Protein AF-0000000073371843 (afdb_homodimer)

Organism: Flavobacterium johnsoniae (strain ATCC 17061 / DSM 2064 / JCM 8514 / BCRC 14874 / CCUG 350202 / NBRC 14942 / NCIMB 11054 / UW101) (NCBI:txid376686)

InterPro domains:
  IPR019613 Protein of unknown function DUF4198 [PF10670] (23-216)

Solvent-accessible surface area (backbone atoms only — not comparable to full-atom values): 25761 Å² total; per-residue (Å²): 137,86,80,81,78,76,76,77,76,76,75,73,75,75,72,75,72,62,71,59,85,60,71,72,53,45,50,38,50,48,59,61,40,59,49,47,69,76,37,78,40,63,37,36,38,39,36,23,28,74,56,71,72,37,73,41,53,50,79,78,75,41,83,60,57,85,68,41,48,38,35,39,26,39,37,86,67,49,76,42,81,54,71,67,44,81,54,89,66,35,32,40,33,69,49,59,44,84,61,65,7,19,31,33,37,41,36,42,35,68,53,77,61,59,55,84,45,27,38,42,32,43,22,20,28,46,57,28,38,15,82,58,83,60,42,43,66,50,66,81,60,52,83,60,55,46,43,60,38,43,84,54,39,74,70,33,35,45,75,36,78,43,57,33,38,32,33,43,73,90,34,66,28,52,73,34,59,32,39,38,29,40,69,85,23,42,26,34,79,43,55,19,38,94,79,5,36,36,71,50,61,40,85,56,58,40,54,28,41,37,39,39,65,49,75,44,87,46,69,49,72,45,93,90,37,66,26,49,26,37,38,36,36,14,25,29,57,36,54,24,80,135,86,81,82,77,74,77,78,79,75,76,74,75,74,72,76,71,61,74,59,84,60,70,72,54,44,53,36,49,47,59,63,42,58,50,46,70,75,36,78,39,63,38,36,38,38,36,23,28,74,55,73,72,38,71,40,54,50,77,75,74,41,83,62,57,84,68,42,48,37,35,39,24,39,38,89,67,50,76,43,80,53,71,65,45,81,55,89,65,35,33,39,34,69,48,58,44,85,62,68,8,15,31,32,36,40,36,42,36,68,53,76,59,59,54,85,45,27,38,42,34,44,22,21,28,46,58,29,38,15,85,52,70,87,29,42,63,52,64,82,61,51,82,60,54,45,42,58,38,45,84,54,38,73,71,33,34,45,72,36,78,44,59,34,37,32,33,43,72,91,35,66,30,52,73,35,59,33,39,36,31,40,69,85,24,40,26,34,79,44,55,18,39,94,79,4,34,37,71,50,62,42,84,56,58,40,54,28,41,36,37,39,65,50,74,43,88,47,68,50,74,43,91,88,38,66,27,50,25,37,38,36,36,16,24,28,59,36,56,25,79

Structure (mmCIF, N/CA/C/O backbone):
data_AF-0000000073371843-model_v1
#
loop_
_entity.id
_entity.type
_entity.pdbx_description
1 polymer 'Peptidase family M1 possible nickel uptake system protein'
#
loop_
_atom_site.group_PDB
_atom_site.id
_atom_site.type_symbol
_atom_site.label_atom_id
_atom_site.label_alt_id
_atom_site.label_comp_id
_atom_site.label_asym_id
_atom_site.label_entity_id
_atom_site.label_seq_id
_atom_site.pdbx_PDB_ins_code
_atom_site.Cartn_x
_atom_site.Cartn_y
_atom_site.Cartn_z
_atom_site.occupancy
_atom_site.B_iso_or_equiv
_atom_site.auth_seq_id
_atom_site.auth_comp_id
_atom_site.auth_asym_id
_atom_site.auth_atom_id
_atom_site.pdbx_PDB_model_num
ATOM 1 N N . MET A 1 1 ? 47.906 30.781 -32.75 1 25.2 1 MET A N 1
ATOM 2 C CA . MET A 1 1 ? 47.188 29.531 -33.031 1 25.2 1 MET A CA 1
ATOM 3 C C . MET A 1 1 ? 46.438 29.047 -31.812 1 25.2 1 MET A C 1
ATOM 5 O O . MET A 1 1 ? 47 28.484 -30.891 1 25.2 1 MET A O 1
ATOM 9 N N . LYS A 1 2 ? 45.438 29.969 -31.266 1 31.64 2 LYS A N 1
ATOM 10 C CA . LYS A 1 2 ? 44.688 30 -30.016 1 31.64 2 LYS A CA 1
ATOM 11 C C . LYS A 1 2 ? 43.812 28.75 -29.875 1 31.64 2 LYS A C 1
ATOM 13 O O . LYS A 1 2 ? 43.062 28.422 -30.766 1 31.64 2 LYS A O 1
ATOM 18 N N . SER A 1 3 ? 44.219 27.766 -28.984 1 31.8 3 SER A N 1
ATOM 19 C CA . SER A 1 3 ? 43.719 26.469 -28.594 1 31.8 3 SER A CA 1
ATOM 20 C C . SER A 1 3 ? 42.344 26.578 -27.953 1 31.8 3 SER A C 1
ATOM 22 O O . SER A 1 3 ? 42.125 27.344 -27 1 31.8 3 SER A O 1
ATOM 24 N N . LYS A 1 4 ? 41.188 26.531 -28.734 1 37.94 4 LYS A N 1
ATOM 25 C CA . LYS A 1 4 ? 39.781 26.438 -28.344 1 37.94 4 LYS A CA 1
ATOM 26 C C . LYS A 1 4 ? 39.531 25.297 -27.359 1 37.94 4 LYS A C 1
ATOM 28 O O . LYS A 1 4 ? 39.75 24.125 -27.703 1 37.94 4 LYS A O 1
ATOM 33 N N . THR A 1 5 ? 39.812 25.469 -26.047 1 34.34 5 THR A N 1
ATOM 34 C CA . THR A 1 5 ? 39.469 24.594 -24.922 1 34.34 5 THR A CA 1
ATOM 35 C C . THR A 1 5 ? 38 24.266 -24.922 1 34.34 5 THR A C 1
ATOM 37 O O . THR A 1 5 ? 37.156 25.172 -24.766 1 34.34 5 THR A O 1
ATOM 40 N N . PHE A 1 6 ? 37.469 23.328 -25.703 1 34.88 6 PHE A N 1
ATOM 41 C CA . PHE A 1 6 ? 36.125 22.797 -25.656 1 34.88 6 PHE A CA 1
ATOM 42 C C . PHE A 1 6 ? 35.75 22.344 -24.234 1 34.88 6 PHE A C 1
ATOM 44 O O . PHE A 1 6 ? 36.406 21.453 -23.688 1 34.88 6 PHE A O 1
ATOM 51 N N . LYS A 1 7 ? 35.156 23.25 -23.438 1 35.91 7 LYS A N 1
ATOM 52 C CA . LYS A 1 7 ? 34.531 23 -22.141 1 35.91 7 LYS A CA 1
ATOM 53 C C . LYS A 1 7 ? 33.531 21.844 -22.234 1 35.91 7 LYS A C 1
ATOM 55 O O . LYS A 1 7 ? 32.562 21.922 -22.984 1 35.91 7 LYS A O 1
ATOM 60 N N . LEU A 1 8 ? 34 20.625 -22.047 1 32.44 8 LEU A N 1
ATOM 61 C CA . LEU A 1 8 ? 33.156 19.438 -21.875 1 32.44 8 LEU A CA 1
ATOM 62 C C . LEU A 1 8 ? 32.156 19.656 -20.75 1 32.44 8 LEU A C 1
ATOM 64 O O . LEU A 1 8 ? 32.562 19.812 -19.594 1 32.44 8 LEU A O 1
ATOM 68 N N . ILE A 1 9 ? 31.078 20.375 -20.938 1 36.59 9 ILE A N 1
ATOM 69 C CA . ILE A 1 9 ? 29.969 20.422 -20 1 36.59 9 ILE A CA 1
ATOM 70 C C . ILE A 1 9 ? 29.469 19.016 -19.719 1 36.59 9 ILE A C 1
ATOM 72 O O . ILE A 1 9 ? 28.969 18.328 -20.609 1 36.59 9 ILE A O 1
ATOM 76 N N . THR A 1 10 ? 30.094 18.312 -18.766 1 34.25 10 THR A N 1
ATOM 77 C CA . THR A 1 10 ? 29.578 17.062 -18.219 1 34.25 10 THR A CA 1
ATOM 78 C C . THR A 1 10 ? 28.156 17.25 -17.672 1 34.25 10 THR A C 1
ATOM 80 O O . THR A 1 10 ? 27.953 18.016 -16.734 1 34.25 10 THR A O 1
ATOM 83 N N . PHE A 1 11 ? 27.156 17.188 -18.484 1 34.72 11 PHE A N 1
ATOM 84 C CA . PHE A 1 11 ? 25.781 17.047 -18.031 1 34.72 11 PHE A CA 1
ATOM 85 C C . PHE A 1 11 ? 25.656 15.906 -17.031 1 34.72 11 PHE A C 1
ATOM 87 O O . PHE A 1 11 ? 25.844 14.742 -17.375 1 34.72 11 PHE A O 1
ATOM 94 N N . ALA A 1 12 ? 26.062 16.156 -15.828 1 32.62 12 ALA A N 1
ATOM 95 C CA . ALA A 1 12 ? 25.703 15.211 -14.766 1 32.62 12 ALA A CA 1
ATOM 96 C C . ALA A 1 12 ? 24.219 14.859 -14.812 1 32.62 12 ALA A C 1
ATOM 98 O O . ALA A 1 12 ? 23.375 15.711 -14.57 1 32.62 12 ALA A O 1
ATOM 99 N N . PHE A 1 13 ? 23.797 13.914 -15.625 1 31.31 13 PHE A N 1
ATOM 100 C CA . PHE A 1 13 ? 22.484 13.273 -15.531 1 31.31 13 PHE A CA 1
ATOM 101 C C . PHE A 1 13 ? 22.172 12.906 -14.086 1 31.31 13 PHE A C 1
ATOM 103 O O . PHE A 1 13 ? 22.812 12.023 -13.508 1 31.31 13 PHE A O 1
ATOM 110 N N . LEU A 1 14 ? 21.844 13.875 -13.289 1 31.41 14 LEU A N 1
ATOM 111 C CA . LEU A 1 14 ? 21.234 13.602 -11.992 1 31.41 14 LEU A CA 1
ATOM 112 C C . LEU A 1 14 ? 20.219 12.469 -12.094 1 31.41 14 LEU A C 1
ATOM 114 O O . LEU A 1 14 ? 19.156 12.641 -12.688 1 31.41 14 LEU A O 1
ATOM 118 N N . MET A 1 15 ? 20.703 11.266 -12.156 1 30.31 15 MET A N 1
ATOM 119 C CA . MET A 1 15 ? 19.797 10.117 -12.016 1 30.31 15 MET A CA 1
ATOM 120 C C . MET A 1 15 ? 18.938 10.242 -10.758 1 30.31 15 MET A C 1
ATOM 122 O O . MET A 1 15 ? 19.469 10.266 -9.648 1 30.31 15 MET A O 1
ATOM 126 N N . PHE A 1 16 ? 17.953 11.039 -10.773 1 31.3 16 PHE A N 1
ATOM 127 C CA . PHE A 1 16 ? 16.891 11.016 -9.773 1 31.3 16 PHE A CA 1
ATOM 128 C C . PHE A 1 16 ? 16.609 9.586 -9.32 1 31.3 16 PHE A C 1
ATOM 130 O O . PHE A 1 16 ? 16.031 8.797 -10.062 1 31.3 16 PHE A O 1
ATOM 137 N N . PHE A 1 17 ? 17.5 9.117 -8.5 1 30.2 17 PHE A N 1
ATOM 138 C CA . PHE A 1 17 ? 17.156 7.848 -7.871 1 30.2 17 PHE A CA 1
ATOM 139 C C . PHE A 1 17 ? 15.844 7.957 -7.109 1 30.2 17 PHE A C 1
ATOM 141 O O . PHE A 1 17 ? 15.797 8.5 -6.008 1 30.2 17 PHE A O 1
ATOM 148 N N . THR A 1 18 ? 14.734 8.328 -7.668 1 34.53 18 THR A N 1
ATOM 149 C CA . THR A 1 18 ? 13.484 8.023 -6.988 1 34.53 18 THR A CA 1
ATOM 150 C C . THR A 1 18 ? 13.578 6.672 -6.277 1 34.53 18 THR A C 1
ATOM 152 O O . THR A 1 18 ? 14.078 5.699 -6.844 1 34.53 18 THR A O 1
ATOM 155 N N . ALA A 1 19 ? 14 6.652 -5.148 1 37.47 19 ALA A N 1
ATOM 156 C CA . ALA A 1 19 ? 13.828 5.359 -4.492 1 37.47 19 ALA A CA 1
ATOM 157 C C . ALA A 1 19 ? 12.672 4.578 -5.113 1 37.47 19 ALA A C 1
ATOM 159 O O . ALA A 1 19 ? 11.555 5.094 -5.223 1 37.47 19 ALA A O 1
ATOM 160 N N . PRO A 1 20 ? 12.875 3.623 -6.02 1 36.88 20 PRO A N 1
ATOM 161 C CA . PRO A 1 20 ? 11.789 2.918 -6.715 1 36.88 20 PRO A CA 1
ATOM 162 C C . PRO A 1 20 ? 10.648 2.527 -5.781 1 36.88 20 PRO A C 1
ATOM 164 O O . PRO A 1 20 ? 10.891 2.004 -4.691 1 36.88 20 PRO A O 1
ATOM 167 N N . GLN A 1 21 ? 9.742 3.34 -5.297 1 42.56 21 GLN A N 1
ATOM 168 C CA . GLN A 1 21 ? 8.523 2.574 -5.062 1 42.56 21 GLN A CA 1
ATOM 169 C C . GLN A 1 21 ? 8.602 1.2 -5.723 1 42.56 21 GLN A C 1
ATOM 171 O O . GLN A 1 21 ? 8.336 1.063 -6.918 1 42.56 21 GLN A O 1
ATOM 176 N N . LEU A 1 22 ? 9.883 0.633 -5.641 1 48.56 22 LEU A N 1
ATOM 177 C CA . LEU A 1 22 ? 10.492 -0.315 -6.566 1 48.56 22 LEU A CA 1
ATOM 178 C C . LEU A 1 22 ? 9.445 -0.926 -7.492 1 48.56 22 LEU A C 1
ATOM 180 O O . LEU A 1 22 ? 9.594 -0.895 -8.711 1 48.56 22 LEU A O 1
ATOM 184 N N . PHE A 1 23 ? 9.062 -2.287 -7.582 1 56.66 23 PHE A N 1
ATOM 185 C CA . PHE A 1 23 ? 8.484 -2.877 -8.781 1 56.66 23 PHE A CA 1
ATOM 186 C C . PHE A 1 23 ? 7.004 -3.172 -8.578 1 56.66 23 PHE A C 1
ATOM 188 O O . PHE A 1 23 ? 6.645 -4.098 -7.852 1 56.66 23 PHE A O 1
ATOM 195 N N . ALA A 1 24 ? 6.176 -1.979 -8.688 1 71.75 24 ALA A N 1
ATOM 196 C CA . ALA A 1 24 ? 4.738 -2.236 -8.742 1 71.75 24 ALA A CA 1
ATOM 197 C C . ALA A 1 24 ? 4.406 -3.301 -9.781 1 71.75 24 ALA A C 1
ATOM 199 O O . ALA A 1 24 ? 3.326 -3.896 -9.75 1 71.75 24 ALA A O 1
ATOM 200 N N . HIS A 1 25 ? 5.422 -3.559 -10.594 1 87.81 25 HIS A N 1
ATOM 201 C CA . HIS A 1 25 ? 5.168 -4.566 -11.617 1 87.81 25 HIS A CA 1
ATOM 202 C C . HIS A 1 25 ? 5.375 -5.973 -11.07 1 87.81 25 HIS A C 1
ATOM 204 O O . HIS A 1 25 ? 6.309 -6.211 -10.297 1 87.81 25 HIS A O 1
ATOM 210 N N . ALA A 1 26 ? 4.562 -6.754 -11.414 1 92.38 26 ALA A N 1
ATOM 211 C CA . ALA A 1 26 ? 4.629 -8.164 -11.031 1 92.38 26 ALA A CA 1
ATOM 212 C C . ALA A 1 26 ? 4.363 -9.062 -12.234 1 92.38 26 ALA A C 1
ATOM 214 O O . ALA A 1 26 ? 3.836 -8.617 -13.258 1 92.38 26 ALA A O 1
ATOM 215 N N . LEU A 1 27 ? 4.855 -10.273 -12.125 1 94.62 27 LEU A N 1
ATOM 216 C CA . LEU A 1 27 ? 4.422 -11.383 -12.969 1 94.62 27 LEU A CA 1
ATOM 217 C C . LEU A 1 27 ? 3.422 -12.266 -12.234 1 94.62 27 LEU A C 1
ATOM 219 O O . LEU A 1 27 ? 3.598 -12.555 -11.047 1 94.62 27 LEU A O 1
ATOM 223 N N . TRP A 1 28 ? 2.328 -12.648 -12.953 1 96.94 28 TRP A N 1
ATOM 224 C CA . TRP A 1 28 ? 1.411 -13.539 -12.25 1 96.94 28 TRP A CA 1
ATOM 225 C C . TRP A 1 28 ? 0.757 -14.523 -13.219 1 96.94 28 TRP A C 1
ATOM 227 O O . TRP A 1 28 ? 0.708 -14.273 -14.422 1 96.94 28 TRP A O 1
ATOM 237 N N . ILE A 1 29 ? 0.381 -15.648 -12.68 1 98.5 29 ILE A N 1
ATOM 238 C CA . ILE A 1 29 ? -0.321 -16.703 -13.391 1 98.5 29 ILE A CA 1
ATOM 239 C C . ILE A 1 29 ? -1.827 -16.547 -13.203 1 98.5 29 ILE A C 1
ATOM 241 O O . ILE A 1 29 ? -2.297 -16.312 -12.086 1 98.5 29 ILE A O 1
ATOM 245 N N . GLU A 1 30 ? -2.561 -16.641 -14.289 1 98.19 30 GLU A N 1
ATOM 246 C CA . GLU A 1 30 ? -4.008 -16.828 -14.242 1 98.19 30 GLU A CA 1
ATOM 247 C C . GLU A 1 30 ? -4.41 -18.172 -14.852 1 98.19 30 GLU A C 1
ATOM 249 O O . GLU A 1 30 ? -3.957 -18.516 -15.945 1 98.19 30 GLU A O 1
ATOM 254 N N . THR A 1 31 ? -5.164 -18.906 -14.148 1 98.69 31 THR A N 1
ATOM 255 C CA . THR A 1 31 ? -5.754 -20.156 -14.594 1 98.69 31 THR A CA 1
ATOM 256 C C . THR A 1 31 ? -7.023 -20.469 -13.812 1 98.69 31 THR A C 1
ATOM 258 O O . THR A 1 31 ? -7.238 -19.938 -12.727 1 98.69 31 THR A O 1
ATOM 261 N N . LYS A 1 32 ? -7.938 -21.25 -14.438 1 98 32 LYS A N 1
ATOM 262 C CA . LYS A 1 32 ? -9.086 -21.719 -13.664 1 98 32 LYS A CA 1
ATOM 263 C C . LYS A 1 32 ? -8.641 -22.516 -12.438 1 98 32 LYS A C 1
ATOM 265 O O . LYS A 1 32 ? -7.707 -23.312 -12.516 1 98 32 LYS A O 1
ATOM 270 N N . ALA A 1 33 ? -9.352 -22.312 -11.344 1 97.38 33 ALA A N 1
ATOM 271 C CA . ALA A 1 33 ? -8.969 -22.938 -10.086 1 97.38 33 ALA A CA 1
ATOM 272 C C . ALA A 1 33 ? -9.273 -24.438 -10.094 1 97.38 33 ALA A C 1
ATOM 274 O O . ALA A 1 33 ? -8.758 -25.188 -9.266 1 97.38 33 ALA A O 1
ATOM 275 N N . THR A 1 34 ? -10.141 -24.797 -11.023 1 97.69 34 THR A N 1
ATOM 276 C CA . THR A 1 34 ? -10.484 -26.203 -11.164 1 97.69 34 THR A CA 1
ATOM 277 C C . THR A 1 34 ? -10.219 -26.688 -12.594 1 97.69 34 THR A C 1
ATOM 279 O O . THR A 1 34 ? -10.273 -25.906 -13.539 1 97.69 34 THR A O 1
ATOM 282 N N . GLY A 1 35 ? -9.773 -27.938 -12.688 1 98 35 GLY A N 1
ATOM 283 C CA . GLY A 1 35 ? -9.562 -28.594 -13.977 1 98 35 GLY A CA 1
ATOM 284 C C . GLY A 1 35 ? -10.25 -29.938 -14.086 1 98 35 GLY A C 1
ATOM 285 O O . GLY A 1 35 ? -10.875 -30.406 -13.133 1 98 35 GLY A O 1
ATOM 286 N N . THR A 1 36 ? -10.25 -30.453 -15.305 1 97.69 36 THR A N 1
ATOM 287 C CA . THR A 1 36 ? -10.836 -31.766 -15.594 1 97.69 36 THR A CA 1
ATOM 288 C C . THR A 1 36 ? -9.789 -32.719 -16.172 1 97.69 36 THR A C 1
ATOM 290 O O . THR A 1 36 ? -9.062 -32.344 -17.094 1 97.69 36 THR A O 1
ATOM 293 N N . LYS A 1 37 ? -9.758 -33.875 -15.516 1 96.94 37 LYS A N 1
ATOM 294 C CA . LYS A 1 37 ? -8.836 -34.906 -16.016 1 96.94 37 LYS A CA 1
ATOM 295 C C . LYS A 1 37 ? -9.047 -35.125 -17.516 1 96.94 37 LYS A C 1
ATOM 297 O O . LYS A 1 37 ? -10.188 -35.281 -17.969 1 96.94 37 LYS A O 1
ATOM 302 N N . GLY A 1 38 ? -8 -35.062 -18.234 1 97.81 38 GLY A N 1
ATOM 303 C CA . GLY A 1 38 ? -8.062 -35.375 -19.656 1 97.81 38 GLY A CA 1
ATOM 304 C C . GLY A 1 38 ? -8.398 -34.156 -20.5 1 97.81 38 GLY A C 1
ATOM 305 O O . GLY A 1 38 ? -8.406 -34.219 -21.734 1 97.81 38 GLY A O 1
ATOM 306 N N . LYS A 1 39 ? -8.688 -33.031 -19.922 1 98.38 39 LYS A N 1
ATOM 307 C CA . LYS A 1 39 ? -9.008 -31.812 -20.656 1 98.38 39 LYS A CA 1
ATOM 308 C C . LYS A 1 39 ? -7.906 -30.766 -20.5 1 98.38 39 LYS A C 1
ATOM 310 O O . LYS A 1 39 ? -7.387 -30.578 -19.391 1 98.38 39 LYS A O 1
ATOM 315 N N . ALA A 1 40 ? -7.629 -30.188 -21.547 1 98.56 40 ALA A N 1
ATOM 316 C CA . ALA A 1 40 ? -6.566 -29.172 -21.531 1 98.56 40 ALA A CA 1
ATOM 317 C C . ALA A 1 40 ? -6.902 -28.031 -20.578 1 98.56 40 ALA A C 1
ATOM 319 O O . ALA A 1 40 ? -8.031 -27.531 -20.578 1 98.56 40 ALA A O 1
ATOM 320 N N . GLN A 1 41 ? -5.969 -27.688 -19.766 1 98.56 41 GLN A N 1
ATOM 321 C CA . GLN A 1 41 ? -6.031 -26.578 -18.828 1 98.56 41 GLN A CA 1
ATOM 322 C C . GLN A 1 41 ? -5.211 -25.391 -19.312 1 98.56 41 GLN A C 1
ATOM 324 O O . GLN A 1 41 ? -4.008 -25.516 -19.547 1 98.56 41 GLN A O 1
ATOM 329 N N . GLU A 1 42 ? -5.828 -24.25 -19.438 1 98.69 42 GLU A N 1
ATOM 330 C CA . GLU A 1 42 ? -5.133 -23.062 -19.938 1 98.69 42 GLU A CA 1
ATOM 331 C C . GLU A 1 42 ? -4.422 -22.328 -18.797 1 98.69 42 GLU A C 1
ATOM 333 O O . GLU A 1 42 ? -4.973 -22.172 -17.703 1 98.69 42 GLU A O 1
ATOM 338 N N . ILE A 1 43 ? -3.203 -21.922 -19.109 1 98.81 43 ILE A N 1
ATOM 339 C CA . ILE A 1 43 ? -2.396 -21.094 -18.203 1 98.81 43 ILE A CA 1
ATOM 340 C C . ILE A 1 43 ? -2.027 -19.781 -18.906 1 98.81 43 ILE A C 1
ATOM 342 O O . ILE A 1 43 ? -1.527 -19.797 -20.031 1 98.81 43 ILE A O 1
ATOM 346 N N . SER A 1 44 ? -2.281 -18.656 -18.297 1 97.75 44 SER A N 1
ATOM 347 C CA . SER A 1 44 ? -1.86 -17.344 -18.797 1 97.75 44 SER A CA 1
ATOM 348 C C . SER A 1 44 ? -0.886 -16.672 -17.828 1 97.75 44 SER A C 1
ATOM 350 O O . SER A 1 44 ? -1.077 -16.719 -16.609 1 97.75 44 SER A O 1
ATOM 352 N N . ILE A 1 45 ? 0.165 -16.141 -18.359 1 96.75 45 ILE A N 1
ATOM 353 C CA . ILE A 1 45 ? 1.138 -15.375 -17.594 1 96.75 45 ILE A CA 1
ATOM 354 C C . ILE A 1 45 ? 1.106 -13.914 -18.016 1 96.75 45 ILE A C 1
ATOM 356 O O . ILE A 1 45 ? 1.207 -13.602 -19.203 1 96.75 45 ILE A O 1
ATOM 360 N N . TYR A 1 46 ? 0.968 -13.039 -17.047 1 94.88 46 TYR A N 1
ATOM 361 C CA . TYR A 1 46 ? 0.886 -11.609 -17.297 1 94.88 46 TYR A CA 1
ATOM 362 C C . TYR A 1 46 ? 2.021 -10.867 -16.594 1 94.88 46 TYR A C 1
ATOM 364 O O . TYR A 1 46 ? 2.559 -11.344 -15.594 1 94.88 46 TYR A O 1
ATOM 372 N N . PHE A 1 47 ? 2.422 -9.789 -17.172 1 92.69 47 PHE A N 1
ATOM 373 C CA . PHE A 1 47 ? 3.324 -8.82 -16.562 1 92.69 47 PHE A CA 1
ATOM 374 C C . PHE A 1 47 ? 2.668 -7.445 -16.484 1 92.69 47 PHE A C 1
ATOM 376 O O . PHE A 1 47 ? 2.043 -6.996 -17.453 1 92.69 47 PHE A O 1
ATOM 383 N N . GLY A 1 48 ? 2.725 -6.836 -15.328 1 92.06 48 GLY A N 1
ATOM 384 C CA . GLY A 1 48 ? 2.135 -5.512 -15.195 1 92.06 48 GLY A CA 1
ATOM 385 C C . GLY A 1 48 ? 1.854 -5.125 -13.758 1 92.06 48 GLY A C 1
ATOM 386 O O . GLY A 1 48 ? 2.506 -5.621 -12.836 1 92.06 48 GLY A O 1
ATOM 387 N N . GLU A 1 49 ? 1.018 -4.109 -13.594 1 90.44 49 GLU A N 1
ATOM 388 C CA . GLU A 1 49 ? 0.532 -3.646 -12.297 1 90.44 49 GLU A CA 1
ATOM 389 C C . GLU A 1 49 ? -0.908 -4.094 -12.055 1 90.44 49 GLU A C 1
ATOM 391 O O . GLU A 1 49 ? -1.846 -3.498 -12.586 1 90.44 49 GLU A O 1
ATOM 396 N N . PHE A 1 50 ? -1.061 -5.039 -11.188 1 93 50 PHE A N 1
ATOM 397 C CA . PHE A 1 50 ? -2.363 -5.668 -10.992 1 93 50 PHE A CA 1
ATOM 398 C C . PHE A 1 50 ? -3.377 -4.652 -10.477 1 93 50 PHE A C 1
ATOM 400 O O . PHE A 1 50 ? -4.523 -4.625 -10.93 1 93 50 PHE A O 1
ATOM 407 N N . SER A 1 51 ? -2.959 -3.764 -9.586 1 88.5 51 SER A N 1
ATOM 408 C CA . SER A 1 51 ? -3.871 -2.832 -8.93 1 88.5 51 SER A CA 1
ATOM 409 C C . SER A 1 51 ? -4.5 -1.873 -9.938 1 88.5 51 SER A C 1
ATOM 411 O O . SER A 1 51 ? -5.629 -1.422 -9.75 1 88.5 51 SER A O 1
ATOM 413 N N . ASP A 1 52 ? -3.832 -1.59 -11.016 1 83.75 52 ASP A N 1
ATOM 414 C CA . ASP A 1 52 ? -4.297 -0.629 -12.008 1 83.75 52 ASP A CA 1
ATOM 415 C C . ASP A 1 52 ? -4.883 -1.341 -13.227 1 83.75 52 ASP A C 1
ATOM 417 O O . ASP A 1 52 ? -5.207 -0.702 -14.227 1 83.75 52 ASP A O 1
ATOM 421 N N . ASN A 1 53 ? -5.004 -2.623 -13.078 1 82.81 53 ASN A N 1
ATOM 422 C CA . ASN A 1 53 ? -5.41 -3.408 -14.234 1 82.81 53 ASN A CA 1
ATOM 423 C C . ASN A 1 53 ? -4.586 -3.053 -15.469 1 82.81 53 ASN A C 1
ATOM 425 O O . ASN A 1 53 ? -5.137 -2.873 -16.562 1 82.81 53 ASN A O 1
ATOM 429 N N . ASP A 1 54 ? -3.324 -2.832 -15.172 1 85.69 54 ASP A N 1
ATOM 430 C CA . ASP A 1 54 ? -2.4 -2.443 -16.234 1 85.69 54 ASP A CA 1
ATOM 431 C C . ASP A 1 54 ? -1.5 -3.611 -16.625 1 85.69 54 ASP A C 1
ATOM 433 O O . ASP A 1 54 ? -0.497 -3.883 -15.969 1 85.69 54 ASP A O 1
ATOM 437 N N . ILE A 1 55 ? -1.872 -4.262 -17.688 1 86.81 55 ILE A N 1
ATOM 438 C CA . ILE A 1 55 ? -1.017 -5.285 -18.281 1 86.81 55 ILE A CA 1
ATOM 439 C C . ILE A 1 55 ? 0.025 -4.625 -19.188 1 86.81 55 ILE A C 1
ATOM 441 O O . ILE A 1 55 ? -0.324 -3.938 -20.141 1 86.81 55 ILE A O 1
ATOM 445 N N . THR A 1 56 ? 1.236 -4.711 -18.781 1 82.06 56 THR A N 1
ATOM 446 C CA . THR A 1 56 ? 2.334 -4.078 -19.516 1 82.06 56 THR A CA 1
ATOM 447 C C . THR A 1 56 ? 2.943 -5.051 -20.516 1 82.06 56 THR A C 1
ATOM 449 O O . THR A 1 56 ? 3.219 -6.203 -20.188 1 82.06 56 THR A O 1
ATOM 452 N N . LYS A 1 57 ? 3.088 -4.527 -21.688 1 76.56 57 LYS A N 1
ATOM 453 C CA . LYS A 1 57 ? 3.746 -5.363 -22.688 1 76.56 57 LYS A CA 1
ATOM 454 C C . LYS A 1 57 ? 5.188 -5.668 -22.297 1 76.56 57 LYS A C 1
ATOM 456 O O . LYS A 1 57 ? 5.961 -4.758 -22 1 76.56 57 LYS A O 1
ATOM 461 N N . ALA A 1 58 ? 5.52 -6.992 -22.203 1 65.69 58 ALA A N 1
ATOM 462 C CA . ALA A 1 58 ? 6.773 -7.504 -21.656 1 65.69 58 ALA A CA 1
ATOM 463 C C . ALA A 1 58 ? 7.969 -6.969 -22.438 1 65.69 58 ALA A C 1
ATOM 465 O O . ALA A 1 58 ? 9.031 -6.711 -21.859 1 65.69 58 ALA A O 1
ATOM 466 N N . ASP A 1 59 ? 7.781 -6.844 -23.734 1 64.06 59 ASP A N 1
ATOM 467 C CA . ASP A 1 59 ? 8.898 -6.461 -24.578 1 64.06 59 ASP A CA 1
ATOM 468 C C . ASP A 1 59 ? 9.383 -5.051 -24.25 1 64.06 59 ASP A C 1
ATOM 470 O O . ASP A 1 59 ? 10.508 -4.68 -24.594 1 64.06 59 ASP A O 1
ATOM 474 N N . LYS A 1 60 ? 8.633 -4.359 -23.562 1 65.19 60 LYS A N 1
ATOM 475 C CA . LYS A 1 60 ? 8.984 -2.973 -23.266 1 65.19 60 LYS A CA 1
ATOM 476 C C . LYS A 1 60 ? 9.859 -2.875 -22.031 1 65.19 60 LYS A C 1
ATOM 478 O O . LYS A 1 60 ? 10.539 -1.868 -21.812 1 65.19 60 LYS A O 1
ATOM 483 N N . TRP A 1 61 ? 9.867 -3.885 -21.25 1 66.81 61 TRP A N 1
ATOM 484 C CA . TRP A 1 61 ? 10.531 -3.703 -19.969 1 66.81 61 TRP A CA 1
ATOM 485 C C . TRP A 1 61 ? 11.695 -4.68 -19.812 1 66.81 61 TRP A C 1
ATOM 487 O O . TRP A 1 61 ? 12.812 -4.273 -19.484 1 66.81 61 TRP A O 1
ATOM 497 N N . PHE A 1 62 ? 11.391 -5.914 -19.891 1 72 62 PHE A N 1
ATOM 498 C CA . PHE A 1 62 ? 12.391 -6.973 -19.812 1 72 62 PHE A CA 1
ATOM 499 C C . PHE A 1 62 ? 12.445 -7.773 -21.109 1 72 62 PHE A C 1
ATOM 501 O O . PHE A 1 62 ? 11.578 -8.609 -21.359 1 72 62 PHE A O 1
ATOM 508 N N . SER A 1 63 ? 13.523 -7.496 -21.781 1 73.75 63 SER A N 1
ATOM 509 C CA . SER A 1 63 ? 13.648 -8.211 -23.047 1 73.75 63 SER A CA 1
ATOM 510 C C . SER A 1 63 ? 13.711 -9.719 -22.828 1 73.75 63 SER A C 1
ATOM 512 O O . SER A 1 63 ? 13.469 -10.5 -23.75 1 73.75 63 SER A O 1
ATOM 514 N N . ASP A 1 64 ? 13.93 -10.094 -21.594 1 87.25 64 ASP A N 1
ATOM 515 C CA . ASP A 1 64 ? 14.156 -11.508 -21.344 1 87.25 64 ASP A CA 1
ATOM 516 C C . ASP A 1 64 ? 12.984 -12.125 -20.578 1 87.25 64 ASP A C 1
ATOM 518 O O . ASP A 1 64 ? 13.109 -13.203 -20 1 87.25 64 ASP A O 1
ATOM 522 N N . LEU A 1 65 ? 11.852 -11.453 -20.516 1 87 65 LEU A N 1
ATOM 523 C CA . LEU A 1 65 ? 10.703 -11.953 -19.766 1 87 65 LEU A CA 1
ATOM 524 C C . LEU A 1 65 ? 10.219 -13.273 -20.344 1 87 65 LEU A C 1
ATOM 526 O O . LEU A 1 65 ? 9.688 -14.117 -19.609 1 87 65 LEU A O 1
ATOM 530 N N . LYS A 1 66 ? 10.375 -13.445 -21.594 1 86 66 LYS A N 1
ATOM 531 C CA . LYS A 1 66 ? 9.938 -14.656 -22.281 1 86 66 LYS A CA 1
ATOM 532 C C . LYS A 1 66 ? 10.711 -15.875 -21.797 1 86 66 LYS A C 1
ATOM 534 O O . LYS A 1 66 ? 10.312 -17.016 -22.062 1 86 66 LYS A O 1
ATOM 539 N N . ASP A 1 67 ? 11.812 -15.633 -21.094 1 91.31 67 ASP A N 1
ATOM 540 C CA . ASP A 1 67 ? 12.703 -16.719 -20.719 1 91.31 67 ASP A CA 1
ATOM 541 C C . ASP A 1 67 ? 12.352 -17.266 -19.344 1 91.31 67 ASP A C 1
ATOM 543 O O . ASP A 1 67 ? 13.125 -18.016 -18.734 1 91.31 67 ASP A O 1
ATOM 547 N N . PHE A 1 68 ? 11.211 -16.906 -18.812 1 96.25 68 PHE A N 1
ATOM 548 C CA . PHE A 1 68 ? 10.828 -17.469 -17.516 1 96.25 68 PHE A CA 1
ATOM 549 C C . PHE A 1 68 ? 10.656 -18.984 -17.625 1 96.25 68 PHE A C 1
ATOM 551 O O . PHE A 1 68 ? 10.375 -19.5 -18.703 1 96.25 68 PHE A O 1
ATOM 558 N N . SER A 1 69 ? 10.906 -19.688 -16.547 1 98.19 69 SER A N 1
ATOM 559 C CA . SER A 1 69 ? 10.57 -21.094 -16.469 1 98.19 69 SER A CA 1
ATOM 560 C C . SER A 1 69 ? 9.125 -21.297 -16.031 1 98.19 69 SER A C 1
ATOM 562 O O . SER A 1 69 ? 8.594 -20.516 -15.234 1 98.19 69 SER A O 1
ATOM 564 N N . LEU A 1 70 ? 8.461 -22.297 -16.594 1 98.75 70 LEU A N 1
ATOM 565 C CA . LEU A 1 70 ? 7.102 -22.688 -16.266 1 98.75 70 LEU A CA 1
ATOM 566 C C . LEU A 1 70 ? 7 -24.203 -16.094 1 98.75 70 LEU A C 1
ATOM 568 O O . LEU A 1 70 ? 7.285 -24.953 -17.031 1 98.75 70 LEU A O 1
ATOM 572 N N . VAL A 1 71 ? 6.656 -24.594 -14.898 1 98.88 71 VAL A N 1
ATOM 573 C CA . VAL A 1 71 ? 6.609 -26.016 -14.57 1 98.88 71 VAL A CA 1
ATOM 574 C C . VAL A 1 71 ? 5.273 -26.344 -13.914 1 98.88 71 VAL A C 1
ATOM 576 O O . VAL A 1 71 ? 4.785 -25.594 -13.062 1 98.88 71 VAL A O 1
ATOM 579 N N . VAL A 1 72 ? 4.672 -27.453 -14.297 1 98.88 72 VAL A N 1
ATOM 580 C CA . VAL A 1 72 ? 3.516 -28 -13.602 1 98.88 72 VAL A CA 1
ATOM 581 C C . VAL A 1 72 ? 3.947 -29.203 -12.758 1 98.88 72 VAL A C 1
ATOM 583 O O . VAL A 1 72 ? 4.641 -30.094 -13.242 1 98.88 72 VAL A O 1
ATOM 586 N N . ILE A 1 73 ? 3.588 -29.188 -11.539 1 98.75 73 ILE A N 1
ATOM 587 C CA . ILE A 1 73 ? 3.863 -30.281 -10.609 1 98.75 73 ILE A CA 1
ATOM 588 C C . ILE A 1 73 ? 2.572 -31.031 -10.305 1 98.75 73 ILE A C 1
ATOM 590 O O . ILE A 1 73 ? 1.624 -30.469 -9.758 1 98.75 73 ILE A O 1
ATOM 594 N N . SER A 1 74 ? 2.523 -32.312 -10.609 1 98.19 74 SER A N 1
ATOM 595 C CA . SER A 1 74 ? 1.328 -33.125 -10.422 1 98.19 74 SER A CA 1
ATOM 596 C C . SER A 1 74 ? 1.147 -33.5 -8.961 1 98.19 74 SER A C 1
ATOM 598 O O . SER A 1 74 ? 2.062 -33.344 -8.148 1 98.19 74 SER A O 1
ATOM 600 N N . PRO A 1 75 ? -0.071 -34 -8.586 1 97.69 75 PRO A N 1
ATOM 601 C CA . PRO A 1 75 ? -0.294 -34.469 -7.215 1 97.69 75 PRO A CA 1
ATOM 602 C C . PRO A 1 75 ? 0.691 -35.562 -6.801 1 97.69 75 PRO A C 1
ATOM 604 O O . PRO A 1 75 ? 1.009 -35.688 -5.617 1 97.69 75 PRO A O 1
ATOM 607 N N . SER A 1 76 ? 1.236 -36.312 -7.758 1 97 76 SER A N 1
ATOM 608 C CA . SER A 1 76 ? 2.207 -37.375 -7.484 1 97 76 SER A CA 1
ATOM 609 C C . SER A 1 76 ? 3.635 -36.844 -7.547 1 97 76 SER A C 1
ATOM 611 O O . SER A 1 76 ? 4.59 -37.625 -7.602 1 97 76 SER A O 1
ATOM 613 N N . LYS A 1 77 ? 3.785 -35.531 -7.699 1 97.06 77 LYS A N 1
ATOM 614 C CA . LYS A 1 77 ? 5.055 -34.812 -7.59 1 97.06 77 LYS A CA 1
ATOM 615 C C . LYS A 1 77 ? 5.867 -34.938 -8.875 1 97.06 77 LYS A C 1
ATOM 617 O O . LYS A 1 77 ? 7.09 -34.781 -8.867 1 97.06 77 LYS A O 1
ATOM 622 N N . LYS A 1 78 ? 5.211 -35.281 -9.945 1 97.81 78 LYS A N 1
ATOM 623 C CA . LYS A 1 78 ? 5.883 -35.281 -11.234 1 97.81 78 LYS A CA 1
ATOM 624 C C . LYS A 1 78 ? 5.953 -33.875 -11.797 1 97.81 78 LYS A C 1
ATOM 626 O O . LYS A 1 78 ? 4.941 -33.156 -11.852 1 97.81 78 LYS A O 1
ATOM 631 N N . GLU A 1 79 ? 7.125 -33.438 -12.25 1 98.44 79 GLU A N 1
ATOM 632 C CA . GLU A 1 79 ? 7.316 -32.125 -12.836 1 98.44 79 GLU A CA 1
ATOM 633 C C . GLU A 1 79 ? 7.262 -32.188 -14.359 1 98.44 79 GLU A C 1
ATOM 635 O O . GLU A 1 79 ? 7.859 -33.062 -14.977 1 98.44 79 GLU A O 1
ATOM 640 N N . THR A 1 80 ? 6.531 -31.344 -14.961 1 98.56 80 THR A N 1
ATOM 641 C CA . THR A 1 80 ? 6.465 -31.172 -16.406 1 98.56 80 THR A CA 1
ATOM 642 C C . THR A 1 80 ? 6.773 -29.734 -16.797 1 98.56 80 THR A C 1
ATOM 644 O O . THR A 1 80 ? 6.051 -28.812 -16.406 1 98.56 80 THR A O 1
ATOM 647 N N . LYS A 1 81 ? 7.855 -29.547 -17.516 1 98.56 81 LYS A N 1
ATOM 648 C CA . LYS A 1 81 ? 8.172 -28.219 -18.031 1 98.56 81 LYS A CA 1
ATOM 649 C C . LYS A 1 81 ? 7.254 -27.844 -19.203 1 98.56 81 LYS A C 1
ATOM 651 O O . LYS A 1 81 ? 7.012 -28.672 -20.094 1 98.56 81 LYS A O 1
ATOM 656 N N . LEU A 1 82 ? 6.762 -26.625 -19.172 1 98.62 82 LEU A N 1
ATOM 657 C CA . LEU A 1 82 ? 5.879 -26.156 -20.234 1 98.62 82 LEU A CA 1
ATOM 658 C C . LEU A 1 82 ? 6.566 -25.094 -21.078 1 98.62 82 LEU A C 1
ATOM 660 O O . LEU A 1 82 ? 7.422 -24.359 -20.594 1 98.62 82 LEU A O 1
ATOM 664 N N . THR A 1 83 ? 6.195 -25.062 -22.328 1 96.88 83 THR A N 1
ATOM 665 C CA . THR A 1 83 ? 6.539 -23.953 -23.203 1 96.88 83 THR A CA 1
ATOM 666 C C . THR A 1 83 ? 5.355 -23 -23.359 1 96.88 83 THR A C 1
ATOM 668 O O . THR A 1 83 ? 4.211 -23.438 -23.484 1 96.88 83 THR A O 1
ATOM 671 N N . SER A 1 84 ? 5.656 -21.766 -23.328 1 95.94 84 SER A N 1
ATOM 672 C CA . SER A 1 84 ? 4.594 -20.766 -23.469 1 95.94 84 SER A CA 1
ATOM 673 C C . SER A 1 84 ? 4.707 -20.047 -24.812 1 95.94 84 SER A C 1
ATOM 675 O O . SER A 1 84 ? 5.801 -19.906 -25.359 1 95.94 84 SER A O 1
ATOM 677 N N . LYS A 1 85 ? 3.65 -19.656 -25.344 1 94.88 85 LYS A N 1
ATOM 678 C CA . LYS A 1 85 ? 3.564 -18.812 -26.531 1 94.88 85 LYS A CA 1
ATOM 679 C C . LYS A 1 85 ? 3.275 -17.359 -26.172 1 94.88 85 LYS A C 1
ATOM 681 O O . LYS A 1 85 ? 2.365 -17.078 -25.391 1 94.88 85 LYS A O 1
ATOM 686 N N . ALA A 1 86 ? 4.027 -16.484 -26.75 1 91.5 86 ALA A N 1
ATOM 687 C CA . ALA A 1 86 ? 3.779 -15.055 -26.531 1 91.5 86 ALA A CA 1
ATOM 688 C C . ALA A 1 86 ? 2.562 -14.586 -27.328 1 91.5 86 ALA A C 1
ATOM 690 O O . ALA A 1 86 ? 2.439 -14.875 -28.516 1 91.5 86 ALA A O 1
ATOM 691 N N . LEU A 1 87 ? 1.713 -13.953 -26.688 1 90.88 87 LEU A N 1
ATOM 692 C CA . LEU A 1 87 ? 0.603 -13.242 -27.312 1 90.88 87 LEU A CA 1
ATOM 693 C C . LEU A 1 87 ? 0.711 -11.742 -27.078 1 90.88 87 LEU A C 1
ATOM 695 O O . LEU A 1 87 ? 1.761 -11.25 -26.656 1 90.88 87 LEU A O 1
ATOM 699 N N . ASP A 1 88 ? -0.268 -10.914 -27.484 1 84.62 88 ASP A N 1
ATOM 700 C CA . ASP A 1 88 ? -0.185 -9.453 -27.453 1 84.62 88 ASP A CA 1
ATOM 701 C C . ASP A 1 88 ? 0.07 -8.953 -26.031 1 84.62 88 ASP A C 1
ATOM 703 O O . ASP A 1 88 ? 0.879 -8.047 -25.812 1 84.62 88 ASP A O 1
ATOM 707 N N . ASN A 1 89 ? -0.613 -9.586 -25.031 1 89.25 89 ASN A N 1
ATOM 708 C CA . ASN A 1 89 ? -0.517 -9.016 -23.688 1 89.25 89 ASN A CA 1
ATOM 709 C C . ASN A 1 89 ? -0.315 -10.094 -22.625 1 89.25 89 ASN A C 1
ATOM 711 O O . ASN A 1 89 ? -0.601 -9.883 -21.453 1 89.25 89 ASN A O 1
ATOM 715 N N . LYS A 1 90 ? 0.078 -11.281 -23.094 1 92.94 90 LYS A N 1
ATOM 716 C CA . LYS A 1 90 ? 0.284 -12.375 -22.156 1 92.94 90 LYS A CA 1
ATOM 717 C C . LYS A 1 90 ? 1.124 -13.484 -22.781 1 92.94 90 LYS A C 1
ATOM 719 O O . LYS A 1 90 ? 1.411 -13.453 -23.984 1 92.94 90 LYS A O 1
ATOM 724 N N . TYR A 1 91 ? 1.585 -14.383 -22.016 1 94.88 91 TYR A N 1
ATOM 725 C CA . TYR A 1 91 ? 2.078 -15.688 -22.438 1 94.88 91 TYR A CA 1
ATOM 726 C C . TYR A 1 91 ? 1.067 -16.781 -22.125 1 94.88 91 TYR A C 1
ATOM 728 O O . TYR A 1 91 ? 0.399 -16.75 -21.094 1 94.88 91 TYR A O 1
ATOM 736 N N . GLN A 1 92 ? 0.967 -17.703 -23.062 1 97.19 92 GLN A N 1
ATOM 737 C CA . GLN A 1 92 ? -0.047 -18.75 -22.922 1 97.19 92 GLN A CA 1
ATOM 738 C C . GLN A 1 92 ? 0.577 -20.141 -22.984 1 97.19 92 GLN A C 1
ATOM 740 O O . GLN A 1 92 ? 1.442 -20.391 -23.828 1 97.19 92 GLN A O 1
ATOM 745 N N . ALA A 1 93 ? 0.203 -20.984 -22.125 1 98.44 93 ALA A N 1
ATOM 746 C CA . ALA A 1 93 ? 0.594 -22.391 -22.094 1 98.44 93 ALA A CA 1
ATOM 747 C C . ALA A 1 93 ? -0.592 -23.281 -21.734 1 98.44 93 ALA A C 1
ATOM 749 O O . ALA A 1 93 ? -1.658 -22.781 -21.375 1 98.44 93 ALA A O 1
ATOM 750 N N . PHE A 1 94 ? -0.439 -24.594 -21.953 1 98.75 94 PHE A N 1
ATOM 751 C CA . PHE A 1 94 ? -1.474 -25.578 -21.641 1 98.75 94 PHE A CA 1
ATOM 752 C C . PHE A 1 94 ? -0.864 -26.828 -21 1 98.75 94 PHE A C 1
ATOM 754 O O . PHE A 1 94 ? 0.279 -27.172 -21.297 1 98.75 94 PHE A O 1
ATOM 761 N N . PHE A 1 95 ? -1.576 -27.438 -20.188 1 98.69 95 PHE A N 1
ATOM 762 C CA . PHE A 1 95 ? -1.285 -28.797 -19.75 1 98.69 95 PHE A CA 1
ATOM 763 C C . PHE A 1 95 ? -2.568 -29.609 -19.594 1 98.69 95 PHE A C 1
ATOM 765 O O . PHE A 1 95 ? -3.664 -29.047 -19.562 1 98.69 95 PHE A O 1
ATOM 772 N N . THR A 1 96 ? -2.471 -30.891 -19.625 1 98.75 96 THR A N 1
ATOM 773 C CA . THR A 1 96 ? -3.623 -31.766 -19.422 1 98.75 96 THR A CA 1
ATOM 774 C C . THR A 1 96 ? -3.445 -32.625 -18.188 1 98.75 96 THR A C 1
ATOM 776 O O . THR A 1 96 ? -2.574 -33.5 -18.141 1 98.75 96 THR A O 1
ATOM 779 N N . PRO A 1 97 ? -4.273 -32.312 -17.172 1 98.31 97 PRO A N 1
ATOM 780 C CA . PRO A 1 97 ? -4.164 -33.156 -15.977 1 98.31 97 PRO A CA 1
ATOM 781 C C . PRO A 1 97 ? -4.48 -34.625 -16.25 1 98.31 97 PRO A C 1
ATOM 783 O O . PRO A 1 97 ? -5.406 -34.906 -17 1 98.31 97 PRO A O 1
ATOM 786 N N . THR A 1 98 ? -3.674 -35.562 -15.609 1 97.19 98 THR A N 1
ATOM 787 C CA . THR A 1 98 ? -3.871 -36.969 -15.844 1 97.19 98 THR A CA 1
ATOM 788 C C . THR A 1 98 ? -4.238 -37.688 -14.547 1 97.19 98 THR A C 1
ATOM 790 O O . THR A 1 98 ? -4.574 -38.875 -14.562 1 97.19 98 THR A O 1
ATOM 793 N N . GLU A 1 99 ? -4.156 -37.062 -13.406 1 95.44 99 GLU A N 1
ATOM 794 C CA . GLU A 1 99 ? -4.527 -37.656 -12.125 1 95.44 99 GLU A CA 1
ATOM 795 C C . GLU A 1 99 ? -5.363 -36.688 -11.297 1 95.44 99 GLU A C 1
ATOM 797 O O . GLU A 1 99 ? -5.344 -35.469 -11.531 1 95.44 99 GLU A O 1
ATOM 802 N N . ASP A 1 100 ? -6.156 -37.281 -10.383 1 97.25 100 ASP A N 1
ATOM 803 C CA . ASP A 1 100 ? -6.895 -36.469 -9.422 1 97.25 100 ASP A CA 1
ATOM 804 C C . ASP A 1 100 ? -5.961 -35.875 -8.375 1 97.25 100 ASP A C 1
ATOM 806 O O . ASP A 1 100 ? -4.922 -36.469 -8.055 1 97.25 100 ASP A O 1
ATOM 810 N N . GLY A 1 101 ? -6.359 -34.781 -7.898 1 98.06 101 GLY A N 1
ATOM 811 C CA . GLY A 1 101 ? -5.574 -34.062 -6.895 1 98.06 101 GLY A CA 1
ATOM 812 C C . GLY A 1 101 ? -5.309 -32.625 -7.258 1 98.06 101 GLY A C 1
ATOM 813 O O . GLY A 1 101 ? -6.02 -32.031 -8.078 1 98.06 101 GLY A O 1
ATOM 814 N N . VAL A 1 102 ? -4.352 -32 -6.551 1 98.69 102 VAL A N 1
ATOM 815 C CA . VAL A 1 102 ? -4.066 -30.578 -6.762 1 98.69 102 VAL A CA 1
ATOM 816 C C . VAL A 1 102 ? -2.744 -30.422 -7.512 1 98.69 102 VAL A C 1
ATOM 818 O O . VAL A 1 102 ? -1.706 -30.906 -7.059 1 98.69 102 VAL A O 1
ATOM 821 N N . TYR A 1 103 ? -2.816 -29.828 -8.695 1 98.69 103 TYR A N 1
ATOM 822 C CA . TYR A 1 103 ? -1.633 -29.438 -9.461 1 98.69 103 TYR A CA 1
ATOM 823 C C . TYR A 1 103 ? -1.12 -28.078 -9.031 1 98.69 103 TYR A C 1
ATOM 825 O O . TYR A 1 103 ? -1.908 -27.156 -8.789 1 98.69 103 TYR A O 1
ATOM 833 N N . THR A 1 104 ? 0.164 -27.969 -8.891 1 98.81 104 THR A N 1
ATOM 834 C CA . THR A 1 104 ? 0.802 -26.688 -8.633 1 98.81 104 THR A CA 1
ATOM 835 C C . THR A 1 104 ? 1.578 -26.219 -9.859 1 98.81 104 THR A C 1
ATOM 837 O O . THR A 1 104 ? 2.422 -26.938 -10.383 1 98.81 104 THR A O 1
ATOM 840 N N . ILE A 1 105 ? 1.232 -25.062 -10.359 1 98.94 105 ILE A N 1
ATOM 841 C CA . ILE A 1 105 ? 1.954 -24.422 -11.453 1 98.94 105 ILE A CA 1
ATOM 842 C C . ILE A 1 105 ? 2.934 -23.391 -10.883 1 98.94 105 ILE A C 1
ATOM 844 O O . ILE A 1 105 ? 2.559 -22.562 -10.055 1 98.94 105 ILE A O 1
ATOM 848 N N . VAL A 1 106 ? 4.195 -23.453 -11.289 1 98.81 106 VAL A N 1
ATOM 849 C CA . VAL A 1 106 ? 5.188 -22.516 -10.773 1 98.81 106 VAL A CA 1
ATOM 850 C C . VAL A 1 106 ? 5.906 -21.828 -11.93 1 98.81 106 VAL A C 1
ATOM 852 O O . VAL A 1 106 ? 6.266 -22.469 -12.914 1 98.81 106 VAL A O 1
ATOM 855 N N . MET A 1 107 ? 6.008 -20.531 -11.859 1 98.75 107 MET A N 1
ATOM 856 C CA . MET A 1 107 ? 6.766 -19.672 -12.773 1 98.75 107 MET A CA 1
ATOM 857 C C . MET A 1 107 ? 7.887 -18.953 -12.047 1 98.75 107 MET A C 1
ATOM 859 O O . MET A 1 107 ? 7.688 -18.438 -10.938 1 98.75 107 MET A O 1
ATOM 863 N N . GLN A 1 108 ? 9.086 -18.906 -12.648 1 98.38 108 GLN A N 1
ATOM 864 C CA . GLN A 1 108 ? 10.227 -18.203 -12.055 1 98.38 108 GLN A CA 1
ATOM 865 C C . GLN A 1 108 ? 11.047 -17.484 -13.125 1 98.38 108 GLN A C 1
ATOM 867 O O . GLN A 1 108 ? 11.305 -18.047 -14.195 1 98.38 108 GLN A O 1
ATOM 872 N N . HIS A 1 109 ? 11.422 -16.25 -12.82 1 96.5 109 HIS A N 1
ATOM 873 C CA . HIS A 1 109 ? 12.266 -15.492 -13.734 1 96.5 109 HIS A CA 1
ATOM 874 C C . HIS A 1 109 ? 13.211 -14.57 -12.969 1 96.5 109 HIS A C 1
ATOM 876 O O . HIS A 1 109 ? 12.766 -13.695 -12.227 1 96.5 109 HIS A O 1
ATOM 882 N N . THR A 1 110 ? 14.453 -14.797 -13.172 1 95.75 110 THR A N 1
ATOM 883 C CA . THR A 1 110 ? 15.445 -13.828 -12.734 1 95.75 110 THR A CA 1
ATOM 884 C C . THR A 1 110 ? 15.758 -12.836 -13.844 1 95.75 110 THR A C 1
ATOM 886 O O . THR A 1 110 ? 16.203 -13.227 -14.93 1 95.75 110 THR A O 1
ATOM 889 N N . VAL A 1 111 ? 15.547 -11.602 -13.539 1 92.62 111 VAL A N 1
ATOM 890 C CA . VAL A 1 111 ? 15.773 -10.562 -14.539 1 92.62 111 VAL A CA 1
ATOM 891 C C . VAL A 1 111 ? 17.266 -10.5 -14.883 1 92.62 111 VAL A C 1
ATOM 893 O O . VAL A 1 111 ? 18.109 -10.562 -14 1 92.62 111 VAL A O 1
ATOM 896 N N . LYS A 1 112 ? 17.562 -10.266 -16.125 1 92.62 112 LYS A N 1
ATOM 897 C CA . LYS A 1 112 ? 18.922 -10.273 -16.625 1 92.62 112 LYS A CA 1
ATOM 898 C C . LYS A 1 112 ? 19.719 -9.102 -16.047 1 92.62 112 LYS A C 1
ATOM 900 O O . LYS A 1 112 ? 20.891 -9.258 -15.695 1 92.62 112 LYS A O 1
ATOM 905 N N . ASP A 1 113 ? 19.094 -8.023 -15.914 1 90.06 113 ASP A N 1
ATOM 906 C CA . ASP A 1 113 ? 19.781 -6.805 -15.5 1 90.06 113 ASP A CA 1
ATOM 907 C C . ASP A 1 113 ? 19.656 -6.586 -13.992 1 90.06 113 ASP A C 1
ATOM 909 O O . ASP A 1 113 ? 18.625 -6.898 -13.398 1 90.06 113 ASP A O 1
ATOM 913 N N . VAL A 1 114 ? 20.75 -6.07 -13.5 1 92 114 VAL A N 1
ATOM 914 C CA . VAL A 1 114 ? 20.688 -5.582 -12.125 1 92 114 VAL A CA 1
ATOM 915 C C . VAL A 1 114 ? 20.047 -4.199 -12.102 1 92 114 VAL A C 1
ATOM 917 O O . VAL A 1 114 ? 20.422 -3.311 -12.859 1 92 114 VAL A O 1
ATOM 920 N N . TYR A 1 115 ? 19.125 -4.09 -11.367 1 86.81 115 TYR A N 1
ATOM 921 C CA . TYR A 1 115 ? 18.453 -2.803 -11.219 1 86.81 115 TYR A CA 1
ATOM 922 C C . TYR A 1 115 ? 18.938 -2.086 -9.961 1 86.81 115 TYR A C 1
ATOM 924 O O . TYR A 1 115 ? 18.656 -2.525 -8.844 1 86.81 115 TYR A O 1
ATOM 932 N N . GLY A 1 116 ? 19.641 -0.946 -10.188 1 84.19 116 GLY A N 1
ATOM 933 C CA . GLY A 1 116 ? 20.344 -0.364 -9.047 1 84.19 116 GLY A CA 1
ATOM 934 C C . GLY A 1 116 ? 21.391 -1.286 -8.453 1 84.19 116 GLY A C 1
ATOM 935 O O . GLY A 1 116 ? 22.391 -1.582 -9.094 1 84.19 116 GLY A O 1
ATOM 936 N N . THR A 1 117 ? 21.062 -1.748 -7.242 1 88.88 117 THR A N 1
ATOM 937 C CA . THR A 1 117 ? 21.938 -2.709 -6.582 1 88.88 117 THR A CA 1
ATOM 938 C C . THR A 1 117 ? 21.203 -4.02 -6.312 1 88.88 117 THR A C 1
ATOM 940 O O . THR A 1 117 ? 21.609 -4.797 -5.449 1 88.88 117 THR A O 1
ATOM 943 N N . MET A 1 118 ? 20.141 -4.195 -7.105 1 91.5 118 MET A N 1
ATOM 944 C CA . MET A 1 118 ? 19.297 -5.348 -6.773 1 91.5 118 MET A CA 1
ATOM 945 C C . MET A 1 118 ? 19.266 -6.34 -7.93 1 91.5 118 MET A C 1
ATOM 947 O O . MET A 1 118 ? 19.078 -5.949 -9.086 1 91.5 118 MET A O 1
ATOM 951 N N . LYS A 1 119 ? 19.469 -7.566 -7.578 1 94.75 119 LYS A N 1
ATOM 952 C CA . LYS A 1 119 ? 19.094 -8.664 -8.461 1 94.75 119 LYS A CA 1
ATOM 953 C C . LYS A 1 119 ? 17.625 -9.031 -8.273 1 94.75 119 LYS A C 1
ATOM 955 O O . LYS A 1 119 ? 17.203 -9.406 -7.172 1 94.75 119 LYS A O 1
ATOM 960 N N . LEU A 1 120 ? 16.812 -8.953 -9.328 1 94 120 LEU A N 1
ATOM 961 C CA . LEU A 1 120 ? 15.375 -9.148 -9.234 1 94 120 LEU A CA 1
ATOM 962 C C . LEU A 1 120 ? 14.992 -10.562 -9.648 1 94 120 LEU A C 1
ATOM 964 O O . LEU A 1 120 ? 15.422 -11.055 -10.695 1 94 120 LEU A O 1
ATOM 968 N N . ASP A 1 121 ? 14.195 -11.188 -8.867 1 96 121 ASP A N 1
ATOM 969 C CA . ASP A 1 121 ? 13.734 -12.555 -9.094 1 96 121 ASP A CA 1
ATOM 970 C C . ASP A 1 121 ? 12.227 -12.664 -8.914 1 96 121 ASP A C 1
ATOM 972 O O . ASP A 1 121 ? 11.719 -12.578 -7.793 1 96 121 ASP A O 1
ATOM 976 N N . TYR A 1 122 ? 11.492 -12.883 -10 1 96.31 122 TYR A N 1
ATOM 977 C CA . TYR A 1 122 ? 10.039 -12.938 -9.992 1 96.31 122 TYR A CA 1
ATOM 978 C C . TYR A 1 122 ? 9.547 -14.383 -9.93 1 96.31 122 TYR A C 1
ATOM 980 O O . TYR A 1 122 ? 10.023 -15.242 -10.672 1 96.31 122 TYR A O 1
ATOM 988 N N . ASN A 1 123 ? 8.609 -14.609 -9.047 1 98.38 123 ASN A N 1
ATOM 989 C CA . ASN A 1 123 ? 7.984 -15.922 -8.875 1 98.38 123 ASN A CA 1
ATOM 990 C C . ASN A 1 123 ? 6.461 -15.812 -8.859 1 98.38 123 ASN A C 1
ATOM 992 O O . ASN A 1 123 ? 5.914 -14.82 -8.367 1 98.38 123 ASN A O 1
ATOM 996 N N . SER A 1 124 ? 5.832 -16.812 -9.383 1 98.75 124 SER A N 1
ATOM 997 C CA . SER A 1 124 ? 4.379 -16.922 -9.32 1 98.75 124 SER A CA 1
ATOM 998 C C . SER A 1 124 ? 3.939 -18.375 -9.266 1 98.75 124 SER A C 1
ATOM 1000 O O . SER A 1 124 ? 4.641 -19.266 -9.766 1 98.75 124 SER A O 1
ATOM 1002 N N . SER A 1 125 ? 2.822 -18.578 -8.633 1 98.88 125 SER A N 1
ATOM 1003 C CA . SER A 1 125 ? 2.266 -19.922 -8.609 1 98.88 125 SER A CA 1
ATOM 1004 C C . SER A 1 125 ? 0.741 -19.891 -8.633 1 98.88 125 SER A C 1
ATOM 1006 O O . SER A 1 125 ? 0.132 -18.844 -8.414 1 98.88 125 SER A O 1
ATOM 1008 N N . ALA A 1 126 ? 0.178 -21 -8.961 1 98.81 126 ALA A N 1
ATOM 1009 C CA . ALA A 1 126 ? -1.261 -21.25 -8.953 1 98.81 126 ALA A CA 1
ATOM 1010 C C . ALA A 1 126 ? -1.556 -22.719 -8.711 1 98.81 126 ALA A C 1
ATOM 1012 O O . ALA A 1 126 ? -0.706 -23.578 -8.961 1 98.81 126 ALA A O 1
ATOM 1013 N N . THR A 1 127 ? -2.703 -22.953 -8.188 1 98.69 127 THR A N 1
ATOM 1014 C CA . THR A 1 127 ? -3.133 -24.328 -7.988 1 98.69 127 THR A CA 1
ATOM 1015 C C . THR A 1 127 ? -4.391 -24.625 -8.797 1 98.69 127 THR A C 1
ATOM 1017 O O . THR A 1 127 ? -5.242 -23.75 -8.977 1 98.69 127 THR A O 1
ATOM 1020 N N . VAL A 1 128 ? -4.457 -25.828 -9.32 1 98.5 128 VAL A N 1
ATOM 1021 C CA . VAL A 1 128 ? -5.621 -26.328 -10.039 1 98.5 128 VAL A CA 1
ATOM 1022 C C . VAL A 1 128 ? -6.129 -27.609 -9.367 1 98.5 128 VAL A C 1
ATOM 1024 O O . VAL A 1 128 ? -5.406 -28.609 -9.289 1 98.5 128 VAL A O 1
ATOM 1027 N N . VAL A 1 129 ? -7.328 -27.562 -8.922 1 98.56 129 VAL A N 1
ATOM 1028 C CA . VAL A 1 129 ? -7.938 -28.734 -8.289 1 98.56 129 VAL A CA 1
ATOM 1029 C C . VAL A 1 129 ? -8.602 -29.609 -9.352 1 98.56 129 VAL A C 1
ATOM 1031 O O . VAL A 1 129 ? -9.461 -29.141 -10.102 1 98.56 129 VAL A O 1
ATOM 1034 N N . VAL A 1 130 ? -8.195 -30.859 -9.422 1 98.19 130 VAL A N 1
ATOM 1035 C CA . VAL A 1 130 ? -8.773 -31.844 -10.336 1 98.19 130 VAL A CA 1
ATOM 1036 C C . VAL A 1 130 ? -9.414 -32.969 -9.539 1 98.19 130 VAL A C 1
ATOM 1038 O O . VAL A 1 130 ? -8.727 -33.719 -8.836 1 98.19 130 VAL A O 1
ATOM 1041 N N . GLY A 1 131 ? -10.68 -33.156 -9.633 1 96.06 131 GLY A N 1
ATOM 1042 C CA . GLY A 1 131 ? -11.383 -34.188 -8.883 1 96.06 131 GLY A CA 1
ATOM 1043 C C . GLY A 1 131 ? -11.398 -33.938 -7.387 1 96.06 131 GLY A C 1
ATOM 1044 O O . GLY A 1 131 ? -11.789 -32.844 -6.949 1 96.06 131 GLY A O 1
ATOM 1045 N N . ASN A 1 132 ? -10.82 -34.969 -6.598 1 86.31 132 ASN A N 1
ATOM 1046 C CA . ASN A 1 132 ? -10.836 -34.875 -5.145 1 86.31 132 ASN A CA 1
ATOM 1047 C C . ASN A 1 132 ? -9.562 -34.219 -4.609 1 86.31 132 ASN A C 1
ATOM 1049 O O . ASN A 1 132 ? -8.469 -34.531 -5.094 1 86.31 132 ASN A O 1
ATOM 1053 N N . LYS A 1 133 ? -9.836 -33.125 -3.793 1 80 133 LYS A N 1
ATOM 1054 C CA . LYS A 1 133 ? -8.719 -32.406 -3.188 1 80 133 LYS A CA 1
ATOM 1055 C C . LYS A 1 133 ? -8.062 -33.25 -2.092 1 80 133 LYS A C 1
ATOM 1057 O O . LYS A 1 133 ? -8.742 -33.781 -1.225 1 80 133 LYS A O 1
ATOM 1062 N N . ALA A 1 134 ? -6.867 -33.875 -2.244 1 83.81 134 ALA A N 1
ATOM 1063 C CA . ALA A 1 134 ? -6.074 -34.531 -1.22 1 83.81 134 ALA A CA 1
ATOM 1064 C C . ALA A 1 134 ? -4.586 -34.469 -1.541 1 83.81 134 ALA A C 1
ATOM 1066 O O . ALA A 1 134 ? -3.857 -33.656 -0.948 1 83.81 134 ALA A O 1
ATOM 1067 N N . SER A 1 135 ? -4.273 -35.062 -2.582 1 92.81 135 SER A N 1
ATOM 1068 C CA . SER A 1 135 ? -2.863 -35.188 -2.936 1 92.81 135 SER A CA 1
ATOM 1069 C C . SER A 1 135 ? -2.354 -33.875 -3.561 1 92.81 135 SER A C 1
ATOM 1071 O O . SER A 1 135 ? -3.041 -33.281 -4.383 1 92.81 135 SER A O 1
ATOM 1073 N N . GLY A 1 136 ? -1.242 -33.375 -2.977 1 95.5 136 GLY A N 1
ATOM 1074 C CA . GLY A 1 136 ? -0.557 -32.25 -3.572 1 95.5 136 GLY A CA 1
ATOM 1075 C C . GLY A 1 136 ? -1.036 -30.906 -3.035 1 95.5 136 GLY A C 1
ATOM 1076 O O . GLY A 1 136 ? -0.502 -29.859 -3.402 1 95.5 136 GLY A O 1
ATOM 1077 N N . ASN A 1 137 ? -2.053 -30.922 -2.105 1 97.12 137 ASN A N 1
ATOM 1078 C CA . ASN A 1 137 ? -2.684 -29.688 -1.651 1 97.12 137 ASN A CA 1
ATOM 1079 C C . ASN A 1 137 ? -1.933 -29.078 -0.471 1 97.12 137 ASN A C 1
ATOM 1081 O O . ASN A 1 137 ? -2.49 -28.938 0.617 1 97.12 137 ASN A O 1
ATOM 1085 N N . ASN A 1 138 ? -0.765 -28.672 -0.679 1 96.69 138 ASN A N 1
ATOM 1086 C CA . ASN A 1 138 ? 0.081 -28.078 0.35 1 96.69 138 ASN A CA 1
ATOM 1087 C C . ASN A 1 138 ? 1.179 -27.203 -0.26 1 96.69 138 ASN A C 1
ATOM 1089 O O . ASN A 1 138 ? 1.574 -27.406 -1.409 1 96.69 138 ASN A O 1
ATOM 1093 N N . ILE A 1 139 ? 1.692 -26.297 0.506 1 97.94 139 ILE A N 1
ATOM 1094 C CA . ILE A 1 139 ? 2.629 -25.297 0.018 1 97.94 139 ILE A CA 1
ATOM 1095 C C . ILE A 1 139 ? 3.943 -25.969 -0.382 1 97.94 139 ILE A C 1
ATOM 1097 O O . ILE A 1 139 ? 4.707 -25.406 -1.179 1 97.94 139 ILE A O 1
ATOM 1101 N N . THR A 1 140 ? 4.258 -27.172 0.123 1 97.19 140 THR A N 1
ATOM 1102 C CA . THR A 1 140 ? 5.531 -27.828 -0.155 1 97.19 140 THR A CA 1
ATOM 1103 C C . THR A 1 140 ? 5.574 -28.344 -1.593 1 97.19 140 THR A C 1
ATOM 1105 O O . THR A 1 140 ? 6.641 -28.672 -2.105 1 97.19 140 THR A O 1
ATOM 1108 N N . ALA A 1 141 ? 4.406 -28.438 -2.266 1 97.62 141 ALA A N 1
ATO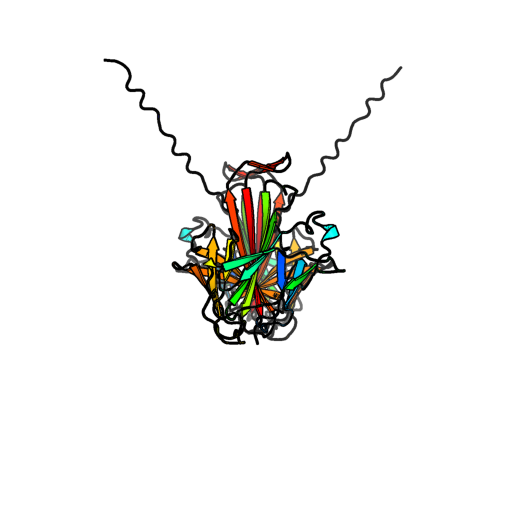M 1109 C CA . ALA A 1 141 ? 4.379 -28.812 -3.678 1 97.62 141 ALA A CA 1
ATOM 1110 C C . ALA A 1 141 ? 5.004 -27.719 -4.539 1 97.62 141 ALA A C 1
ATOM 1112 O O . ALA A 1 141 ? 5.406 -27.969 -5.68 1 97.62 141 ALA A O 1
ATOM 1113 N N . ASN A 1 142 ? 4.965 -26.438 -4.078 1 98.44 142 ASN A N 1
ATOM 1114 C CA . ASN A 1 142 ? 5.586 -25.312 -4.773 1 98.44 142 ASN A CA 1
ATOM 1115 C C . ASN A 1 142 ? 7.105 -25.344 -4.648 1 98.44 142 ASN A C 1
ATOM 1117 O O . ASN A 1 142 ? 7.641 -25.234 -3.543 1 98.44 142 ASN A O 1
ATOM 1121 N N . THR A 1 143 ? 7.844 -25.391 -5.73 1 97.94 143 THR A N 1
ATOM 1122 C CA . THR A 1 143 ? 9.289 -25.609 -5.703 1 97.94 143 THR A CA 1
ATOM 1123 C C . THR A 1 143 ? 10.023 -24.266 -5.754 1 97.94 143 THR A C 1
ATOM 1125 O O . THR A 1 143 ? 11.258 -24.234 -5.68 1 97.94 143 THR A O 1
ATOM 1128 N N . ASN A 1 144 ? 9.305 -23.188 -5.922 1 98.56 144 ASN A N 1
ATOM 1129 C CA . ASN A 1 144 ? 9.953 -21.875 -5.852 1 98.56 144 ASN A CA 1
ATOM 1130 C C . ASN A 1 144 ? 10.547 -21.625 -4.469 1 98.56 144 ASN A C 1
ATOM 1132 O O . ASN A 1 144 ? 10.055 -22.141 -3.467 1 98.56 144 ASN A O 1
ATOM 1136 N N . LYS A 1 145 ? 11.602 -20.766 -4.418 1 97.88 145 LYS A N 1
ATOM 1137 C CA . LYS A 1 145 ? 12.234 -20.391 -3.158 1 97.88 145 LYS A CA 1
ATOM 1138 C C . LYS A 1 145 ? 11.305 -19.516 -2.316 1 97.88 145 LYS A C 1
ATOM 1140 O O . LYS A 1 145 ? 11.406 -19.5 -1.088 1 97.88 145 LYS A O 1
ATOM 1145 N N . ILE A 1 146 ? 10.453 -18.75 -2.949 1 98.75 146 ILE A N 1
ATOM 1146 C CA . ILE A 1 146 ? 9.469 -17.891 -2.309 1 98.75 146 ILE A CA 1
ATOM 1147 C C . ILE A 1 146 ? 8.07 -18.25 -2.805 1 98.75 146 ILE A C 1
ATOM 1149 O O . ILE A 1 146 ? 7.855 -18.422 -4.008 1 98.75 146 ILE A O 1
ATOM 1153 N N . ALA A 1 147 ? 7.098 -18.438 -1.809 1 98.75 147 ALA A N 1
ATOM 1154 C CA . ALA A 1 147 ? 5.793 -18.906 -2.254 1 98.75 147 ALA A CA 1
ATOM 1155 C C . ALA A 1 147 ? 4.684 -18.422 -1.33 1 98.75 147 ALA A C 1
ATOM 1157 O O . ALA A 1 147 ? 4.93 -18.109 -0.162 1 98.75 147 ALA A O 1
ATOM 1158 N N . VAL A 1 148 ? 3.545 -18.297 -1.906 1 98.81 148 VAL A N 1
ATOM 1159 C CA . VAL A 1 148 ? 2.27 -18.125 -1.219 1 98.81 148 VAL A CA 1
ATOM 1160 C C . VAL A 1 148 ? 1.299 -19.219 -1.651 1 98.81 148 VAL A C 1
ATOM 1162 O O . VAL A 1 148 ? 1.353 -19.688 -2.791 1 98.81 148 VAL A O 1
ATOM 1165 N N . PHE A 1 149 ? 0.482 -19.641 -0.71 1 98.62 149 PHE A N 1
ATOM 1166 C CA . PHE A 1 149 ? -0.418 -20.766 -0.958 1 98.62 149 PHE A CA 1
ATOM 1167 C C . PHE A 1 149 ? -1.671 -20.656 -0.097 1 98.62 149 PHE A C 1
ATOM 1169 O O . PHE A 1 149 ? -1.611 -20.172 1.036 1 98.62 149 PHE A O 1
ATOM 1176 N N . SER A 1 150 ? -2.768 -21.031 -0.661 1 98.44 150 SER A N 1
ATOM 1177 C CA . SER A 1 150 ? -4.004 -21.203 0.097 1 98.44 150 SER A CA 1
ATOM 1178 C C . SER A 1 150 ? -4.668 -22.531 -0.214 1 98.44 150 SER A C 1
ATOM 1180 O O . SER A 1 150 ? -4.969 -22.828 -1.371 1 98.44 150 SER A O 1
ATOM 1182 N N . GLU A 1 151 ? -4.926 -23.281 0.845 1 97.19 151 GLU A N 1
ATOM 1183 C CA . GLU A 1 151 ? -5.5 -24.609 0.705 1 97.19 151 GLU A CA 1
ATOM 1184 C C . GLU A 1 151 ? -6.887 -24.547 0.07 1 97.19 151 GLU A C 1
ATOM 1186 O O . GLU A 1 151 ? -7.27 -25.453 -0.68 1 97.19 151 GLU A O 1
ATOM 1191 N N . ASN A 1 152 ? -7.629 -23.5 0.309 1 96.44 152 ASN A N 1
ATOM 1192 C CA . ASN A 1 152 ? -9.016 -23.422 -0.131 1 96.44 152 ASN A CA 1
ATOM 1193 C C . ASN A 1 152 ? -9.219 -22.312 -1.154 1 96.44 152 ASN A C 1
ATOM 1195 O O . ASN A 1 152 ? -10.281 -21.688 -1.208 1 96.44 152 ASN A O 1
ATOM 1199 N N . ALA A 1 153 ? -8.18 -22.016 -1.916 1 95.12 153 ALA A N 1
ATOM 1200 C CA . ALA A 1 153 ? -8.266 -20.953 -2.902 1 95.12 153 ALA A CA 1
ATOM 1201 C C . ALA A 1 153 ? -9.375 -21.219 -3.914 1 95.12 153 ALA A C 1
ATOM 1203 O O . ALA A 1 153 ? -10.008 -20.281 -4.414 1 95.12 153 ALA A O 1
ATOM 1204 N N . ASP A 1 154 ? -9.688 -22.5 -4.211 1 95.62 154 ASP A N 1
ATOM 1205 C CA . ASP A 1 154 ? -10.641 -22.859 -5.254 1 95.62 154 ASP A CA 1
ATOM 1206 C C . ASP A 1 154 ? -12.078 -22.625 -4.793 1 95.62 154 ASP A C 1
ATOM 1208 O O . ASP A 1 154 ? -13 -22.625 -5.605 1 95.62 154 ASP A O 1
ATOM 1212 N N . THR A 1 155 ? -12.281 -22.406 -3.469 1 96.19 155 THR A N 1
ATOM 1213 C CA . THR A 1 155 ? -13.625 -22.25 -2.938 1 96.19 155 THR A CA 1
ATOM 1214 C C . THR A 1 155 ? -13.789 -20.906 -2.242 1 96.19 155 THR A C 1
ATOM 1216 O O . THR A 1 155 ? -14.703 -20.719 -1.438 1 96.19 155 THR A O 1
ATOM 1219 N N . ALA A 1 156 ? -12.867 -19.984 -2.484 1 98 156 ALA A N 1
ATOM 1220 C CA . ALA A 1 156 ? -12.922 -18.672 -1.853 1 98 156 ALA A CA 1
ATOM 1221 C C . ALA A 1 156 ? -14.203 -17.938 -2.225 1 98 156 ALA A C 1
ATOM 1223 O O . ALA A 1 156 ? -14.617 -17.953 -3.385 1 98 156 ALA A O 1
ATOM 1224 N N . LYS A 1 157 ? -14.867 -17.328 -1.273 1 98.25 157 LYS A N 1
ATOM 1225 C CA . LYS A 1 157 ? -16.141 -16.625 -1.462 1 98.25 157 LYS A CA 1
ATOM 1226 C C . LYS A 1 157 ? -16.109 -15.242 -0.828 1 98.25 157 LYS A C 1
ATOM 1228 O O . LYS A 1 157 ? -15.438 -15.031 0.186 1 98.25 157 LYS A O 1
ATOM 1233 N N . LYS A 1 158 ? -16.859 -14.414 -1.453 1 97.56 158 LYS A N 1
ATOM 1234 C CA . LYS A 1 158 ? -17.031 -13.086 -0.875 1 97.56 158 LYS A CA 1
ATOM 1235 C C . LYS A 1 158 ? -17.547 -13.18 0.562 1 97.56 158 LYS A C 1
ATOM 1237 O O . LYS A 1 158 ? -18.391 -14.016 0.875 1 97.56 158 LYS A O 1
ATOM 1242 N N . ASP A 1 159 ? -17.016 -12.344 1.456 1 96.69 159 ASP A N 1
ATOM 1243 C CA . ASP A 1 159 ? -17.422 -12.164 2.846 1 96.69 159 ASP A CA 1
ATOM 1244 C C . ASP A 1 159 ? -17.062 -13.391 3.684 1 96.69 159 ASP A C 1
ATOM 1246 O O . ASP A 1 159 ? -17.531 -13.539 4.812 1 96.69 159 ASP A O 1
ATOM 1250 N N . ALA A 1 160 ? -16.328 -14.367 3.125 1 98.12 160 ALA A N 1
ATOM 1251 C CA . ALA A 1 160 ? -15.781 -15.5 3.875 1 98.12 160 ALA A CA 1
ATOM 1252 C C . ALA A 1 160 ? -14.266 -15.391 4.023 1 98.12 160 ALA A C 1
ATOM 1254 O O . ALA A 1 160 ? -13.562 -15.102 3.053 1 98.12 160 ALA A O 1
ATOM 1255 N N . LYS A 1 161 ? -13.867 -15.641 5.215 1 98.12 161 LYS A N 1
ATOM 1256 C CA . LYS A 1 161 ? -12.445 -15.516 5.52 1 98.12 161 LYS A CA 1
ATOM 1257 C C . LYS A 1 161 ? -11.602 -16.438 4.645 1 98.12 161 LYS A C 1
ATOM 1259 O O . LYS A 1 161 ? -11.922 -17.625 4.512 1 98.12 161 LYS A O 1
ATOM 1264 N N . VAL A 1 162 ? -10.547 -15.938 4.043 1 98.44 162 VAL A N 1
ATOM 1265 C CA . VAL A 1 162 ? -9.547 -16.688 3.293 1 98.44 162 VAL A CA 1
ATOM 1266 C C . VAL A 1 162 ? -8.25 -16.766 4.094 1 98.44 162 VAL A C 1
ATOM 1268 O O . VAL A 1 162 ? -7.777 -15.758 4.617 1 98.44 162 VAL A O 1
ATOM 1271 N N . THR A 1 163 ? -7.711 -17.906 4.199 1 98.44 163 THR A N 1
ATOM 1272 C CA . THR A 1 163 ? -6.43 -18.109 4.871 1 98.44 163 THR A CA 1
ATOM 1273 C C . THR A 1 163 ? -5.379 -18.625 3.895 1 98.44 163 THR A C 1
ATOM 1275 O O . THR A 1 163 ? -5.68 -19.469 3.037 1 98.44 163 THR A O 1
ATOM 1278 N N . GLY A 1 164 ? -4.227 -18.125 4.031 1 98.62 164 GLY A N 1
ATOM 1279 C CA . GLY A 1 164 ? -3.086 -18.578 3.25 1 98.62 164 GLY A CA 1
ATOM 1280 C C . GLY A 1 164 ? -1.818 -18.719 4.07 1 98.62 164 GLY A C 1
ATOM 1281 O O . GLY A 1 164 ? -1.799 -18.375 5.254 1 98.62 164 GLY A O 1
ATOM 1282 N N . VAL A 1 165 ? -0.783 -19.281 3.432 1 98.81 165 VAL A N 1
ATOM 1283 C CA . VAL A 1 165 ? 0.522 -19.469 4.059 1 98.81 165 VAL A CA 1
ATOM 1284 C C . VAL A 1 165 ? 1.621 -19 3.107 1 98.81 165 VAL A C 1
ATOM 1286 O O . VAL A 1 165 ? 1.459 -19.047 1.886 1 98.81 165 VAL A O 1
ATOM 1289 N N . ALA A 1 166 ? 2.65 -18.469 3.676 1 98.88 166 ALA A N 1
ATOM 1290 C CA . ALA A 1 166 ? 3.828 -18.062 2.914 1 98.88 166 ALA A CA 1
ATOM 1291 C C . ALA A 1 166 ? 5.062 -18.844 3.354 1 98.88 166 ALA A C 1
ATOM 1293 O O . ALA A 1 166 ? 5.164 -19.266 4.508 1 98.88 166 ALA A O 1
ATOM 1294 N N . SER A 1 167 ? 5.934 -19.047 2.438 1 98.75 167 SER A N 1
ATOM 1295 C CA . SER A 1 167 ? 7.191 -19.719 2.734 1 98.75 167 SER A CA 1
ATOM 1296 C C . SER A 1 167 ? 8.359 -19.062 2.008 1 98.75 167 SER A C 1
ATOM 1298 O O . SER A 1 167 ? 8.164 -18.406 0.984 1 98.75 167 SER A O 1
ATOM 1300 N N . TYR A 1 168 ? 9.484 -19.188 2.555 1 98.5 168 TYR A N 1
ATOM 1301 C CA . TYR A 1 168 ? 10.742 -18.75 1.972 1 98.5 168 TYR A CA 1
ATOM 1302 C C . TYR A 1 168 ? 11.844 -19.781 2.211 1 98.5 168 TYR A C 1
ATOM 1304 O O . TYR A 1 168 ? 12.094 -20.172 3.352 1 98.5 168 TYR A O 1
ATOM 1312 N N . ASP A 1 169 ? 12.438 -20.172 1.16 1 96.81 169 ASP A N 1
ATOM 1313 C CA . ASP A 1 169 ? 13.57 -21.094 1.173 1 96.81 169 ASP A CA 1
ATOM 1314 C C . ASP A 1 169 ? 13.25 -22.359 1.962 1 96.81 169 ASP A C 1
ATOM 1316 O O . ASP A 1 169 ? 14.008 -22.766 2.85 1 96.81 169 ASP A O 1
ATOM 1320 N N . GLY A 1 170 ? 12.016 -22.875 1.811 1 94.19 170 GLY A N 1
ATOM 1321 C CA . GLY A 1 170 ? 11.625 -24.172 2.342 1 94.19 170 GLY A CA 1
ATOM 1322 C C . GLY A 1 170 ? 11.055 -24.094 3.746 1 94.19 170 GLY A C 1
ATOM 1323 O O . GLY A 1 170 ? 10.633 -25.109 4.309 1 94.19 170 GLY A O 1
ATOM 1324 N N . ALA A 1 171 ? 11.023 -22.906 4.285 1 97.31 171 ALA A N 1
ATOM 1325 C CA . ALA A 1 171 ? 10.484 -22.719 5.629 1 97.31 171 ALA A CA 1
ATOM 1326 C C . ALA A 1 171 ? 9.289 -21.766 5.602 1 97.31 171 ALA A C 1
ATOM 1328 O O . ALA A 1 171 ? 9.172 -20.938 4.699 1 97.31 171 ALA A O 1
ATOM 1329 N N . ILE A 1 172 ? 8.445 -21.953 6.566 1 97.94 172 ILE A N 1
ATOM 1330 C CA . ILE A 1 172 ? 7.34 -21.016 6.672 1 97.94 172 ILE A CA 1
ATOM 1331 C C . ILE A 1 172 ? 7.875 -19.625 6.953 1 97.94 172 ILE A C 1
ATOM 1333 O O . ILE A 1 172 ? 8.867 -19.453 7.664 1 97.94 172 ILE A O 1
ATOM 1337 N N . ALA A 1 173 ? 7.297 -18.688 6.387 1 98.31 173 ALA A N 1
ATOM 1338 C CA . ALA A 1 173 ? 7.715 -17.297 6.566 1 98.31 173 ALA A CA 1
ATOM 1339 C C . ALA A 1 173 ? 6.926 -16.625 7.688 1 98.31 173 ALA A C 1
ATOM 1341 O O . ALA A 1 173 ? 5.727 -16.375 7.555 1 98.31 173 ALA A O 1
ATOM 1342 N N . LYS A 1 174 ? 7.531 -16.312 8.758 1 97.5 174 LYS A N 1
ATOM 1343 C CA . LYS A 1 174 ? 6.883 -15.641 9.875 1 97.5 174 LYS A CA 1
ATOM 1344 C C . LYS A 1 174 ? 7.09 -14.125 9.797 1 97.5 174 LYS A C 1
ATOM 1346 O O . LYS A 1 174 ? 8.094 -13.664 9.242 1 97.5 174 LYS A O 1
ATOM 1351 N N . GLU A 1 175 ? 6.188 -13.391 10.312 1 95.69 175 GLU A N 1
ATOM 1352 C CA . GLU A 1 175 ? 6.254 -11.938 10.352 1 95.69 175 GLU A CA 1
ATOM 1353 C C . GLU A 1 175 ? 6.57 -11.352 8.977 1 95.69 175 GLU A C 1
ATOM 1355 O O . GLU A 1 175 ? 7.305 -10.367 8.867 1 95.69 175 GLU A O 1
ATOM 1360 N N . ALA A 1 176 ? 6.098 -12.102 7.977 1 96.5 176 ALA A N 1
ATOM 1361 C CA . ALA A 1 176 ? 6.281 -11.641 6.605 1 96.5 176 ALA A CA 1
ATOM 1362 C C . ALA A 1 176 ? 5.145 -10.711 6.18 1 96.5 176 ALA A C 1
ATOM 1364 O O . ALA A 1 176 ? 3.979 -10.977 6.48 1 96.5 176 ALA A O 1
ATOM 1365 N N . LYS A 1 177 ? 5.484 -9.664 5.516 1 94.38 177 LYS A N 1
ATOM 1366 C CA . LYS A 1 177 ? 4.484 -8.75 4.973 1 94.38 177 LYS A CA 1
ATOM 1367 C C . LYS A 1 177 ? 3.848 -9.32 3.709 1 94.38 177 LYS A C 1
ATOM 1369 O O . LYS A 1 177 ? 4.551 -9.75 2.795 1 94.38 177 LYS A O 1
ATOM 1374 N N . ILE A 1 178 ? 2.547 -9.352 3.75 1 97.5 178 ILE A N 1
ATOM 1375 C CA . ILE A 1 178 ? 1.749 -9.828 2.625 1 97.5 178 ILE A CA 1
ATOM 1376 C C . ILE A 1 178 ? 0.862 -8.695 2.107 1 97.5 178 ILE A C 1
ATOM 1378 O O . ILE A 1 178 ? 0.264 -7.961 2.893 1 97.5 178 ILE A O 1
ATOM 1382 N N . LYS A 1 179 ? 0.819 -8.531 0.85 1 96.38 179 LYS A N 1
ATOM 1383 C CA . LYS A 1 179 ? -0.112 -7.59 0.236 1 96.38 179 LYS A CA 1
ATOM 1384 C C . LYS A 1 179 ? -1.208 -8.32 -0.534 1 96.38 179 LYS A C 1
ATOM 1386 O O . LYS A 1 179 ? -0.92 -9.211 -1.343 1 96.38 179 LYS A O 1
ATOM 1391 N N . VAL A 1 180 ? -2.41 -7.93 -0.237 1 98 180 VAL A N 1
ATOM 1392 C CA . VAL A 1 180 ? -3.543 -8.438 -1.004 1 98 180 VAL A CA 1
ATOM 1393 C C . VAL A 1 180 ? -4.176 -7.305 -1.806 1 98 180 VAL A C 1
ATOM 1395 O O . VAL A 1 180 ? -4.477 -6.242 -1.257 1 98 180 VAL A O 1
ATOM 1398 N N . ILE A 1 181 ? -4.387 -7.527 -3.068 1 97.44 181 ILE A N 1
ATOM 1399 C CA . ILE A 1 181 ? -4.984 -6.531 -3.951 1 97.44 181 ILE A CA 1
ATOM 1400 C C . ILE A 1 181 ? -6.344 -7.031 -4.441 1 97.44 181 ILE A C 1
ATOM 1402 O O . ILE A 1 181 ? -6.438 -8.102 -5.047 1 97.44 181 ILE A O 1
ATOM 1406 N N . ALA A 1 182 ? -7.352 -6.273 -4.184 1 97.25 182 ALA A N 1
ATOM 1407 C CA . ALA A 1 182 ? -8.703 -6.598 -4.621 1 97.25 182 ALA A CA 1
ATOM 1408 C C . ALA A 1 182 ? -8.906 -6.246 -6.09 1 97.25 182 ALA A C 1
ATOM 1410 O O . ALA A 1 182 ? -8.102 -5.523 -6.68 1 97.25 182 ALA 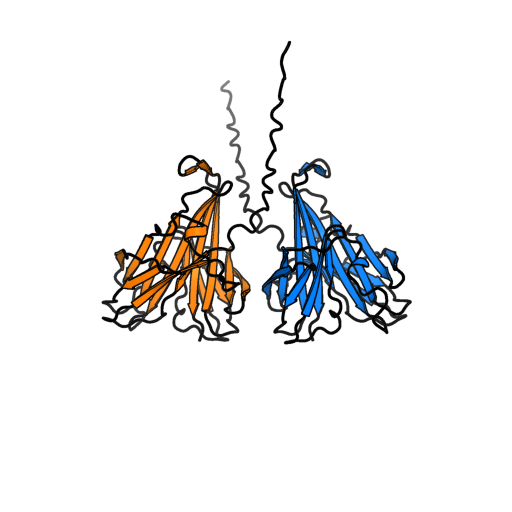A O 1
ATOM 1411 N N . PRO A 1 183 ? -10 -6.793 -6.707 1 96.19 183 PRO A N 1
ATOM 1412 C CA . PRO A 1 183 ? -10.219 -6.578 -8.141 1 96.19 183 PRO A CA 1
ATOM 1413 C C . PRO A 1 183 ? -10.406 -5.102 -8.492 1 96.19 183 PRO A C 1
ATOM 1415 O O . PRO A 1 183 ? -10.164 -4.703 -9.633 1 96.19 183 PRO A O 1
ATOM 1418 N N . ASN A 1 184 ? -10.781 -4.262 -7.52 1 92.81 184 ASN A N 1
ATOM 1419 C CA . ASN A 1 184 ? -11.039 -2.852 -7.793 1 92.81 184 ASN A CA 1
ATOM 1420 C C . ASN A 1 184 ? -9.828 -1.987 -7.441 1 92.81 184 ASN A C 1
ATOM 1422 O O . ASN A 1 184 ? -9.938 -0.762 -7.363 1 92.81 184 ASN A O 1
ATOM 1426 N N . GLY A 1 185 ? -8.773 -2.619 -7.035 1 92.94 185 GLY A N 1
ATOM 1427 C CA . GLY A 1 185 ? -7.52 -1.904 -6.855 1 92.94 185 GLY A CA 1
ATOM 1428 C C . GLY A 1 185 ? -7.242 -1.544 -5.41 1 92.94 185 GLY A C 1
ATOM 1429 O O . GLY A 1 185 ? -6.145 -1.096 -5.074 1 92.94 185 GLY A O 1
ATOM 1430 N N . TRP A 1 186 ? -8.25 -1.656 -4.512 1 94.38 186 TRP A N 1
ATOM 1431 C CA . TRP A 1 186 ? -7.965 -1.496 -3.09 1 94.38 186 TRP A CA 1
ATOM 1432 C C . TRP A 1 186 ? -7.051 -2.609 -2.59 1 94.38 186 TRP A C 1
ATOM 1434 O O . TRP A 1 186 ? -7.176 -3.76 -3.014 1 94.38 186 TRP A O 1
ATOM 1444 N N . GLU A 1 187 ? -6.184 -2.293 -1.725 1 95.44 187 GLU A N 1
ATOM 1445 C CA . GLU A 1 187 ? -5.191 -3.244 -1.229 1 95.44 187 GLU A CA 1
ATOM 1446 C C . GLU A 1 187 ? -5.219 -3.326 0.294 1 95.44 187 GLU A C 1
ATOM 1448 O O . GLU A 1 187 ? -5.719 -2.416 0.961 1 95.44 187 GLU A O 1
ATOM 1453 N N . LYS A 1 188 ? -4.703 -4.434 0.786 1 94.56 188 LYS A N 1
ATOM 1454 C CA . LYS A 1 188 ? -4.551 -4.629 2.225 1 94.56 188 LYS A CA 1
ATOM 1455 C C . LYS A 1 188 ? -3.195 -5.246 2.555 1 94.56 188 LYS A C 1
ATOM 1457 O O . LYS A 1 188 ? -2.77 -6.207 1.909 1 94.56 188 LYS A O 1
ATOM 1462 N N . GLU A 1 189 ? -2.553 -4.582 3.496 1 93.62 189 GLU A N 1
ATOM 1463 C CA . GLU A 1 189 ? -1.311 -5.141 4.02 1 93.62 189 GLU A CA 1
ATOM 1464 C C . GLU A 1 189 ? -1.577 -6.066 5.199 1 93.62 189 GLU A C 1
ATOM 1466 O O . GLU A 1 189 ? -2.32 -5.715 6.117 1 93.62 189 GLU A O 1
ATOM 1471 N N . LEU A 1 190 ? -0.964 -7.219 5.133 1 95 190 LEU A N 1
ATOM 1472 C CA . LEU A 1 190 ? -1.096 -8.25 6.16 1 95 190 LEU A CA 1
ATOM 1473 C C . LEU A 1 190 ? 0.274 -8.734 6.621 1 95 190 LEU A C 1
ATOM 1475 O O . LEU A 1 190 ? 1.29 -8.43 5.996 1 95 190 LEU A O 1
ATOM 1479 N N . TRP A 1 191 ? 0.237 -9.5 7.723 1 94.81 191 TRP A N 1
ATOM 1480 C CA . TRP A 1 191 ? 1.442 -10.133 8.25 1 94.81 191 TRP A CA 1
ATOM 1481 C C . TRP A 1 191 ? 1.184 -11.594 8.594 1 94.81 191 TRP A C 1
ATOM 1483 O O . TRP A 1 191 ? 0.137 -11.93 9.148 1 94.81 191 TRP A O 1
ATOM 1493 N N . THR A 1 192 ? 2.148 -12.398 8.273 1 98.31 192 THR A N 1
ATOM 1494 C CA . THR A 1 192 ? 2.004 -13.797 8.648 1 98.31 192 THR A CA 1
ATOM 1495 C C . THR A 1 192 ? 2.256 -13.992 10.141 1 98.31 192 THR A C 1
ATOM 1497 O O . THR A 1 192 ? 3.041 -13.258 10.742 1 98.31 192 THR A O 1
ATOM 1500 N N . ASN A 1 193 ? 1.574 -14.969 10.688 1 98.25 193 ASN A N 1
ATOM 1501 C CA . ASN A 1 193 ? 1.768 -15.32 12.086 1 98.25 193 ASN A CA 1
ATOM 1502 C C . ASN A 1 193 ? 2.906 -16.312 12.266 1 98.25 193 ASN A C 1
ATOM 1504 O O . ASN A 1 193 ? 3.711 -16.516 11.352 1 98.25 193 ASN A O 1
ATOM 1508 N N . ASP A 1 194 ? 3.02 -16.953 13.461 1 97.75 194 ASP A N 1
ATOM 1509 C CA . ASP A 1 194 ? 4.121 -17.844 13.828 1 97.75 194 ASP A CA 1
ATOM 1510 C C . ASP A 1 194 ? 4.051 -19.156 13.047 1 97.75 194 ASP A C 1
ATOM 1512 O O . ASP A 1 194 ? 5.008 -19.922 13.047 1 97.75 194 ASP A O 1
ATOM 1516 N N . LYS A 1 195 ? 2.955 -19.406 12.414 1 97.81 195 LYS A N 1
ATOM 1517 C CA . LYS A 1 195 ? 2.809 -20.594 11.578 1 97.81 195 LYS A CA 1
ATOM 1518 C C . LYS A 1 195 ? 2.912 -20.234 10.102 1 97.81 195 LYS A C 1
ATOM 1520 O O . LYS A 1 195 ? 2.572 -21.047 9.234 1 97.81 195 LYS A O 1
ATOM 1525 N N . GLY A 1 196 ? 3.266 -18.938 9.797 1 98.56 196 GLY A N 1
ATOM 1526 C CA . GLY A 1 196 ? 3.393 -18.469 8.422 1 98.56 196 GLY A CA 1
ATOM 1527 C C . GLY A 1 196 ? 2.057 -18.172 7.773 1 98.56 196 GLY A C 1
ATOM 1528 O O . GLY A 1 196 ? 1.974 -18.031 6.551 1 98.56 196 GLY A O 1
ATOM 1529 N N . GLU A 1 197 ? 1.01 -18.047 8.617 1 98.75 197 GLU A N 1
ATOM 1530 C CA . GLU A 1 197 ? -0.339 -17.891 8.078 1 98.75 197 GLU A CA 1
ATOM 1531 C C . GLU A 1 197 ? -0.743 -16.422 8.031 1 98.75 197 GLU A C 1
ATOM 1533 O O . GLU A 1 197 ? -0.346 -15.625 8.891 1 98.75 197 GLU A O 1
ATOM 1538 N N . PHE A 1 198 ? -1.51 -16.078 7.039 1 98.5 198 PHE A N 1
ATOM 1539 C CA . PHE A 1 198 ? -2.215 -14.805 6.941 1 98.5 198 PHE A CA 1
ATOM 1540 C C . PHE A 1 198 ? -3.682 -15.023 6.594 1 98.5 198 PHE A C 1
ATOM 1542 O O . PHE A 1 198 ? -4.062 -16.109 6.145 1 98.5 198 PHE A O 1
ATOM 1549 N N . SER A 1 199 ? -4.512 -14.023 6.805 1 98.44 199 SER A N 1
ATOM 1550 C CA . SER A 1 199 ? -5.918 -14.148 6.441 1 98.44 199 SER A CA 1
ATOM 1551 C C . SER A 1 199 ? -6.527 -12.789 6.109 1 98.44 199 SER A C 1
ATOM 1553 O O . SER A 1 199 ? -6.012 -11.75 6.527 1 98.44 199 SER A O 1
ATOM 1555 N N . PHE A 1 200 ? -7.52 -12.828 5.359 1 97.44 200 PHE A N 1
ATOM 1556 C CA . PHE A 1 200 ? -8.336 -11.664 5.035 1 97.44 200 PHE A CA 1
ATOM 1557 C C . PHE A 1 200 ? -9.75 -12.078 4.652 1 97.44 200 PHE A C 1
ATOM 1559 O O . PHE A 1 200 ? -9.992 -13.25 4.34 1 97.44 200 PHE A O 1
ATOM 1566 N N . THR A 1 201 ? -10.641 -11.172 4.727 1 96.94 201 THR A N 1
ATOM 1567 C CA . THR A 1 201 ? -12.008 -11.391 4.262 1 96.94 201 THR A CA 1
ATOM 1568 C C . THR A 1 201 ? -12.297 -10.547 3.023 1 96.94 201 THR A C 1
ATOM 1570 O O . THR A 1 201 ? -12.398 -9.32 3.109 1 96.94 201 THR A O 1
ATOM 1573 N N . PRO A 1 202 ? -12.391 -11.234 1.873 1 97.5 202 PRO A N 1
ATOM 1574 C CA . PRO A 1 202 ? -12.711 -10.477 0.664 1 97.5 202 PRO A CA 1
ATOM 1575 C C . PRO A 1 202 ? -14.094 -9.836 0.722 1 97.5 202 PRO A C 1
ATOM 1577 O O . PRO A 1 202 ? -15.07 -10.492 1.114 1 97.5 202 PRO A O 1
ATOM 1580 N N . ILE A 1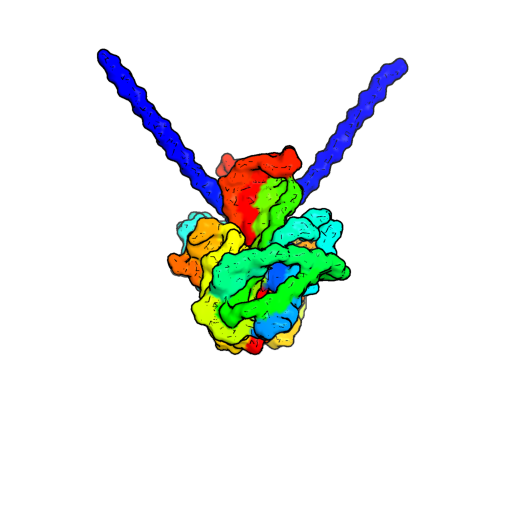 203 ? -14.148 -8.602 0.236 1 93.62 203 ILE A N 1
ATOM 1581 C CA . ILE A 1 203 ? -15.414 -7.875 0.304 1 93.62 203 ILE A CA 1
ATOM 1582 C C . ILE A 1 203 ? -16.016 -7.754 -1.095 1 93.62 203 ILE A C 1
ATOM 1584 O O . ILE A 1 203 ? -17.156 -7.309 -1.251 1 93.62 203 ILE A O 1
ATOM 1588 N N . TRP A 1 204 ? -15.32 -8.117 -2.18 1 95.56 204 TRP A N 1
ATOM 1589 C CA . TRP A 1 204 ? -15.766 -8.133 -3.568 1 95.56 204 TRP A CA 1
ATOM 1590 C C . TRP A 1 204 ? -15.5 -9.484 -4.215 1 95.56 204 TRP A C 1
ATOM 1592 O O . TRP A 1 204 ? -14.57 -10.195 -3.826 1 95.56 204 TRP A O 1
ATOM 1602 N N . SER A 1 205 ? -16.312 -9.828 -5.094 1 97.94 205 SER A N 1
ATOM 1603 C CA . SER A 1 205 ? -15.984 -10.961 -5.957 1 97.94 205 SER A CA 1
ATOM 1604 C C . SER A 1 205 ? -14.961 -10.562 -7.016 1 97.94 205 SER A C 1
ATOM 1606 O O . SER A 1 205 ? -14.828 -9.383 -7.344 1 97.94 205 SER A O 1
ATOM 1608 N N . GLY A 1 206 ? -14.312 -11.578 -7.52 1 97.88 206 GLY A N 1
ATOM 1609 C CA . GLY A 1 206 ? -13.336 -11.336 -8.57 1 97.88 206 GLY A CA 1
ATOM 1610 C C . GLY A 1 206 ? -11.953 -11.852 -8.234 1 97.88 206 GLY A C 1
ATOM 1611 O O . GLY A 1 206 ? -11.797 -12.695 -7.348 1 97.88 206 GLY A O 1
ATOM 1612 N N . ASN A 1 207 ? -10.961 -11.367 -8.992 1 97.69 207 ASN A N 1
ATOM 1613 C CA . ASN A 1 207 ? -9.586 -11.828 -8.828 1 97.69 207 ASN A CA 1
ATOM 1614 C C . ASN A 1 207 ? -8.852 -11.023 -7.762 1 97.69 207 ASN A C 1
ATOM 1616 O O . ASN A 1 207 ? -8.789 -9.797 -7.836 1 97.69 207 ASN A O 1
ATOM 1620 N N . TYR A 1 208 ? -8.344 -11.664 -6.77 1 98.44 208 TYR A N 1
ATOM 1621 C CA . TYR A 1 208 ? -7.449 -11.078 -5.777 1 98.44 208 TYR A CA 1
ATOM 1622 C C . TYR A 1 208 ? -6.008 -11.516 -6.016 1 98.44 208 TYR A C 1
ATOM 1624 O O . TYR A 1 208 ? -5.746 -12.68 -6.305 1 98.44 208 TYR A O 1
ATOM 1632 N N . MET A 1 209 ? -5.113 -10.602 -5.91 1 98.38 209 MET A N 1
ATOM 1633 C CA . MET A 1 209 ? -3.689 -10.906 -6.016 1 98.38 209 MET A CA 1
ATOM 1634 C C . MET A 1 209 ? -3.021 -10.867 -4.648 1 98.38 209 MET A C 1
ATOM 1636 O O . MET A 1 209 ? -3.131 -9.875 -3.926 1 98.38 209 MET A O 1
ATOM 1640 N N . VAL A 1 210 ? -2.426 -11.977 -4.27 1 98.69 210 VAL A N 1
ATOM 1641 C CA . VAL A 1 210 ? -1.595 -12.016 -3.072 1 98.69 210 VAL A CA 1
ATOM 1642 C C . VAL A 1 210 ? -0.124 -11.875 -3.461 1 98.69 210 VAL A C 1
ATOM 1644 O O . VAL A 1 210 ? 0.367 -12.602 -4.324 1 98.69 210 VAL A O 1
ATOM 1647 N N . GLU A 1 211 ? 0.552 -10.945 -2.832 1 98.06 211 GLU A N 1
ATOM 1648 C CA . GLU A 1 211 ? 1.967 -10.703 -3.098 1 98.06 211 GLU A CA 1
ATOM 1649 C C . GLU A 1 211 ? 2.799 -10.836 -1.826 1 98.06 211 GLU A C 1
ATOM 1651 O O . GLU A 1 211 ? 2.398 -10.359 -0.763 1 98.06 211 GLU A O 1
ATOM 1656 N N . TYR A 1 212 ? 3.854 -11.508 -1.939 1 98.31 212 TYR A N 1
ATOM 1657 C CA . TYR A 1 212 ? 4.875 -11.633 -0.905 1 98.31 212 TYR A CA 1
ATOM 1658 C C . TYR A 1 212 ? 6.254 -11.305 -1.46 1 98.31 212 TYR A C 1
ATOM 1660 O O . TYR A 1 212 ? 6.758 -12 -2.344 1 98.31 212 TYR A O 1
ATOM 1668 N N . ALA A 1 213 ? 6.883 -10.25 -0.984 1 95.5 213 ALA A N 1
ATOM 1669 C CA . ALA A 1 213 ? 8.234 -9.867 -1.394 1 95.5 213 ALA A CA 1
ATOM 1670 C C . ALA A 1 213 ? 9.227 -10.062 -0.254 1 95.5 213 ALA A C 1
ATOM 1672 O O . ALA A 1 213 ? 8.883 -9.898 0.917 1 95.5 213 ALA A O 1
ATOM 1673 N N . HIS A 1 214 ? 10.391 -10.453 -0.609 1 95 214 HIS A N 1
ATOM 1674 C CA . HIS A 1 214 ? 11.492 -10.68 0.323 1 95 214 HIS A CA 1
ATOM 1675 C C . HIS A 1 214 ? 12.812 -10.203 -0.262 1 95 214 HIS A C 1
ATOM 1677 O O . HIS A 1 214 ? 13.117 -10.461 -1.43 1 95 214 HIS A O 1
ATOM 1683 N N . THR A 1 215 ? 13.602 -9.484 0.542 1 92.56 215 THR A N 1
ATOM 1684 C CA . THR A 1 215 ? 14.914 -9.023 0.112 1 92.56 215 THR A CA 1
ATOM 1685 C C . THR A 1 215 ? 16.016 -9.641 0.968 1 92.56 215 THR A C 1
ATOM 1687 O O . THR A 1 215 ? 15.984 -9.547 2.197 1 92.56 215 THR A O 1
ATOM 1690 N N . ASP A 1 216 ? 16.922 -10.289 0.299 1 92.44 216 ASP A N 1
ATOM 1691 C CA . ASP A 1 216 ? 18.125 -10.828 0.946 1 92.44 216 ASP A CA 1
ATOM 1692 C C . ASP A 1 216 ? 19.312 -9.898 0.756 1 92.44 216 ASP A C 1
ATOM 1694 O O . ASP A 1 216 ? 19.609 -9.477 -0.365 1 92.44 216 ASP A O 1
ATOM 1698 N N . LYS A 1 217 ? 19.938 -9.57 1.897 1 91.12 217 LYS A N 1
ATOM 1699 C CA . LYS A 1 217 ? 21.219 -8.852 1.774 1 91.12 217 LYS A CA 1
ATOM 1700 C C . LYS A 1 217 ? 22.344 -9.805 1.397 1 91.12 217 LYS A C 1
ATOM 1702 O O . LYS A 1 217 ? 22.906 -10.484 2.262 1 91.12 217 LYS A O 1
ATOM 1707 N N . SER A 1 218 ? 22.562 -10.008 0.17 1 92.88 218 SER A N 1
ATOM 1708 C CA . SER A 1 218 ? 23.578 -10.898 -0.385 1 92.88 218 SER A CA 1
ATOM 1709 C C . SER A 1 218 ? 24.266 -10.258 -1.586 1 92.88 218 SER A C 1
ATOM 1711 O O . SER A 1 218 ? 23.625 -9.961 -2.594 1 92.88 218 SER A O 1
ATOM 1713 N N . ALA A 1 219 ? 25.516 -10.109 -1.416 1 95.38 219 ALA A N 1
ATOM 1714 C CA . ALA A 1 219 ? 26.266 -9.477 -2.492 1 95.38 219 ALA A CA 1
ATOM 1715 C C . ALA A 1 219 ? 26.75 -10.5 -3.51 1 95.38 219 ALA A C 1
ATOM 1717 O O . ALA A 1 219 ? 26.938 -11.68 -3.176 1 95.38 219 ALA A O 1
ATOM 1718 N N . GLY A 1 220 ? 26.859 -10.062 -4.715 1 97.06 220 GLY A N 1
ATOM 1719 C CA . GLY A 1 220 ? 27.375 -10.906 -5.785 1 97.06 220 GLY A CA 1
ATOM 1720 C C . GLY A 1 220 ? 27.484 -10.18 -7.113 1 97.06 220 GLY A C 1
ATOM 1721 O O . GLY A 1 220 ? 27.578 -8.953 -7.148 1 97.06 220 GLY A O 1
ATOM 1722 N N . GLU A 1 221 ? 27.75 -10.992 -8.055 1 97.44 221 GLU A N 1
ATOM 1723 C CA . GLU A 1 221 ? 27.797 -10.492 -9.43 1 97.44 221 GLU A CA 1
ATOM 1724 C C . GLU A 1 221 ? 26.797 -11.234 -10.312 1 97.44 221 GLU A C 1
ATOM 1726 O O . GLU A 1 221 ? 26.641 -12.453 -10.211 1 97.44 221 GLU A O 1
ATOM 1731 N N . HIS A 1 222 ? 26.078 -10.461 -11.078 1 96.81 222 HIS A N 1
ATOM 1732 C CA . HIS A 1 222 ? 25.109 -10.992 -12.023 1 96.81 222 HIS A CA 1
ATOM 1733 C C . HIS A 1 222 ? 25.266 -10.367 -13.398 1 96.81 222 HIS A C 1
ATOM 1735 O O . HIS A 1 222 ? 25.062 -9.164 -13.57 1 96.81 222 HIS A O 1
ATOM 1741 N N . ASN A 1 223 ? 25.688 -11.273 -14.375 1 95.5 223 ASN A N 1
ATOM 1742 C CA . ASN A 1 223 ? 25.906 -10.836 -15.75 1 95.5 223 ASN A CA 1
ATOM 1743 C C . ASN A 1 223 ? 26.828 -9.609 -15.805 1 95.5 223 ASN A C 1
ATOM 1745 O O . ASN A 1 223 ? 26.516 -8.625 -16.469 1 95.5 223 ASN A O 1
ATOM 1749 N N . GLY A 1 224 ? 27.844 -9.586 -14.961 1 96.56 224 GLY A N 1
ATOM 1750 C CA . GLY A 1 224 ? 28.891 -8.586 -15.023 1 96.56 224 GLY A CA 1
ATOM 1751 C C . GLY A 1 224 ? 28.641 -7.387 -14.133 1 96.56 224 GLY A C 1
ATOM 1752 O O . GLY A 1 224 ? 29.438 -6.461 -14.07 1 96.56 224 GLY A O 1
ATOM 1753 N N . LYS A 1 225 ? 27.562 -7.344 -13.531 1 96.25 225 LYS A N 1
ATOM 1754 C CA . LYS A 1 225 ? 27.234 -6.215 -12.672 1 96.25 225 LYS A CA 1
ATOM 1755 C C . LYS A 1 225 ? 27.125 -6.648 -11.211 1 96.25 225 LYS A C 1
ATOM 1757 O O . LYS A 1 225 ? 26.531 -7.68 -10.906 1 96.25 225 LYS A O 1
ATOM 1762 N N . LYS A 1 226 ? 27.672 -5.848 -10.445 1 97.12 226 LYS A N 1
ATOM 1763 C CA . LYS A 1 226 ? 27.641 -6.133 -9.016 1 97.12 226 LYS A CA 1
ATOM 1764 C C . LYS A 1 226 ? 26.266 -5.809 -8.43 1 97.12 226 LYS A C 1
ATOM 1766 O O . LYS A 1 226 ? 25.594 -4.871 -8.875 1 97.12 226 LYS A O 1
ATOM 1771 N N . TYR A 1 227 ? 25.812 -6.621 -7.477 1 96.12 227 TYR A N 1
ATOM 1772 C CA . TYR A 1 227 ? 24.625 -6.348 -6.672 1 96.12 227 TYR A CA 1
ATOM 1773 C C . TYR A 1 227 ? 24.906 -6.594 -5.195 1 96.12 227 TYR A C 1
ATOM 1775 O O . TYR A 1 227 ? 25.859 -7.297 -4.844 1 96.12 227 TYR A O 1
ATOM 1783 N N . ASP A 1 228 ? 24.062 -5.902 -4.281 1 95.12 228 ASP A N 1
ATOM 1784 C CA . ASP A 1 228 ? 24.25 -6.102 -2.848 1 95.12 228 ASP A CA 1
ATOM 1785 C C . ASP A 1 228 ? 23.016 -6.719 -2.211 1 95.12 228 ASP A C 1
ATOM 1787 O O . ASP A 1 228 ? 23.016 -7.059 -1.025 1 95.12 228 ASP A O 1
ATOM 1791 N N . GLU A 1 229 ? 21.969 -6.809 -3.057 1 94.75 229 GLU A N 1
ATOM 1792 C CA . GLU A 1 229 ? 20.719 -7.383 -2.561 1 94.75 229 GLU A CA 1
ATOM 1793 C C . GLU A 1 229 ? 20.047 -8.242 -3.625 1 94.75 229 GLU A C 1
ATOM 1795 O O . GLU A 1 229 ? 20.188 -7.988 -4.824 1 94.75 229 GLU A O 1
ATOM 1800 N N . ILE A 1 230 ? 19.328 -9.25 -3.162 1 95.5 230 ILE A N 1
ATOM 1801 C CA . ILE A 1 230 ? 18.453 -10.039 -4.016 1 95.5 230 ILE A CA 1
ATOM 1802 C C . ILE A 1 230 ? 17 -9.836 -3.6 1 95.5 230 ILE A C 1
ATOM 1804 O O . ILE A 1 230 ? 16.625 -10.133 -2.463 1 95.5 230 ILE A O 1
ATOM 1808 N N . TRP A 1 231 ? 16.266 -9.227 -4.496 1 94.44 231 TRP A N 1
ATOM 1809 C CA . TRP A 1 231 ? 14.836 -9.031 -4.285 1 94.44 231 TRP A CA 1
ATOM 1810 C C . TRP A 1 231 ? 14.023 -10.148 -4.945 1 94.44 231 TRP A C 1
ATOM 1812 O O . TRP A 1 231 ? 14.219 -10.445 -6.125 1 94.44 231 TRP A O 1
ATOM 1822 N N . LYS A 1 232 ? 13.141 -10.828 -4.164 1 96.69 232 LYS A N 1
ATOM 1823 C CA . LYS A 1 232 ? 12.258 -11.859 -4.695 1 96.69 232 LYS A CA 1
ATOM 1824 C C . LYS A 1 232 ? 10.797 -11.523 -4.426 1 96.69 232 LYS A C 1
ATOM 1826 O O . LYS A 1 232 ? 10.453 -11.016 -3.354 1 96.69 232 LYS A O 1
ATOM 1831 N N . MET A 1 233 ? 9.961 -11.883 -5.383 1 97.12 233 MET A N 1
ATOM 1832 C CA . MET A 1 233 ? 8.531 -11.688 -5.199 1 97.12 233 MET A CA 1
ATOM 1833 C C . MET A 1 233 ? 7.75 -12.93 -5.617 1 97.12 233 MET A C 1
ATOM 1835 O O . MET A 1 233 ? 8.031 -13.523 -6.66 1 97.12 233 MET A O 1
ATOM 1839 N N . ALA A 1 234 ? 6.816 -13.266 -4.762 1 98.56 234 ALA A N 1
ATOM 1840 C CA . ALA A 1 234 ? 5.859 -14.32 -5.094 1 98.56 234 ALA A CA 1
ATOM 1841 C C . ALA A 1 234 ? 4.461 -13.75 -5.285 1 98.56 234 ALA A C 1
ATOM 1843 O O . ALA A 1 234 ? 4.004 -12.93 -4.488 1 98.56 234 ALA A O 1
ATOM 1844 N N . THR A 1 235 ? 3.801 -14.148 -6.371 1 98.69 235 THR A N 1
ATOM 1845 C CA . THR A 1 235 ? 2.396 -13.812 -6.562 1 98.69 235 THR A CA 1
ATOM 1846 C C . THR A 1 235 ? 1.534 -15.07 -6.609 1 98.69 235 THR A C 1
ATOM 1848 O O . THR A 1 235 ? 1.99 -16.125 -7.059 1 98.69 235 THR A O 1
ATOM 1851 N N . TYR A 1 236 ? 0.337 -14.961 -6.129 1 98.88 236 TYR A N 1
ATOM 1852 C CA . TYR A 1 236 ? -0.677 -16.016 -6.094 1 98.88 236 TYR A CA 1
ATOM 1853 C C . TYR A 1 236 ? -2.076 -15.422 -6.223 1 98.88 236 TYR A C 1
ATOM 1855 O O . TYR A 1 236 ? -2.533 -14.688 -5.344 1 98.88 236 TYR A O 1
ATOM 1863 N N . GLN A 1 237 ? -2.732 -15.703 -7.336 1 98.5 237 GLN A N 1
ATOM 1864 C CA . GLN A 1 237 ? -4.059 -15.141 -7.566 1 98.5 237 GLN A CA 1
ATOM 1865 C C . GLN A 1 237 ? -5.145 -16.047 -6.984 1 98.5 237 GLN A C 1
ATOM 1867 O O . GLN A 1 237 ? -5.102 -17.266 -7.148 1 98.5 237 GLN A O 1
ATOM 1872 N N . ILE A 1 238 ? -6.078 -15.461 -6.273 1 98.56 238 ILE A N 1
ATOM 1873 C CA . ILE A 1 238 ? -7.234 -16.156 -5.727 1 98.56 238 ILE A CA 1
ATOM 1874 C C . ILE A 1 238 ? -8.516 -15.625 -6.359 1 98.56 238 ILE A C 1
ATOM 1876 O O . ILE A 1 238 ? -8.789 -14.422 -6.289 1 98.56 238 ILE A O 1
ATOM 1880 N N . VAL A 1 239 ? -9.273 -16.469 -6.969 1 98.12 239 VAL A N 1
ATOM 1881 C CA . VAL A 1 239 ? -10.547 -16.078 -7.543 1 98.12 239 VAL A CA 1
ATOM 1882 C C . VAL A 1 239 ? -11.648 -16.203 -6.492 1 98.12 239 VAL A C 1
ATOM 1884 O O . VAL A 1 239 ? -11.977 -17.297 -6.047 1 98.12 239 VAL A O 1
ATOM 1887 N N . VAL A 1 240 ? -12.219 -15.102 -6.133 1 98.31 240 VAL A N 1
ATOM 1888 C CA . VAL A 1 240 ? -13.273 -15.062 -5.129 1 98.31 240 VAL A CA 1
ATOM 1889 C C . VAL A 1 240 ? -14.641 -15.031 -5.812 1 98.31 240 VAL A C 1
ATOM 1891 O O . VAL A 1 240 ? -14.883 -14.203 -6.695 1 98.31 240 VAL A O 1
ATOM 1894 N N . LYS A 1 241 ? -15.555 -15.906 -5.363 1 97.31 241 LYS A N 1
ATOM 1895 C CA . LYS A 1 241 ? -16.875 -16.031 -5.973 1 97.31 241 LYS A CA 1
ATOM 1896 C C . LYS A 1 241 ? -17.906 -15.219 -5.199 1 97.31 241 LYS A C 1
ATOM 1898 O O . LYS A 1 241 ? -17.781 -15.023 -3.99 1 97.31 241 LYS A O 1
ATOM 1903 N N . MET B 1 1 ? 56.625 -15.211 29.25 1 24.11 1 MET B N 1
ATOM 1904 C CA . MET B 1 1 ? 55.406 -14.719 29.891 1 24.11 1 MET B CA 1
ATOM 1905 C C . MET B 1 1 ? 54.531 -13.969 28.891 1 24.11 1 MET B C 1
ATOM 1907 O O . MET B 1 1 ? 53.625 -13.258 29.266 1 24.11 1 MET B O 1
ATOM 1911 N N . LYS B 1 2 ? 54.875 -14.039 27.469 1 22.83 2 LYS B N 1
ATOM 1912 C CA . LYS B 1 2 ? 54.438 -12.93 26.625 1 22.83 2 LYS B CA 1
ATOM 1913 C C . LYS B 1 2 ? 52.906 -12.859 26.594 1 22.83 2 LYS B C 1
ATOM 1915 O O . LYS B 1 2 ? 52.219 -13.812 26.969 1 22.83 2 LYS B O 1
ATOM 1920 N N . SER B 1 3 ? 52.344 -12.133 25.5 1 27.48 3 SER B N 1
ATOM 1921 C CA . SER B 1 3 ? 51.375 -11.156 24.984 1 27.48 3 SER B CA 1
ATOM 1922 C C . SER B 1 3 ? 50.094 -11.828 24.531 1 27.48 3 SER B C 1
ATOM 1924 O O . SER B 1 3 ? 50.125 -12.719 23.688 1 27.48 3 SER B O 1
ATOM 1926 N N . LYS B 1 4 ? 49.125 -12.047 25.453 1 35.91 4 LYS B N 1
ATOM 1927 C CA . LYS B 1 4 ? 47.75 -12.469 25.25 1 35.91 4 LYS B CA 1
ATOM 1928 C C . LYS B 1 4 ? 47.031 -11.578 24.234 1 35.91 4 LYS B C 1
ATOM 1930 O O . LYS B 1 4 ? 46.719 -10.414 24.516 1 35.91 4 LYS B O 1
ATOM 1935 N N . THR B 1 5 ? 47.469 -11.586 22.938 1 33.19 5 THR B N 1
ATOM 1936 C CA . THR B 1 5 ? 46.781 -10.789 21.922 1 33.19 5 THR B CA 1
ATOM 1937 C C . THR B 1 5 ? 45.281 -11.125 21.891 1 33.19 5 THR B C 1
ATOM 1939 O O . THR B 1 5 ? 44.906 -12.242 21.531 1 33.19 5 THR B O 1
ATOM 1942 N N . PHE B 1 6 ? 44.469 -10.695 22.812 1 34.5 6 PHE B N 1
ATOM 1943 C CA . PHE B 1 6 ? 43.031 -10.82 22.828 1 34.5 6 PHE B CA 1
ATOM 1944 C C . PHE B 1 6 ? 42.406 -10.18 21.578 1 34.5 6 PHE B C 1
ATOM 1946 O O . PHE B 1 6 ? 42.469 -8.961 21.422 1 34.5 6 PHE B O 1
ATOM 1953 N N . LYS B 1 7 ? 42.656 -10.664 20.344 1 30.16 7 LYS B N 1
ATOM 1954 C CA . LYS B 1 7 ? 41.938 -10.016 19.25 1 30.16 7 LYS B CA 1
ATOM 1955 C C . LYS B 1 7 ? 40.438 -9.914 19.562 1 30.16 7 LYS B C 1
ATOM 1957 O O . LYS B 1 7 ? 39.812 -10.859 20.062 1 30.16 7 LYS B O 1
ATOM 1962 N N . LEU B 1 8 ? 39.906 -8.648 19.688 1 31.59 8 LEU B N 1
ATOM 1963 C CA . LEU B 1 8 ? 38.594 -8 19.672 1 31.59 8 LEU B CA 1
ATOM 1964 C C . LEU B 1 8 ? 37.719 -8.539 18.531 1 31.59 8 LEU B C 1
ATOM 1966 O O . LEU B 1 8 ? 38.094 -8.414 17.359 1 31.59 8 LEU B O 1
ATOM 1970 N N . ILE B 1 9 ? 37.062 -9.664 18.625 1 36.28 9 ILE B N 1
ATOM 1971 C CA . ILE B 1 9 ? 36.031 -10.117 17.688 1 36.28 9 ILE B CA 1
ATOM 1972 C C . ILE B 1 9 ? 35 -9.016 17.5 1 36.28 9 ILE B C 1
ATOM 1974 O O . ILE B 1 9 ? 34.312 -8.648 18.453 1 36.28 9 ILE B O 1
ATOM 1978 N N . THR B 1 10 ? 35.281 -8.016 16.656 1 33.5 10 THR B N 1
ATOM 1979 C CA . THR B 1 10 ? 34.312 -7.027 16.219 1 33.5 10 THR B CA 1
ATOM 1980 C C . THR B 1 10 ? 33.031 -7.707 15.695 1 33.5 10 THR B C 1
ATOM 1982 O O . THR B 1 10 ? 33.094 -8.461 14.719 1 33.5 10 THR B O 1
ATOM 1985 N N . PHE B 1 11 ? 32.125 -8.031 16.5 1 32.97 11 PHE B N 1
ATOM 1986 C CA . PHE B 1 11 ? 30.75 -8.383 16.125 1 32.97 11 PHE B CA 1
ATOM 1987 C C . PHE B 1 11 ? 30.172 -7.352 15.156 1 32.97 11 PHE B C 1
ATOM 1989 O O . PHE B 1 11 ? 29.953 -6.199 15.539 1 32.97 11 PHE B O 1
ATOM 1996 N N . ALA B 1 12 ? 30.578 -7.414 13.93 1 31.5 12 ALA B N 1
ATOM 1997 C CA . ALA B 1 12 ? 29.859 -6.66 12.906 1 31.5 12 ALA B CA 1
ATOM 1998 C C . ALA B 1 12 ? 28.344 -6.836 13.055 1 31.5 12 ALA B C 1
ATOM 2000 O O . ALA B 1 12 ? 27.828 -7.941 12.875 1 31.5 12 ALA B O 1
ATOM 2001 N N . PHE B 1 13 ? 27.688 -6.074 13.898 1 31.17 13 PHE B N 1
ATOM 2002 C CA . PHE B 1 13 ? 26.234 -5.91 13.883 1 31.17 13 PHE B CA 1
ATOM 2003 C C . PHE B 1 13 ? 25.734 -5.68 12.461 1 31.17 13 PHE B C 1
ATOM 2005 O O . PHE B 1 13 ? 26 -4.641 11.859 1 31.17 13 PHE B O 1
ATOM 2012 N N . LEU B 1 14 ? 25.75 -6.684 11.68 1 31.45 14 LEU B N 1
ATOM 2013 C CA . LEU B 1 14 ? 25.016 -6.656 10.414 1 31.45 14 LEU B CA 1
ATOM 2014 C C . LEU B 1 14 ? 23.688 -5.949 10.57 1 31.45 14 LEU B C 1
ATOM 2016 O O . LEU B 1 14 ? 22.766 -6.48 11.203 1 31.45 14 LEU B O 1
ATOM 2020 N N . MET B 1 15 ? 23.719 -4.645 10.633 1 30.27 15 MET B N 1
ATOM 2021 C CA . MET B 1 15 ? 22.484 -3.883 10.547 1 30.27 15 MET B CA 1
ATOM 2022 C C . MET B 1 15 ? 21.672 -4.281 9.312 1 30.27 15 MET B C 1
ATOM 2024 O O . MET B 1 15 ? 22.141 -4.098 8.188 1 30.27 15 MET B O 1
ATOM 2028 N N . PHE B 1 16 ? 21.047 -5.359 9.344 1 31.23 16 PHE B N 1
ATOM 2029 C CA . PHE B 1 16 ? 20.016 -5.707 8.375 1 31.23 16 PHE B CA 1
ATOM 2030 C C . PHE B 1 16 ? 19.234 -4.469 7.953 1 31.23 16 PHE B C 1
ATOM 2032 O O . PHE B 1 16 ? 18.453 -3.916 8.742 1 31.23 16 PHE B O 1
ATOM 2039 N N . PHE B 1 17 ? 19.859 -3.715 7.086 1 29.91 17 PHE B N 1
ATOM 2040 C CA . PHE B 1 17 ? 19.094 -2.627 6.492 1 29.91 17 PHE B CA 1
ATOM 2041 C C . PHE B 1 17 ? 17.859 -3.166 5.773 1 29.91 17 PHE B C 1
ATOM 2043 O O . PHE B 1 17 ? 17.953 -3.705 4.672 1 29.91 17 PHE B O 1
ATOM 2050 N N . THR B 1 18 ? 16.953 -3.891 6.344 1 34.94 18 THR B N 1
ATOM 2051 C CA . THR B 1 18 ? 15.648 -4.016 5.711 1 34.94 18 THR B CA 1
ATOM 2052 C C . THR B 1 18 ? 15.258 -2.713 5.02 1 34.94 18 THR B C 1
ATOM 2054 O O . THR B 1 18 ? 15.43 -1.629 5.578 1 34.94 18 THR B O 1
ATOM 2057 N N . ALA B 1 19 ? 15.57 -2.596 3.867 1 37.41 19 ALA B N 1
ATOM 2058 C CA . ALA B 1 19 ? 14.977 -1.417 3.248 1 37.41 19 ALA B CA 1
ATOM 2059 C C . ALA B 1 19 ? 13.664 -1.041 3.932 1 37.41 19 ALA B C 1
ATOM 2061 O O . ALA B 1 19 ? 12.766 -1.876 4.066 1 37.41 19 ALA B O 1
ATOM 2062 N N . PRO B 1 20 ? 13.594 -0.088 4.863 1 36.88 20 PRO B N 1
ATOM 2063 C CA . PRO B 1 20 ? 12.391 0.239 5.637 1 36.88 20 PRO B CA 1
ATOM 2064 C C . PRO B 1 20 ? 11.141 0.329 4.77 1 36.88 20 PRO B C 1
ATOM 2066 O O . PRO B 1 20 ? 11.164 0.959 3.707 1 36.88 20 PRO B O 1
ATOM 2069 N N . GLN B 1 21 ? 10.484 -0.686 4.258 1 42.69 21 GLN B N 1
ATOM 2070 C CA . GLN B 1 21 ? 9.086 -0.277 4.137 1 42.69 21 GLN B CA 1
ATOM 2071 C C . GLN B 1 21 ? 8.82 1.003 4.922 1 42.69 21 GLN B C 1
ATOM 2073 O O . GLN B 1 21 ? 8.562 0.956 6.129 1 42.69 21 GLN B O 1
ATOM 2078 N N . LEU B 1 22 ? 9.914 1.899 4.887 1 48.38 22 LEU B N 1
ATOM 2079 C CA . LEU B 1 22 ? 10.344 2.883 5.875 1 48.38 22 LEU B CA 1
ATOM 2080 C C . LEU B 1 22 ? 9.219 3.182 6.863 1 48.38 22 LEU B C 1
ATOM 2082 O O . LEU B 1 22 ? 9.43 3.127 8.078 1 48.38 22 LEU B O 1
ATOM 2086 N N . PHE B 1 23 ? 8.406 4.312 6.902 1 56.62 23 PHE B N 1
ATOM 2087 C CA . PHE B 1 23 ? 7.73 4.707 8.133 1 56.62 23 PHE B CA 1
ATOM 2088 C C . PHE B 1 23 ? 6.219 4.57 7.984 1 56.62 23 PHE B C 1
ATOM 2090 O O . PHE B 1 23 ? 5.59 5.348 7.266 1 56.62 23 PHE B O 1
ATOM 2097 N N . ALA B 1 24 ? 5.754 3.209 8.109 1 71.75 24 ALA B N 1
ATOM 2098 C CA . ALA B 1 24 ? 4.305 3.047 8.203 1 71.75 24 ALA B CA 1
ATOM 2099 C C . ALA B 1 24 ? 3.719 3.973 9.266 1 71.75 24 ALA B C 1
ATOM 2101 O O . ALA B 1 24 ? 2.512 4.227 9.281 1 71.75 24 ALA B O 1
ATOM 2102 N N . HIS B 1 25 ? 4.645 4.535 10.039 1 87.81 25 HIS B N 1
ATOM 2103 C CA . HIS B 1 25 ? 4.145 5.43 11.078 1 87.81 25 HIS B CA 1
ATOM 2104 C C . HIS B 1 25 ? 3.916 6.836 10.531 1 87.81 25 HIS B C 1
ATOM 2106 O O . HIS B 1 25 ? 4.711 7.332 9.734 1 87.81 25 HIS B O 1
ATOM 2112 N N . ALA B 1 26 ? 2.914 7.352 10.906 1 92.31 26 ALA B N 1
ATOM 2113 C CA . ALA B 1 26 ? 2.557 8.719 10.539 1 92.31 26 ALA B CA 1
ATOM 2114 C C . ALA B 1 26 ? 2.084 9.516 11.75 1 92.31 26 ALA B C 1
ATOM 2116 O O . ALA B 1 26 ? 1.737 8.93 12.781 1 92.31 26 ALA B O 1
ATOM 2117 N N . LEU B 1 27 ? 2.197 10.812 11.641 1 94.56 27 LEU B N 1
ATOM 2118 C CA . LEU B 1 27 ? 1.495 11.75 12.508 1 94.56 27 LEU B CA 1
ATOM 2119 C C . LEU B 1 27 ? 0.253 12.305 11.812 1 94.56 27 LEU B C 1
ATOM 2121 O O . LEU B 1 27 ? 0.289 12.617 10.617 1 94.56 27 LEU B O 1
ATOM 2125 N N . TRP B 1 28 ? -0.88 12.359 12.57 1 96.94 28 TRP B N 1
ATOM 2126 C CA . TRP B 1 28 ? -2.045 12.938 11.906 1 96.94 28 TRP B CA 1
ATOM 2127 C C . TRP B 1 28 ? -2.918 13.688 12.906 1 96.94 28 TRP B C 1
ATOM 2129 O O . TRP B 1 28 ? -2.848 13.445 14.117 1 96.94 28 TRP B O 1
ATOM 2139 N N . ILE B 1 29 ? -3.623 14.656 12.383 1 98.5 29 ILE B N 1
ATOM 2140 C CA . ILE B 1 29 ? -4.574 15.469 13.133 1 98.5 29 ILE B CA 1
ATOM 2141 C C . ILE B 1 29 ? -5.977 14.883 13 1 98.5 29 ILE B C 1
ATOM 2143 O O . ILE B 1 29 ? -6.398 14.508 11.898 1 98.5 29 ILE B O 1
ATOM 2147 N N . GLU B 1 30 ? -6.672 14.766 14.117 1 98.19 30 GLU B N 1
ATOM 2148 C CA . GLU B 1 30 ? -8.109 14.523 14.125 1 98.19 30 GLU B CA 1
ATOM 2149 C C . GLU B 1 30 ? -8.867 15.695 14.758 1 98.19 30 GLU B C 1
ATOM 2151 O O . GLU B 1 30 ? -8.492 16.172 15.828 1 98.19 30 GLU B O 1
ATOM 2156 N N . THR B 1 31 ? -9.82 16.156 14.094 1 98.69 31 THR B N 1
ATOM 2157 C CA . THR B 1 31 ? -10.734 17.203 14.57 1 98.69 31 THR B CA 1
ATOM 2158 C C . THR B 1 31 ? -12.07 17.125 13.836 1 98.69 31 THR B C 1
ATOM 2160 O O . THR B 1 31 ? -12.156 16.531 12.758 1 98.69 31 THR B O 1
ATOM 2163 N N . LYS B 1 32 ? -13.164 17.609 14.484 1 98.12 32 LYS B N 1
ATOM 2164 C CA . LYS B 1 32 ? -14.422 17.703 13.758 1 98.12 32 LYS B CA 1
ATOM 2165 C C . LYS B 1 32 ? -14.273 18.594 12.523 1 98.12 32 LYS B C 1
ATOM 2167 O O . LYS B 1 32 ? -13.617 19.641 12.578 1 98.12 32 LYS B O 1
ATOM 2172 N N . ALA B 1 33 ? -14.93 18.188 11.461 1 97.88 33 ALA B N 1
ATOM 2173 C CA . ALA B 1 33 ? -14.797 18.891 10.188 1 97.88 33 ALA B CA 1
ATOM 2174 C C . ALA B 1 33 ? -15.531 20.234 10.219 1 97.88 33 ALA B C 1
ATOM 2176 O O . ALA B 1 33 ? -15.297 21.094 9.375 1 97.88 33 ALA B O 1
ATOM 2177 N N . THR B 1 34 ? -16.438 20.344 11.18 1 98.19 34 THR B N 1
ATOM 2178 C CA . THR B 1 34 ? -17.172 21.578 11.352 1 98.19 34 THR B CA 1
ATOM 2179 C C . THR B 1 34 ? -17 22.125 12.766 1 98.19 34 THR B C 1
ATOM 2181 O O . THR B 1 34 ? -16.781 21.359 13.711 1 98.19 34 THR B O 1
ATOM 2184 N N . GLY B 1 35 ? -16.953 23.453 12.859 1 98.31 35 GLY B N 1
ATOM 2185 C CA . GLY B 1 35 ? -16.891 24.141 14.141 1 98.31 35 GLY B CA 1
ATOM 2186 C C . GLY B 1 35 ? -17.938 25.234 14.273 1 98.31 35 GLY B C 1
ATOM 2187 O O . GLY B 1 35 ? -18.719 25.469 13.352 1 98.31 35 GLY B O 1
ATOM 2188 N N . THR B 1 36 ? -18.031 25.75 15.492 1 98.06 36 THR B N 1
ATOM 2189 C CA . THR B 1 36 ? -18.953 26.828 15.812 1 98.06 36 THR B CA 1
ATOM 2190 C C . THR B 1 36 ? -18.219 28.047 16.344 1 98.06 36 THR B C 1
ATOM 2192 O O . THR B 1 36 ? -17.375 27.922 17.25 1 98.06 36 THR B O 1
ATOM 2195 N N . LYS B 1 37 ? -18.562 29.156 15.719 1 97.31 37 LYS B N 1
ATOM 2196 C CA . LYS B 1 37 ? -17.953 30.391 16.203 1 97.31 37 LYS B CA 1
ATOM 2197 C C . LYS B 1 37 ? -18.156 30.562 17.703 1 97.31 37 LYS B C 1
ATOM 2199 O O . LYS B 1 37 ? -19.266 30.375 18.203 1 97.31 37 LYS B O 1
ATOM 2204 N N . GLY B 1 38 ? -17.109 30.828 18.391 1 97.81 38 GLY B N 1
ATOM 2205 C CA . GLY B 1 38 ? -17.203 31.094 19.812 1 97.81 38 GLY B CA 1
ATOM 2206 C C . GLY B 1 38 ? -17.141 29.844 20.656 1 97.81 38 GLY B C 1
ATOM 2207 O O . GLY B 1 38 ? -17.125 29.922 21.891 1 97.81 38 GLY B O 1
ATOM 2208 N N . LYS B 1 39 ? -17.109 28.688 20.094 1 98.44 39 LYS B N 1
ATOM 2209 C CA . LYS B 1 39 ? -17.031 27.422 20.828 1 98.44 39 LYS B CA 1
ATOM 2210 C C . LYS B 1 39 ? -15.672 26.75 20.609 1 98.44 39 LYS B C 1
ATOM 2212 O O . LYS B 1 39 ? -15.164 26.719 19.484 1 98.44 39 LYS B O 1
ATOM 2217 N N . ALA B 1 40 ? -15.188 26.266 21.641 1 98.56 40 ALA B N 1
ATOM 2218 C CA . ALA B 1 40 ? -13.875 25.625 21.578 1 98.56 40 ALA B CA 1
ATOM 2219 C C . ALA B 1 40 ? -13.906 24.422 20.641 1 98.56 40 ALA B C 1
ATOM 2221 O O . ALA B 1 40 ? -14.836 23.609 20.672 1 98.56 40 ALA B O 1
ATOM 2222 N N . GLN B 1 41 ? -12.945 24.375 19.781 1 98.62 41 GLN B N 1
ATOM 2223 C CA . GLN B 1 41 ? -12.719 23.281 18.828 1 98.62 41 GLN B CA 1
ATOM 2224 C C . GLN B 1 41 ? -11.57 22.391 19.297 1 98.62 41 GLN B C 1
ATOM 2226 O O . GLN B 1 41 ? -10.445 22.859 19.469 1 98.62 41 GLN B O 1
ATOM 2231 N N . GLU B 1 42 ? -11.812 21.109 19.438 1 98.69 42 GLU B N 1
ATOM 2232 C CA . GLU B 1 42 ? -10.781 20.188 19.891 1 98.69 42 GLU B CA 1
ATOM 2233 C C . GLU B 1 42 ? -9.93 19.688 18.719 1 98.69 42 GLU B C 1
ATOM 2235 O O . GLU B 1 42 ? -10.461 19.375 17.656 1 98.69 42 GLU B O 1
ATOM 2240 N N . ILE B 1 43 ? -8.648 19.656 18.984 1 98.81 43 ILE B N 1
ATOM 2241 C CA . ILE B 1 43 ? -7.676 19.094 18.047 1 98.81 43 ILE B CA 1
ATOM 2242 C C . ILE B 1 43 ? -6.914 17.953 18.734 1 98.81 43 ILE B C 1
ATOM 2244 O O . ILE B 1 43 ? -6.402 18.109 19.844 1 98.81 43 ILE B O 1
ATOM 2248 N N . SER B 1 44 ? -6.844 16.797 18.109 1 97.75 44 SER B N 1
ATOM 2249 C CA . SER B 1 44 ? -6.039 15.672 18.594 1 97.75 44 SER B CA 1
ATOM 2250 C C . SER B 1 44 ? -4.949 15.312 17.578 1 97.75 44 SER B C 1
ATOM 2252 O O . SER B 1 44 ? -5.195 15.281 16.375 1 97.75 44 SER B O 1
ATOM 2254 N N . ILE B 1 45 ? -3.77 15.102 18.078 1 96.75 45 ILE B N 1
ATOM 2255 C CA . ILE B 1 45 ? -2.646 14.648 17.25 1 96.75 45 ILE B CA 1
ATOM 2256 C C . ILE B 1 45 ? -2.232 13.242 17.688 1 96.75 45 ILE B C 1
ATOM 2258 O O . ILE B 1 45 ? -1.999 12.992 18.859 1 96.75 45 ILE B O 1
ATOM 2262 N N . TYR B 1 46 ? -2.141 12.375 16.719 1 94.81 46 TYR B N 1
ATOM 2263 C CA . TYR B 1 46 ? -1.791 10.977 16.969 1 94.81 46 TYR B CA 1
ATOM 2264 C C . TYR B 1 46 ? -0.518 10.594 16.219 1 94.81 46 TYR B C 1
ATOM 2266 O O . TYR B 1 46 ? -0.182 11.203 15.195 1 94.81 46 TYR B O 1
ATOM 2274 N N . PHE B 1 47 ? 0.205 9.672 16.75 1 92.75 47 PHE B N 1
ATOM 2275 C CA . PHE B 1 47 ? 1.325 9 16.109 1 92.75 47 PHE B CA 1
ATOM 2276 C C . PHE B 1 47 ? 1.091 7.496 16.047 1 92.75 47 PHE B C 1
ATOM 2278 O O . PHE B 1 47 ? 0.66 6.891 17.031 1 92.75 47 PHE B O 1
ATOM 2285 N N . GLY B 1 48 ? 1.278 6.922 14.898 1 92.12 48 GLY B N 1
ATOM 2286 C CA . GLY B 1 48 ? 1.089 5.484 14.781 1 92.12 48 GLY B CA 1
ATOM 2287 C C . GLY B 1 48 ? 0.875 5.027 13.352 1 92.12 48 GLY B C 1
ATOM 2288 O O . GLY B 1 48 ? 1.313 5.691 12.406 1 92.12 48 GLY B O 1
ATOM 2289 N N . GLU B 1 49 ? 0.376 3.795 13.203 1 90.38 49 GLU B N 1
ATOM 2290 C CA . GLU B 1 49 ? -0.006 3.205 11.922 1 90.38 49 GLU B CA 1
ATOM 2291 C C . GLU B 1 49 ? -1.521 3.217 11.742 1 90.38 49 GLU B C 1
ATOM 2293 O O . GLU B 1 49 ? -2.229 2.391 12.32 1 90.38 49 GLU B O 1
ATOM 2298 N N . PHE B 1 50 ? -1.974 4.082 10.883 1 93 50 PHE B N 1
ATOM 2299 C CA . PHE B 1 50 ? -3.408 4.301 10.742 1 93 50 PHE B CA 1
ATOM 2300 C C . PHE B 1 50 ? -4.105 3.037 10.258 1 93 50 PHE B C 1
ATOM 2302 O O . PHE B 1 50 ? -5.176 2.684 10.758 1 93 50 PHE B O 1
ATOM 2309 N N . SER B 1 51 ? -3.488 2.295 9.352 1 88.44 51 SER B N 1
ATOM 2310 C CA . SER B 1 51 ? -4.117 1.137 8.727 1 88.44 51 SER B CA 1
ATOM 2311 C C . SER B 1 51 ? -4.406 0.045 9.75 1 88.44 51 SER B C 1
ATOM 2313 O O . SER B 1 51 ? -5.363 -0.717 9.594 1 88.44 51 SER B O 1
ATOM 2315 N N . ASP B 1 52 ? -3.643 -0.031 10.789 1 83.75 52 ASP B N 1
ATOM 2316 C CA . ASP B 1 52 ? -3.777 -1.078 11.797 1 83.75 52 ASP B CA 1
ATOM 2317 C C . ASP B 1 52 ? -4.496 -0.556 13.039 1 83.75 52 ASP B C 1
ATOM 2319 O O . ASP B 1 52 ? -4.586 -1.255 14.055 1 83.75 52 ASP B O 1
ATOM 2323 N N . ASN B 1 53 ? -4.984 0.643 12.906 1 82.94 53 ASN B N 1
ATOM 2324 C CA . ASN B 1 53 ? -5.551 1.288 14.086 1 82.94 53 ASN B CA 1
ATOM 2325 C C . ASN B 1 53 ? -4.613 1.19 15.289 1 82.94 53 ASN B C 1
ATOM 2327 O O . ASN B 1 53 ? -5.047 0.871 16.391 1 82.94 53 ASN B O 1
ATOM 2331 N N . ASP B 1 54 ? -3.357 1.333 14.945 1 85.75 54 ASP B N 1
ATOM 2332 C CA . ASP B 1 54 ? -2.318 1.231 15.961 1 85.75 54 ASP B CA 1
ATOM 2333 C C . ASP B 1 54 ? -1.776 2.609 16.328 1 85.75 54 ASP B C 1
ATOM 2335 O O . ASP B 1 54 ? -0.912 3.148 15.641 1 85.75 54 ASP B O 1
ATOM 2339 N N . ILE B 1 55 ? -2.285 3.137 17.391 1 87 55 ILE B N 1
ATOM 2340 C CA . ILE B 1 55 ? -1.741 4.367 17.953 1 87 55 ILE B CA 1
ATOM 2341 C C . ILE B 1 55 ? -0.519 4.047 18.812 1 87 55 ILE B C 1
ATOM 2343 O O . ILE B 1 55 ? -0.612 3.281 19.781 1 87 55 ILE B O 1
ATOM 2347 N N . THR B 1 56 ? 0.584 4.484 18.406 1 82.44 56 THR B N 1
ATOM 2348 C CA . THR B 1 56 ? 1.845 4.211 19.078 1 82.44 56 THR B CA 1
ATOM 2349 C C . THR B 1 56 ? 2.182 5.324 20.062 1 82.44 56 THR B C 1
ATOM 2351 O O . THR B 1 56 ? 2.084 6.508 19.734 1 82.44 56 THR B O 1
ATOM 2354 N N . LYS B 1 57 ? 2.533 4.871 21.234 1 76.75 57 LYS B N 1
ATOM 2355 C CA . LYS B 1 57 ? 2.957 5.871 22.203 1 76.75 57 LYS B CA 1
ATOM 2356 C C . LYS B 1 57 ? 4.227 6.586 21.75 1 76.75 57 LYS B C 1
ATOM 2358 O O . LYS B 1 57 ? 5.219 5.938 21.422 1 76.75 57 LYS B O 1
ATOM 2363 N N . ALA B 1 58 ? 4.137 7.957 21.656 1 65.62 58 ALA B N 1
ATOM 2364 C CA . ALA B 1 58 ? 5.164 8.812 21.062 1 65.62 58 ALA B CA 1
ATOM 2365 C C . ALA B 1 58 ? 6.496 8.648 21.797 1 65.62 58 ALA B C 1
ATOM 2367 O O . ALA B 1 58 ? 7.562 8.695 21.172 1 65.62 58 ALA B O 1
ATOM 2368 N N . ASP B 1 59 ? 6.41 8.477 23.094 1 64.06 59 ASP B N 1
ATOM 2369 C CA . ASP B 1 59 ? 7.629 8.43 23.891 1 64.06 59 ASP B CA 1
ATOM 2370 C C . ASP B 1 59 ? 8.477 7.219 23.531 1 64.06 59 ASP B C 1
ATOM 2372 O O . ASP B 1 59 ? 9.68 7.191 23.812 1 64.06 59 ASP B O 1
ATOM 2376 N N . LYS B 1 60 ? 7.93 6.332 22.875 1 65.56 60 LYS B N 1
ATOM 2377 C CA . LYS B 1 60 ? 8.648 5.098 22.562 1 65.56 60 LYS B CA 1
ATOM 2378 C C . LYS B 1 60 ? 9.469 5.254 21.297 1 65.56 60 LYS B C 1
ATOM 2380 O O . LYS B 1 60 ? 10.414 4.492 21.062 1 65.56 60 LYS B O 1
ATOM 2385 N N . TRP B 1 61 ? 9.141 6.211 20.516 1 67.19 61 TRP B N 1
ATOM 2386 C CA . TRP B 1 61 ? 9.781 6.219 19.219 1 67.19 61 TRP B CA 1
ATOM 2387 C C . TRP B 1 61 ? 10.617 7.48 19.031 1 67.19 61 TRP B C 1
ATOM 2389 O O . TRP B 1 61 ? 11.797 7.406 18.656 1 67.19 61 TRP B O 1
ATOM 2399 N N . PHE B 1 62 ? 9.992 8.578 19.109 1 72.12 62 PHE B N 1
ATOM 2400 C CA . PHE B 1 62 ? 10.648 9.875 19 1 72.12 62 PHE B CA 1
ATOM 2401 C C . PHE B 1 62 ? 10.516 10.672 20.281 1 72.12 62 PHE B C 1
ATOM 2403 O O . PHE B 1 62 ? 9.453 11.234 20.562 1 72.12 62 PHE B O 1
ATOM 2410 N N . SER B 1 63 ? 11.633 10.727 20.906 1 74.31 63 SER B N 1
ATOM 2411 C CA . SER B 1 63 ? 11.594 11.453 22.172 1 74.31 63 SER B CA 1
ATOM 2412 C C . SER B 1 63 ? 11.211 12.914 21.953 1 74.31 63 SER B C 1
ATOM 2414 O O . SER B 1 63 ? 10.789 13.594 22.891 1 74.31 63 SER B O 1
ATOM 2416 N N . ASP B 1 64 ? 11.281 13.336 20.719 1 87.38 64 ASP B N 1
ATOM 2417 C CA . ASP B 1 64 ? 11.07 14.758 20.469 1 87.38 64 ASP B CA 1
ATOM 2418 C C . ASP B 1 64 ? 9.742 15.008 19.766 1 87.38 64 ASP B C 1
ATOM 2420 O O . ASP B 1 64 ? 9.531 16.078 19.188 1 87.38 64 ASP B O 1
ATOM 2424 N N . LEU B 1 65 ? 8.852 14.039 19.75 1 87.19 65 LEU B N 1
ATOM 2425 C CA . LEU B 1 65 ? 7.586 14.172 19.047 1 87.19 65 LEU B CA 1
ATOM 2426 C C . LEU B 1 65 ? 6.754 15.305 19.641 1 87.19 65 LEU B C 1
ATOM 2428 O O . LEU B 1 65 ? 5.98 15.953 18.922 1 87.19 65 LEU B O 1
ATOM 2432 N N . LYS B 1 66 ? 6.898 15.508 20.875 1 85.94 66 LYS B N 1
ATOM 2433 C CA . LYS B 1 66 ? 6.148 16.547 21.594 1 85.94 66 LYS B CA 1
ATOM 2434 C C . LYS B 1 66 ? 6.52 17.938 21.078 1 85.94 66 LYS B C 1
ATOM 2436 O O . LYS B 1 66 ? 5.82 18.906 21.375 1 85.94 66 LYS B O 1
ATOM 2441 N N . ASP B 1 67 ? 7.625 18.016 20.359 1 91.44 67 ASP B N 1
ATOM 2442 C CA . ASP B 1 67 ? 8.148 19.312 19.938 1 91.44 67 ASP B CA 1
ATOM 2443 C C . ASP B 1 67 ? 7.598 19.734 18.578 1 91.44 67 ASP B C 1
ATOM 2445 O O . ASP B 1 67 ? 8.094 20.672 17.969 1 91.44 67 ASP B O 1
ATOM 2449 N N . PHE B 1 68 ? 6.59 19.047 18.094 1 96.31 68 PHE B N 1
ATOM 2450 C CA . PHE B 1 68 ? 6.012 19.469 16.828 1 96.31 68 PHE B CA 1
ATOM 2451 C C . PHE B 1 68 ? 5.418 20.875 16.938 1 96.31 68 PHE B C 1
ATOM 2453 O O . PHE B 1 68 ? 5.039 21.297 18.031 1 96.31 68 PHE B O 1
ATOM 2460 N N . SER B 1 69 ? 5.41 21.609 15.859 1 98.19 69 SER B N 1
ATOM 2461 C CA . SER B 1 69 ? 4.676 22.875 15.797 1 98.19 69 SER B CA 1
ATOM 2462 C C . SER B 1 69 ? 3.217 22.641 15.422 1 98.19 69 SER B C 1
ATOM 2464 O O . SER B 1 69 ? 2.906 21.734 14.641 1 98.19 69 SER B O 1
ATOM 2466 N N . LEU B 1 70 ? 2.309 23.391 16.016 1 98.75 70 LEU B N 1
ATOM 2467 C CA . LEU B 1 70 ? 0.877 23.375 15.734 1 98.75 70 LEU B CA 1
ATOM 2468 C C . LEU B 1 70 ? 0.333 24.797 15.586 1 98.75 70 LEU B C 1
ATOM 2470 O O . LEU B 1 70 ? 0.425 25.594 16.516 1 98.75 70 LEU B O 1
ATOM 2474 N N . VAL B 1 71 ? -0.154 25.062 14.414 1 98.88 71 VAL B N 1
ATOM 2475 C CA . VAL B 1 71 ? -0.626 26.406 14.102 1 98.88 71 VAL B CA 1
ATOM 2476 C C . VAL B 1 71 ? -2.027 26.328 13.5 1 98.88 71 VAL B C 1
ATOM 2478 O O . VAL B 1 71 ? -2.311 25.469 12.672 1 98.88 71 VAL B O 1
ATOM 2481 N N . VAL B 1 72 ? -2.922 27.203 13.906 1 98.88 72 VAL B N 1
ATOM 2482 C CA . VAL B 1 72 ? -4.211 27.391 13.25 1 98.88 72 VAL B CA 1
ATOM 2483 C C . VAL B 1 72 ? -4.18 28.656 12.398 1 98.88 72 VAL B C 1
ATOM 2485 O O . VAL B 1 72 ? -3.76 29.719 12.859 1 98.88 72 VAL B O 1
ATOM 2488 N N . ILE B 1 73 ? -4.566 28.531 11.195 1 98.81 73 ILE B N 1
ATOM 2489 C CA . ILE B 1 73 ? -4.66 29.656 10.266 1 98.81 73 ILE B CA 1
ATOM 2490 C C . ILE B 1 73 ? -6.129 30 10.016 1 98.81 73 ILE B C 1
ATOM 2492 O O . ILE B 1 73 ? -6.891 29.172 9.516 1 98.81 73 ILE B O 1
ATOM 2496 N N . SER B 1 74 ? -6.527 31.203 10.336 1 98.56 74 SER B N 1
ATOM 2497 C CA . SER B 1 74 ? -7.914 31.625 10.195 1 98.56 74 SER B CA 1
ATOM 2498 C C . SER B 1 74 ? -8.258 31.938 8.742 1 98.56 74 SER B C 1
ATOM 2500 O O . SER B 1 74 ? -7.363 32.062 7.898 1 98.56 74 SER B O 1
ATOM 2502 N N . PRO B 1 75 ? -9.586 32.031 8.406 1 98.25 75 PRO B N 1
ATOM 2503 C CA . PRO B 1 75 ? -9.984 32.406 7.047 1 98.25 75 PRO B CA 1
ATOM 2504 C C . PRO B 1 75 ? -9.375 33.75 6.602 1 98.25 75 PRO B C 1
ATOM 2506 O O . PRO B 1 75 ? -9.156 33.938 5.406 1 98.25 75 PRO B O 1
ATOM 2509 N N . SER B 1 76 ? -9.039 34.625 7.547 1 97.69 76 SER B N 1
ATOM 2510 C CA . SER B 1 76 ? -8.43 35.938 7.242 1 97.69 76 SER B CA 1
ATOM 2511 C C . SER B 1 76 ? -6.91 35.844 7.242 1 97.69 76 SER B C 1
ATOM 2513 O O . SER B 1 76 ? -6.219 36.844 7.254 1 97.69 76 SER B O 1
ATOM 2515 N N . LYS B 1 77 ? -6.375 34.594 7.387 1 97.38 77 LYS B N 1
ATOM 2516 C CA . LYS B 1 77 ? -4.957 34.281 7.227 1 97.38 77 LYS B CA 1
ATOM 2517 C C . LYS B 1 77 ? -4.168 34.656 8.477 1 97.38 77 LYS B C 1
ATOM 2519 O O . LYS B 1 77 ? -2.957 34.875 8.422 1 97.38 77 LYS B O 1
ATOM 2524 N N . LYS B 1 78 ? -4.859 34.844 9.57 1 97.94 78 LYS B N 1
ATOM 2525 C CA . LYS B 1 78 ? -4.16 35.031 10.836 1 97.94 78 LYS B CA 1
ATOM 2526 C C . LYS B 1 78 ? -3.66 33.688 11.391 1 97.94 78 LYS B C 1
ATOM 2528 O O . LYS B 1 78 ? -4.422 32.719 11.484 1 97.94 78 LYS B O 1
ATOM 2533 N N . GLU B 1 79 ? -2.4 33.625 11.781 1 98.5 79 GLU B N 1
ATOM 2534 C CA . GLU B 1 79 ? -1.811 32.438 12.359 1 98.5 79 GLU B CA 1
ATOM 2535 C C . GLU B 1 79 ? -1.823 32.5 13.883 1 98.5 79 GLU B C 1
ATOM 2537 O O . GLU B 1 79 ? -1.488 33.531 14.477 1 98.5 79 GLU B O 1
ATOM 2542 N N . THR B 1 80 ? -2.25 31.484 14.508 1 98.56 80 THR B N 1
ATOM 2543 C CA . THR B 1 80 ? -2.207 31.312 15.953 1 98.56 80 THR B CA 1
ATOM 2544 C C . THR B 1 80 ? -1.477 30.016 16.328 1 98.56 80 THR B C 1
ATOM 2546 O O . THR B 1 80 ? -1.913 28.922 15.961 1 98.56 80 THR B O 1
ATOM 2549 N N . LYS B 1 81 ? -0.368 30.156 17 1 98.56 81 LYS B N 1
ATOM 2550 C CA . LYS B 1 81 ? 0.341 28.984 17.5 1 98.56 81 LYS B CA 1
ATOM 2551 C C . LYS B 1 81 ? -0.387 28.375 18.703 1 98.56 81 LYS B C 1
ATOM 2553 O O . LYS B 1 81 ? -0.833 29.078 19.594 1 98.56 81 LYS B O 1
ATOM 2558 N N . LEU B 1 82 ? -0.493 27.062 18.672 1 98.62 82 LEU B N 1
ATOM 2559 C CA . LEU B 1 82 ? -1.163 26.359 19.766 1 98.62 82 LEU B CA 1
ATOM 2560 C C . LEU B 1 82 ? -0.164 25.547 20.594 1 98.62 82 LEU B C 1
ATOM 2562 O O . LEU B 1 82 ? 0.848 25.078 20.062 1 98.62 82 LEU B O 1
ATOM 2566 N N . THR B 1 83 ? -0.465 25.422 21.844 1 96.88 83 THR B N 1
ATOM 2567 C CA . THR B 1 83 ? 0.218 24.469 22.719 1 96.88 83 THR B CA 1
ATOM 2568 C C . THR B 1 83 ? -0.626 23.203 22.906 1 96.88 83 THR B C 1
ATOM 2570 O O . THR B 1 83 ? -1.845 23.297 23.078 1 96.88 83 THR B O 1
ATOM 2573 N N . SER B 1 84 ? 0.024 22.109 22.859 1 95.94 84 SER B N 1
ATOM 2574 C CA . SER B 1 84 ? -0.693 20.844 23.031 1 95.94 84 SER B CA 1
ATOM 2575 C C . SER B 1 84 ? -0.326 20.203 24.359 1 95.94 84 SER B C 1
ATOM 2577 O O . SER B 1 84 ? 0.776 20.391 24.875 1 95.94 84 SER B O 1
ATOM 2579 N N . LYS B 1 85 ? -1.203 19.531 24.953 1 94.94 85 LYS B N 1
ATOM 2580 C CA . LYS B 1 85 ? -0.996 18.719 26.141 1 94.94 85 LYS B CA 1
ATOM 2581 C C . LYS B 1 85 ? -0.86 17.234 25.781 1 94.94 85 LYS B C 1
ATOM 2583 O O . LYS B 1 85 ? -1.676 16.703 25.016 1 94.94 85 LYS B O 1
ATOM 2588 N N . ALA B 1 86 ? 0.134 16.609 26.328 1 91.56 86 ALA B N 1
ATOM 2589 C CA . ALA B 1 86 ? 0.307 15.18 26.125 1 91.56 86 ALA B CA 1
ATOM 2590 C C . ALA B 1 86 ? -0.688 14.383 26.953 1 91.56 86 ALA B C 1
ATOM 2592 O O . ALA B 1 86 ? -0.846 14.625 28.156 1 91.56 86 ALA B O 1
ATOM 2593 N N . LEU B 1 87 ? -1.329 13.523 26.344 1 91 87 LEU B N 1
ATOM 2594 C CA . LEU B 1 87 ? -2.156 12.523 27 1 91 87 LEU B CA 1
ATOM 2595 C C . LEU B 1 87 ? -1.621 11.117 26.75 1 91 87 LEU B C 1
ATOM 2597 O O . LEU B 1 87 ? -0.495 10.953 26.266 1 91 87 LEU B O 1
ATOM 2601 N N . ASP B 1 88 ? -2.309 10.039 27.188 1 84.56 88 ASP B N 1
ATOM 2602 C CA . ASP B 1 88 ? -1.803 8.664 27.141 1 84.56 88 ASP B CA 1
ATOM 2603 C C . ASP B 1 88 ? -1.466 8.258 25.703 1 84.56 88 ASP B C 1
ATOM 2605 O O . ASP B 1 88 ? -0.436 7.625 25.469 1 84.56 88 ASP B O 1
ATOM 2609 N N . ASN B 1 89 ? -2.338 8.648 24.734 1 89.25 89 ASN B N 1
ATOM 2610 C CA . ASN B 1 89 ? -2.133 8.125 23.391 1 89.25 89 ASN B CA 1
ATOM 2611 C C . ASN B 1 89 ? -2.293 9.211 22.328 1 89.25 89 ASN B C 1
ATOM 2613 O O . ASN B 1 89 ? -2.549 8.914 21.172 1 89.25 89 ASN B O 1
ATOM 2617 N N . LYS B 1 90 ? -2.248 10.461 22.797 1 92.94 90 LYS B N 1
ATOM 2618 C CA . LYS B 1 90 ? -2.404 11.562 21.844 1 92.94 90 LYS B CA 1
ATOM 2619 C C . LYS B 1 90 ? -1.901 12.875 22.438 1 92.94 90 LYS B C 1
ATOM 2621 O O . LYS B 1 90 ? -1.574 12.938 23.625 1 92.94 90 LYS B O 1
ATOM 2626 N N . TYR B 1 91 ? -1.752 13.867 21.656 1 94.88 91 TYR B N 1
ATOM 2627 C CA . TYR B 1 91 ? -1.642 15.258 22.078 1 94.88 91 TYR B CA 1
ATOM 2628 C C . TYR B 1 91 ? -2.938 16.016 21.812 1 94.88 91 TYR B C 1
ATOM 2630 O O . TYR B 1 91 ? -3.602 15.781 20.797 1 94.88 91 TYR B O 1
ATOM 2638 N N . GLN B 1 92 ? -3.277 16.859 22.75 1 97.25 92 GLN B N 1
ATOM 2639 C CA . GLN B 1 92 ? -4.555 17.562 22.656 1 97.25 92 GLN B CA 1
ATOM 2640 C C . GLN B 1 92 ? -4.363 19.062 22.703 1 97.25 92 GLN B C 1
ATOM 2642 O O . GLN B 1 92 ? -3.578 19.578 23.5 1 97.25 92 GLN B O 1
ATOM 2647 N N . ALA B 1 93 ? -5 19.766 21.859 1 98.44 93 ALA B N 1
ATOM 2648 C CA . ALA B 1 93 ? -5.039 21.219 21.828 1 98.44 93 ALA B CA 1
ATOM 2649 C C . ALA B 1 93 ? -6.445 21.734 21.531 1 98.44 93 ALA B C 1
ATOM 2651 O O . ALA B 1 93 ? -7.336 20.938 21.188 1 98.44 93 ALA B O 1
ATOM 2652 N N . PHE B 1 94 ? -6.68 23.031 21.734 1 98.75 94 PHE B N 1
ATOM 2653 C CA . PHE B 1 94 ? -7.965 23.656 21.469 1 98.75 94 PHE B CA 1
ATOM 2654 C C . PHE B 1 94 ? -7.77 25.031 20.812 1 98.75 94 PHE B C 1
ATOM 2656 O O . PHE B 1 94 ? -6.77 25.703 21.062 1 98.75 94 PHE B O 1
ATOM 2663 N N . PHE B 1 95 ? -8.656 25.422 20.031 1 98.69 95 PHE B N 1
ATOM 2664 C CA . PHE B 1 95 ? -8.789 26.797 19.578 1 98.69 95 PHE B CA 1
ATOM 2665 C C . PHE B 1 95 ? -10.258 27.203 19.5 1 98.69 95 PHE B C 1
ATOM 2667 O O . PHE B 1 95 ? -11.141 26.344 19.5 1 98.69 95 PHE B O 1
ATOM 2674 N N . THR B 1 96 ? -10.547 28.438 19.531 1 98.75 96 THR B N 1
ATOM 2675 C CA . THR B 1 96 ? -11.914 28.938 19.391 1 98.75 96 THR B CA 1
ATOM 2676 C C . THR B 1 96 ? -12.047 29.812 18.141 1 98.75 96 THR B C 1
ATOM 2678 O O . THR B 1 96 ? -11.469 30.906 18.078 1 98.75 96 THR B O 1
ATOM 2681 N N . PRO B 1 97 ? -12.781 29.266 17.156 1 98.5 97 PRO B N 1
ATOM 2682 C CA . PRO B 1 97 ? -12.969 30.094 15.969 1 98.5 97 PRO B CA 1
ATOM 2683 C C . PRO B 1 97 ? -13.695 31.391 16.266 1 98.5 97 PRO B C 1
ATOM 2685 O O . PRO B 1 97 ? -14.633 31.422 17.062 1 98.5 97 PRO B O 1
ATOM 2688 N N . THR B 1 98 ? -13.234 32.531 15.586 1 97.62 98 THR B N 1
ATOM 2689 C CA . THR B 1 98 ? -13.828 33.844 15.836 1 97.62 98 THR B CA 1
ATOM 2690 C C . THR B 1 98 ? -14.438 34.406 14.562 1 97.62 98 THR B C 1
ATOM 2692 O O . THR B 1 98 ? -15.094 35.438 14.594 1 97.62 98 THR B O 1
ATOM 2695 N N . GLU B 1 99 ? -14.211 33.812 13.414 1 96 99 GLU B N 1
ATOM 2696 C CA . GLU B 1 99 ? -14.773 34.25 12.141 1 96 99 GLU B CA 1
ATOM 2697 C C . GLU B 1 99 ? -15.336 33.094 11.344 1 96 99 GLU B C 1
ATOM 2699 O O . GLU B 1 99 ? -14.969 31.938 11.578 1 96 99 GLU B O 1
ATOM 2704 N N . ASP B 1 100 ? -16.312 33.438 10.469 1 97.88 100 ASP B N 1
ATOM 2705 C CA . ASP B 1 100 ? -16.812 32.469 9.531 1 97.88 100 ASP B CA 1
ATOM 2706 C C . ASP B 1 100 ? -15.773 32.156 8.453 1 97.88 100 ASP B C 1
ATOM 2708 O O . ASP B 1 100 ? -14.961 33 8.094 1 97.88 100 ASP B O 1
ATOM 2712 N N . GLY B 1 101 ? -15.844 30.969 7.98 1 98.5 101 GLY B N 1
ATOM 2713 C CA . GLY B 1 101 ? -14.922 30.516 6.949 1 98.5 101 GLY B CA 1
ATOM 2714 C C . GLY B 1 101 ? -14.242 29.203 7.289 1 98.5 101 GLY B C 1
ATOM 2715 O O . GLY B 1 101 ? -14.719 28.453 8.148 1 98.5 101 GLY B O 1
ATOM 2716 N N . VAL B 1 102 ? -13.188 28.859 6.527 1 98.88 102 VAL B N 1
ATOM 2717 C CA . VAL B 1 102 ? -12.492 27.594 6.711 1 98.88 102 VAL B CA 1
ATOM 2718 C C . VAL B 1 102 ? -11.156 27.828 7.41 1 98.88 102 VAL B C 1
ATOM 2720 O O . VAL B 1 102 ? -10.32 28.594 6.918 1 98.88 102 VAL B O 1
ATOM 2723 N N . TYR B 1 103 ? -10.992 27.25 8.602 1 98.88 103 TYR B N 1
ATOM 2724 C CA . TYR B 1 103 ? -9.719 27.234 9.32 1 98.88 103 TYR B CA 1
ATOM 2725 C C . TYR B 1 103 ? -8.844 26.078 8.867 1 98.88 103 TYR B C 1
ATOM 2727 O O . TYR B 1 103 ? -9.328 24.969 8.648 1 98.88 103 TYR B O 1
ATOM 2735 N N . THR B 1 104 ? -7.582 26.359 8.68 1 98.88 104 THR B N 1
ATOM 2736 C CA . THR B 1 104 ? -6.605 25.312 8.391 1 98.88 104 THR B CA 1
ATOM 2737 C C . THR B 1 104 ? -5.68 25.094 9.586 1 98.88 104 THR B C 1
ATOM 2739 O O . THR B 1 104 ? -5.066 26.031 10.086 1 98.88 104 THR B O 1
ATOM 2742 N N . ILE B 1 105 ? -5.652 23.906 10.094 1 98.94 105 ILE B N 1
ATOM 2743 C CA . ILE B 1 105 ? -4.734 23.5 11.156 1 98.94 105 ILE B CA 1
ATOM 2744 C C . ILE B 1 105 ? -3.52 22.797 10.539 1 98.94 105 ILE B C 1
ATOM 2746 O O . ILE B 1 105 ? -3.668 21.891 9.727 1 98.94 105 ILE B O 1
ATOM 2750 N N . VAL B 1 106 ? -2.328 23.219 10.891 1 98.81 106 VAL B N 1
ATOM 2751 C CA . VAL B 1 106 ? -1.127 22.609 10.328 1 98.81 106 VAL B CA 1
ATOM 2752 C C . VAL B 1 106 ? -0.195 22.172 11.453 1 98.81 106 VAL B C 1
ATOM 2754 O O . VAL B 1 106 ? -0.004 22.906 12.43 1 98.81 106 VAL B O 1
ATOM 2757 N N . MET B 1 107 ? 0.295 20.969 11.367 1 98.75 107 MET B N 1
ATOM 2758 C CA . MET B 1 107 ? 1.301 20.375 12.25 1 98.75 107 MET B CA 1
ATOM 2759 C C . MET B 1 107 ? 2.557 20 11.477 1 98.75 107 MET B C 1
ATOM 2761 O O . MET B 1 107 ? 2.467 19.453 10.375 1 98.75 107 MET B O 1
ATOM 2765 N N . GLN B 1 108 ? 3.736 20.297 12.031 1 98.44 108 GLN B N 1
ATOM 2766 C CA . GLN B 1 108 ? 5 19.953 11.391 1 98.44 108 GLN B CA 1
ATOM 2767 C C . GLN B 1 108 ? 6.039 19.516 12.422 1 98.44 108 GLN B C 1
ATOM 2769 O O . GLN B 1 108 ? 6.164 20.125 13.484 1 98.44 108 GLN B O 1
ATOM 2774 N N . HIS B 1 109 ? 6.738 18.453 12.094 1 96.56 109 HIS B N 1
ATOM 2775 C CA . HIS B 1 109 ? 7.801 17.969 12.969 1 96.56 109 HIS B CA 1
ATOM 2776 C C . HIS B 1 109 ? 8.945 17.359 12.164 1 96.56 109 HIS B C 1
ATOM 2778 O O . HIS B 1 109 ? 8.742 16.391 11.43 1 96.56 109 HIS B O 1
ATOM 2784 N N . THR B 1 110 ? 10.07 17.938 12.312 1 95.88 110 THR B N 1
ATOM 2785 C CA . THR B 1 110 ? 11.289 17.297 11.836 1 95.88 110 THR B CA 1
ATOM 2786 C C . THR B 1 110 ? 11.914 16.438 12.93 1 95.88 110 THR B C 1
ATOM 2788 O O . THR B 1 110 ? 12.273 16.938 13.992 1 95.88 110 THR B O 1
ATOM 2791 N N . VAL B 1 111 ? 12.062 15.195 12.633 1 92.69 111 VAL B N 1
ATOM 2792 C CA . VAL B 1 111 ? 12.625 14.266 13.617 1 92.69 111 VAL B CA 1
ATOM 2793 C C . VAL B 1 111 ? 14.078 14.633 13.898 1 92.69 111 VAL B C 1
ATOM 2795 O O . VAL B 1 111 ? 14.836 14.945 12.984 1 92.69 111 VAL B O 1
ATOM 2798 N N . LYS B 1 112 ? 14.477 14.5 15.125 1 92.69 112 LYS B N 1
ATOM 2799 C CA . LYS B 1 112 ? 15.805 14.914 15.57 1 92.69 112 LYS B CA 1
ATOM 2800 C C . LYS B 1 112 ? 16.891 14.023 14.961 1 92.69 112 LYS B C 1
ATOM 2802 O O . LYS B 1 112 ? 17.953 14.508 14.562 1 92.69 112 LYS B O 1
ATOM 2807 N N . ASP B 1 113 ? 16.594 12.805 14.828 1 90.19 113 ASP B N 1
ATOM 2808 C CA . ASP B 1 113 ? 17.594 11.844 14.383 1 90.19 113 ASP B CA 1
ATOM 2809 C C . ASP B 1 113 ? 17.469 11.586 12.883 1 90.19 113 ASP B C 1
ATOM 2811 O O . ASP B 1 113 ? 16.375 11.57 12.336 1 90.19 113 ASP B O 1
ATOM 2815 N N . VAL B 1 114 ? 18.656 11.414 12.352 1 92.06 114 VAL B N 1
ATOM 2816 C CA . VAL B 1 114 ? 18.672 10.922 10.977 1 92.06 114 VAL B CA 1
ATOM 2817 C C . VAL B 1 114 ? 18.453 9.414 10.961 1 92.06 114 VAL B C 1
ATOM 2819 O O . VAL B 1 114 ? 19.109 8.672 11.703 1 92.06 114 VAL B O 1
ATOM 2822 N N . TYR B 1 115 ? 17.594 9.039 10.273 1 87 115 TYR B N 1
ATOM 2823 C CA . TYR B 1 115 ? 17.312 7.613 10.141 1 87 115 TYR B CA 1
ATOM 2824 C C . TYR B 1 115 ? 17.922 7.059 8.859 1 87 115 TYR B C 1
ATOM 2826 O O . TYR B 1 115 ? 17.484 7.402 7.754 1 87 115 TYR B O 1
ATOM 2834 N N . GLY B 1 116 ? 18.938 6.164 9.055 1 84.31 116 GLY B N 1
ATOM 2835 C CA . GLY B 1 116 ? 19.719 5.801 7.887 1 84.31 116 GLY B CA 1
ATOM 2836 C C . GLY B 1 116 ? 20.438 6.977 7.258 1 84.31 116 GLY B C 1
ATOM 2837 O O . GLY B 1 116 ? 21.344 7.559 7.867 1 84.31 116 GLY B O 1
ATOM 2838 N N . THR B 1 117 ? 19.969 7.32 6.055 1 88.94 117 THR B N 1
ATOM 2839 C CA . THR B 1 117 ? 20.5 8.492 5.371 1 88.94 117 THR B CA 1
ATOM 2840 C C . THR B 1 117 ? 19.406 9.531 5.133 1 88.94 117 THR B C 1
ATOM 2842 O O . THR B 1 117 ? 19.547 10.383 4.254 1 88.94 117 THR B O 1
ATOM 2845 N N . MET B 1 118 ? 18.359 9.398 5.973 1 91.62 118 MET B N 1
ATOM 2846 C CA . MET B 1 118 ? 17.219 10.258 5.684 1 91.62 118 MET B CA 1
ATOM 2847 C C . MET B 1 118 ? 16.938 11.211 6.848 1 91.62 118 MET B C 1
ATOM 2849 O O . MET B 1 118 ? 16.922 10.789 8.008 1 91.62 118 MET B O 1
ATOM 2853 N N . LYS B 1 119 ? 16.766 12.445 6.496 1 94.88 119 LYS B N 1
ATOM 2854 C CA . LYS B 1 119 ? 16.125 13.391 7.398 1 94.88 119 LYS B CA 1
ATOM 2855 C C . LYS B 1 119 ? 14.602 13.312 7.27 1 94.88 119 LYS B C 1
ATOM 2857 O O . LYS B 1 119 ? 14.055 13.547 6.191 1 94.88 119 LYS B O 1
ATOM 2862 N N . LEU B 1 120 ? 13.883 13.008 8.359 1 94 120 LEU B N 1
ATOM 2863 C CA . LEU B 1 120 ? 12.445 12.773 8.32 1 94 120 LEU B CA 1
ATOM 2864 C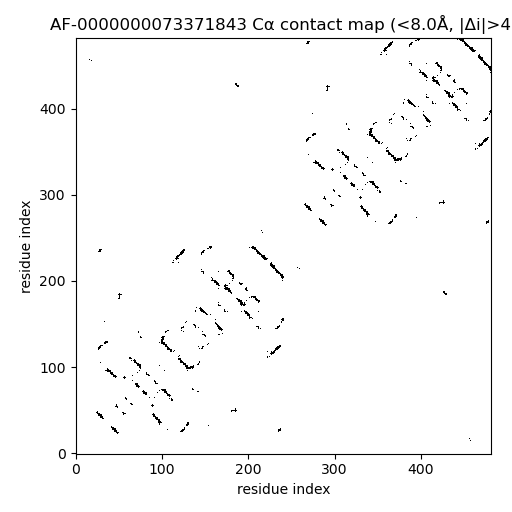 C . LEU B 1 120 ? 11.68 14.016 8.75 1 94 120 LEU B C 1
ATOM 2866 O O . LEU B 1 120 ? 11.992 14.617 9.781 1 94 120 LEU B O 1
ATOM 2870 N N . ASP B 1 121 ? 10.727 14.383 8.008 1 96.06 121 ASP B N 1
ATOM 2871 C CA . ASP B 1 121 ? 9.898 15.562 8.25 1 96.06 121 ASP B CA 1
ATOM 2872 C C . ASP B 1 121 ? 8.414 15.227 8.133 1 96.06 121 ASP B C 1
ATOM 2874 O O . ASP B 1 121 ? 7.91 14.992 7.035 1 96.06 121 ASP B O 1
ATOM 2878 N N . TYR B 1 122 ? 7.691 15.227 9.258 1 96.38 122 TYR B N 1
ATOM 2879 C CA . TYR B 1 122 ? 6.281 14.859 9.312 1 96.38 122 TYR B CA 1
ATOM 2880 C C . TYR B 1 122 ? 5.391 16.094 9.273 1 96.38 122 TYR B C 1
ATOM 2882 O O . TYR B 1 122 ? 5.633 17.062 10 1 96.38 122 TYR B O 1
ATOM 2890 N N . ASN B 1 123 ? 4.398 16.047 8.438 1 98.44 123 ASN B N 1
ATOM 2891 C CA . ASN B 1 123 ? 3.414 17.109 8.297 1 98.44 123 ASN B CA 1
ATOM 2892 C C . ASN B 1 123 ? 1.989 16.562 8.336 1 98.44 123 ASN B C 1
ATOM 2894 O O . ASN B 1 123 ? 1.731 15.453 7.855 1 98.44 123 ASN B O 1
ATOM 2898 N N . SER B 1 124 ? 1.109 17.328 8.898 1 98.75 124 SER B N 1
ATOM 2899 C CA . SER B 1 124 ? -0.316 17.016 8.891 1 98.75 124 SER B CA 1
ATOM 2900 C C . SER B 1 124 ? -1.161 18.281 8.859 1 98.75 124 SER B C 1
ATOM 2902 O O . SER B 1 124 ? -0.728 19.344 9.328 1 98.75 124 SER B O 1
ATOM 2904 N N . SER B 1 125 ? -2.299 18.156 8.266 1 98.88 125 SER B N 1
ATOM 2905 C CA . SER B 1 125 ? -3.225 19.281 8.266 1 98.88 125 SER B CA 1
ATOM 2906 C C . SER B 1 125 ? -4.672 18.797 8.352 1 98.88 125 SER B C 1
ATOM 2908 O O . SER B 1 125 ? -4.957 17.625 8.14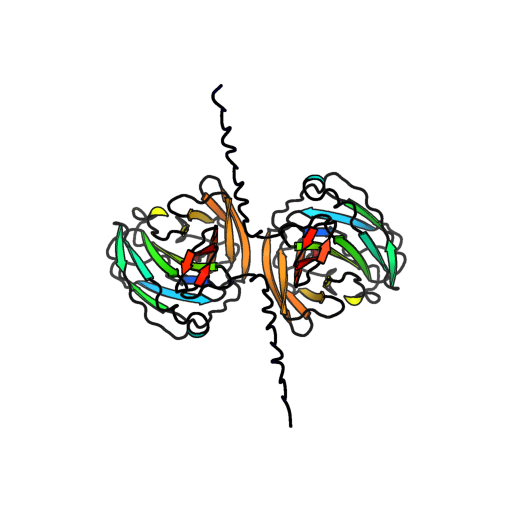1 1 98.88 125 SER B O 1
ATOM 2910 N N . ALA B 1 126 ? -5.527 19.688 8.711 1 98.81 126 ALA B N 1
ATOM 2911 C CA . ALA B 1 126 ? -6.977 19.516 8.758 1 98.81 126 ALA B CA 1
ATOM 2912 C C . ALA B 1 126 ? -7.699 20.844 8.539 1 98.81 126 ALA B C 1
ATOM 2914 O O . ALA B 1 126 ? -7.133 21.906 8.766 1 98.81 126 ALA B O 1
ATOM 2915 N N . THR B 1 127 ? -8.883 20.734 8.055 1 98.81 127 THR B N 1
ATOM 2916 C CA . THR B 1 127 ? -9.703 21.922 7.883 1 98.81 127 THR B CA 1
ATOM 2917 C C . THR B 1 127 ? -10.961 21.844 8.742 1 98.81 127 THR B C 1
ATOM 2919 O O . THR B 1 127 ? -11.508 20.75 8.953 1 98.81 127 THR B O 1
ATOM 2922 N N . VAL B 1 128 ? -11.367 22.969 9.266 1 98.75 128 VAL B N 1
ATOM 2923 C CA . VAL B 1 128 ? -12.602 23.125 10.031 1 98.75 128 VAL B CA 1
ATOM 2924 C C . VAL B 1 128 ? -13.484 24.188 9.391 1 98.75 128 VAL B C 1
ATOM 2926 O O . VAL B 1 128 ? -13.078 25.359 9.289 1 98.75 128 VAL B O 1
ATOM 2929 N N . VAL B 1 129 ? -14.648 23.812 8.992 1 98.75 129 VAL B N 1
ATOM 2930 C CA . VAL B 1 129 ? -15.594 24.766 8.406 1 98.75 129 VAL B CA 1
ATOM 2931 C C . VAL B 1 129 ? -16.438 25.406 9.508 1 98.75 129 VAL B C 1
ATOM 2933 O O . VAL B 1 129 ? -17.094 24.719 10.281 1 98.75 129 VAL B O 1
ATOM 2936 N N . VAL B 1 130 ? -16.406 26.703 9.609 1 98.56 130 VAL B N 1
ATOM 2937 C CA . VAL B 1 130 ? -17.219 27.484 10.539 1 98.56 130 VAL B CA 1
ATOM 2938 C C . VAL B 1 130 ? -18.156 28.391 9.758 1 98.56 130 VAL B C 1
ATOM 2940 O O . VAL B 1 130 ? -17.719 29.328 9.07 1 98.56 130 VAL B O 1
ATOM 2943 N N . GLY B 1 131 ? -19.453 28.141 9.852 1 97 131 GLY B N 1
ATOM 2944 C CA . GLY B 1 131 ? -20.422 28.875 9.047 1 97 131 GLY B CA 1
ATOM 2945 C C . GLY B 1 131 ? -20.375 28.516 7.578 1 97 131 GLY B C 1
ATOM 2946 O O . GLY B 1 131 ? -20.562 27.344 7.219 1 97 131 GLY B O 1
ATOM 2947 N N . ASN B 1 132 ? -19.922 29.469 6.715 1 91.25 132 ASN B N 1
ATOM 2948 C CA . ASN B 1 132 ? -19.844 29.188 5.289 1 91.25 132 ASN B CA 1
ATOM 2949 C C . ASN B 1 132 ? -18.391 29.062 4.832 1 91.25 132 ASN B C 1
ATOM 2951 O O . ASN B 1 132 ? -17.469 29.375 5.586 1 91.25 132 ASN B O 1
ATOM 2955 N N . LYS B 1 133 ? -18.188 28.594 3.566 1 91.5 133 LYS B N 1
ATOM 2956 C CA . LYS B 1 133 ? -16.844 28.297 3.086 1 91.5 133 LYS B CA 1
ATOM 2957 C C . LYS B 1 133 ? -16.328 29.391 2.17 1 91.5 133 LYS B C 1
ATOM 2959 O O . LYS B 1 133 ? -15.602 29.125 1.208 1 91.5 133 LYS B O 1
ATOM 2964 N N . ALA B 1 134 ? -16.734 30.578 2.432 1 87.88 134 ALA B N 1
ATOM 2965 C CA . ALA B 1 134 ? -16.453 31.688 1.511 1 87.88 134 ALA B CA 1
ATOM 2966 C C . ALA B 1 134 ? -14.977 32.094 1.596 1 87.88 134 ALA B C 1
ATOM 2968 O O . ALA B 1 134 ? -14.438 32.688 0.657 1 87.88 134 ALA B O 1
ATOM 2969 N N . SER B 1 135 ? -14.344 31.812 2.715 1 94.69 135 SER B N 1
ATOM 2970 C CA . SER B 1 135 ? -12.953 32.219 2.906 1 94.69 135 SER B CA 1
ATOM 2971 C C . SER B 1 135 ? -12.109 31.094 3.461 1 94.69 135 SER B C 1
ATOM 2973 O O . SER B 1 135 ? -12.57 30.312 4.305 1 94.69 135 SER B O 1
ATOM 2975 N N . GLY B 1 136 ? -10.828 31.016 2.941 1 96.94 136 GLY B N 1
ATOM 2976 C CA . GLY B 1 136 ? -9.836 30.125 3.52 1 96.94 136 GLY B CA 1
ATOM 2977 C C . GLY B 1 136 ? -9.914 28.719 2.979 1 96.94 136 GLY B C 1
ATOM 2978 O O . GLY B 1 136 ? -9.125 27.859 3.363 1 96.94 136 GLY B O 1
ATOM 2979 N N . ASN B 1 137 ? -10.844 28.453 2.041 1 98 137 ASN B N 1
ATOM 2980 C CA . ASN B 1 137 ? -11.109 27.094 1.591 1 98 137 ASN B CA 1
ATOM 2981 C C . ASN B 1 137 ? -10.25 26.719 0.381 1 98 137 ASN B C 1
ATOM 2983 O O . ASN B 1 137 ? -10.781 26.391 -0.68 1 98 137 ASN B O 1
ATOM 2987 N N . ASN B 1 138 ? -8.984 26.703 0.547 1 97.38 138 ASN B N 1
ATOM 2988 C CA . ASN B 1 138 ? -8.031 26.391 -0.518 1 97.38 138 ASN B CA 1
ATOM 2989 C C . ASN B 1 138 ? -6.711 25.875 0.042 1 97.38 138 ASN B C 1
ATOM 2991 O O . ASN B 1 138 ? -6.344 26.203 1.174 1 97.38 138 ASN B O 1
ATOM 2995 N N . ILE B 1 139 ? -5.984 25.156 -0.755 1 98.12 139 ILE B N 1
ATOM 2996 C CA . ILE B 1 139 ? -4.773 24.469 -0.314 1 98.12 139 ILE B CA 1
ATOM 2997 C C . ILE B 1 139 ? -3.695 25.484 0.028 1 98.12 139 ILE B C 1
ATOM 2999 O O . ILE B 1 139 ? -2.77 25.203 0.79 1 98.12 139 ILE B O 1
ATOM 3003 N N . THR B 1 140 ? -3.768 26.719 -0.483 1 97.44 140 THR B N 1
ATOM 3004 C CA . THR B 1 140 ? -2.736 27.734 -0.251 1 97.44 140 THR B CA 1
ATOM 3005 C C . THR B 1 140 ? -2.789 28.234 1.186 1 97.44 140 THR B C 1
ATOM 3007 O O . THR B 1 140 ? -1.848 28.875 1.659 1 97.44 140 THR B O 1
ATOM 3010 N N . ALA B 1 141 ? -3.902 28.016 1.9 1 97.88 141 ALA B N 1
ATOM 3011 C CA . ALA B 1 141 ? -3.98 28.359 3.316 1 97.88 141 ALA B CA 1
ATOM 3012 C C . ALA B 1 141 ? -3.029 27.5 4.145 1 97.88 141 ALA B C 1
ATOM 3014 O O . ALA B 1 141 ? -2.68 27.859 5.273 1 97.88 141 ALA B O 1
ATOM 3015 N N . ASN B 1 142 ? -2.725 26.25 3.682 1 98.5 142 ASN B N 1
ATOM 3016 C CA . ASN B 1 142 ? -1.78 25.359 4.348 1 98.5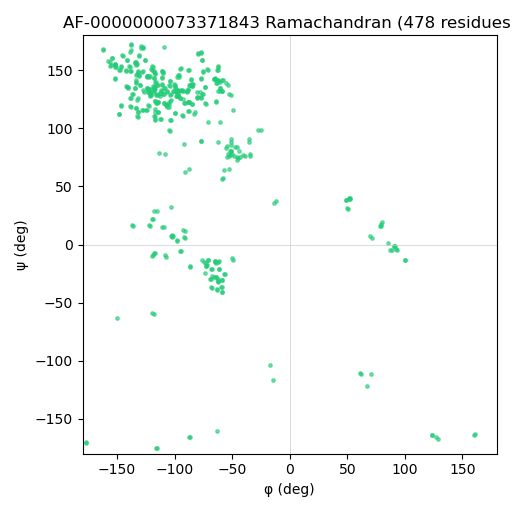 142 ASN B CA 1
ATOM 3017 C C . ASN B 1 142 ? -0.34 25.828 4.164 1 98.5 142 ASN B C 1
ATOM 3019 O O . ASN B 1 142 ? 0.162 25.875 3.037 1 98.5 142 ASN B O 1
ATOM 3023 N N . THR B 1 143 ? 0.393 26.109 5.215 1 98 143 THR B N 1
ATOM 3024 C CA . THR B 1 143 ? 1.713 26.719 5.137 1 98 143 THR B CA 1
ATOM 3025 C C . THR B 1 143 ? 2.809 25.656 5.152 1 98 143 THR B C 1
ATOM 3027 O O . THR B 1 143 ? 3.992 25.984 5.031 1 98 143 THR B O 1
ATOM 3030 N N . ASN B 1 144 ? 2.457 24.422 5.332 1 98.56 144 ASN B N 1
ATOM 3031 C CA . ASN B 1 144 ? 3.451 23.344 5.227 1 98.56 144 ASN B CA 1
ATOM 3032 C C . ASN B 1 144 ? 4.043 23.266 3.822 1 98.56 144 ASN B C 1
ATOM 3034 O O . ASN B 1 144 ? 3.375 23.609 2.844 1 98.56 144 ASN B O 1
ATOM 3038 N N . LYS B 1 145 ? 5.297 22.766 3.73 1 97.94 145 LYS B N 1
ATOM 3039 C CA . LYS B 1 145 ? 5.965 22.578 2.443 1 97.94 145 LYS B CA 1
ATOM 3040 C C . LYS B 1 145 ? 5.297 21.469 1.635 1 97.94 145 LYS B C 1
ATOM 3042 O O . LYS B 1 145 ? 5.363 21.469 0.404 1 97.94 145 LYS B O 1
ATOM 3047 N N . ILE B 1 146 ? 4.723 20.5 2.291 1 98.75 146 ILE B N 1
ATOM 3048 C CA . ILE B 1 146 ? 4.004 19.375 1.686 1 98.75 146 ILE B CA 1
ATOM 3049 C C . ILE B 1 146 ? 2.582 19.328 2.24 1 98.75 146 ILE B C 1
ATOM 3051 O O . ILE B 1 146 ? 2.375 19.438 3.449 1 98.75 146 ILE B O 1
ATOM 3055 N N . ALA B 1 147 ? 1.56 19.203 1.278 1 98.75 147 ALA B N 1
ATOM 3056 C CA . ALA B 1 147 ? 0.19 19.281 1.78 1 98.75 147 ALA B CA 1
ATOM 3057 C C . ALA B 1 147 ? -0.766 18.484 0.897 1 98.75 147 ALA B C 1
ATOM 3059 O O . ALA B 1 147 ? -0.485 18.266 -0.281 1 98.75 147 ALA B O 1
ATOM 3060 N N . VAL B 1 148 ? -1.801 18.047 1.513 1 98.81 148 VAL B N 1
ATOM 3061 C CA . VAL B 1 148 ? -3 17.516 0.877 1 98.81 148 VAL B CA 1
ATOM 3062 C C . VAL B 1 148 ? -4.227 18.281 1.353 1 98.81 148 VAL B C 1
ATOM 3064 O O . VAL B 1 148 ? -4.266 18.766 2.488 1 98.81 148 VAL B O 1
ATOM 3067 N N . PHE B 1 149 ? -5.172 18.453 0.444 1 98.69 149 PHE B N 1
ATOM 3068 C CA . PHE B 1 149 ? -6.344 19.266 0.734 1 98.69 149 PHE B CA 1
ATOM 3069 C C . PHE B 1 149 ? -7.547 18.797 -0.077 1 98.69 149 PHE B C 1
ATOM 3071 O O . PHE B 1 149 ? -7.395 18.344 -1.215 1 98.69 149 PHE B O 1
ATOM 3078 N N . SER B 1 150 ? -8.688 18.859 0.53 1 98.69 150 SER B N 1
ATOM 3079 C CA . SER B 1 150 ? -9.945 18.641 -0.176 1 98.69 150 SER B CA 1
ATOM 3080 C C . SER B 1 150 ? -10.961 19.734 0.163 1 98.69 150 SER B C 1
ATOM 3082 O O . SER B 1 150 ? -11.305 19.922 1.33 1 98.69 150 SER B O 1
ATOM 3084 N N . GLU B 1 151 ? -11.453 20.375 -0.875 1 97.81 151 GLU B N 1
ATOM 3085 C CA . GLU B 1 151 ? -12.383 21.484 -0.713 1 97.81 151 GLU B CA 1
ATOM 3086 C C . GLU B 1 151 ? -13.672 21.031 -0.032 1 97.81 151 GLU B C 1
ATOM 3088 O O . GLU B 1 151 ? -14.297 21.797 0.704 1 97.81 151 GLU B O 1
ATOM 3093 N N . ASN B 1 152 ? -14.062 19.797 -0.215 1 97.25 152 ASN B N 1
ATOM 3094 C CA . ASN B 1 152 ? -15.352 19.312 0.274 1 97.25 152 ASN B CA 1
ATOM 3095 C C . ASN B 1 152 ? -15.188 18.203 1.295 1 97.25 152 ASN B C 1
ATOM 3097 O O . ASN B 1 152 ? -16.047 17.312 1.398 1 97.25 152 ASN B O 1
ATOM 3101 N N . ALA B 1 153 ? -14.094 18.219 2.014 1 96.12 153 ALA B N 1
ATOM 3102 C CA . ALA B 1 153 ? -13.828 17.188 3.01 1 96.12 153 ALA B CA 1
ATOM 3103 C C . ALA B 1 153 ? -14.93 17.141 4.062 1 96.12 153 ALA B C 1
ATOM 3105 O O . ALA B 1 153 ? -15.258 16.078 4.59 1 96.12 153 ALA B O 1
ATOM 3106 N N . ASP B 1 154 ? -15.578 18.281 4.359 1 96.62 154 ASP B N 1
ATOM 3107 C CA . ASP B 1 154 ? -16.562 18.391 5.43 1 96.62 154 ASP B CA 1
ATOM 3108 C C . ASP B 1 154 ? -17.875 17.734 5.031 1 96.62 154 ASP B C 1
ATOM 3110 O O . ASP B 1 154 ? -18.734 17.469 5.883 1 96.62 154 ASP B O 1
ATOM 3114 N N . THR B 1 155 ? -18.062 17.438 3.713 1 97.06 155 THR B N 1
ATOM 3115 C CA . THR B 1 155 ? -19.328 16.875 3.24 1 97.06 155 THR B CA 1
ATOM 3116 C C . THR B 1 155 ? -19.094 15.539 2.543 1 97.06 155 THR B C 1
ATOM 3118 O O . THR B 1 155 ? -19.953 15.094 1.765 1 97.06 155 THR B O 1
ATOM 3121 N N . ALA B 1 156 ? -17.953 14.938 2.752 1 98.25 156 ALA B N 1
ATOM 3122 C CA . ALA B 1 156 ? -17.641 13.664 2.117 1 98.25 156 ALA B CA 1
ATOM 3123 C C . ALA B 1 156 ? -18.641 12.586 2.531 1 98.25 156 ALA B C 1
ATOM 3125 O O . ALA B 1 156 ? -19 12.484 3.707 1 98.25 156 ALA B O 1
ATOM 3126 N N . LYS B 1 157 ? -19.141 11.797 1.596 1 98.31 157 LYS B N 1
ATOM 3127 C CA . LYS B 1 157 ? -20.141 10.766 1.829 1 98.31 157 LYS B CA 1
ATOM 3128 C C . LYS B 1 157 ? -19.734 9.445 1.189 1 98.31 157 LYS B C 1
ATOM 3130 O O . LYS B 1 157 ? -19.062 9.43 0.149 1 98.31 157 LYS B O 1
ATOM 3135 N N . LYS B 1 158 ? -20.172 8.43 1.844 1 97.62 158 LYS B N 1
ATOM 3136 C CA . LYS B 1 158 ? -20 7.102 1.267 1 97.62 158 LYS B CA 1
ATOM 3137 C C . LYS B 1 158 ? -20.562 7.035 -0.148 1 97.62 158 LYS B C 1
ATOM 3139 O O . LYS B 1 158 ? -21.625 7.59 -0.421 1 97.62 158 LYS B O 1
ATOM 3144 N N . ASP B 1 159 ? -19.844 6.395 -1.076 1 96.75 159 ASP B N 1
ATOM 3145 C CA . ASP B 1 15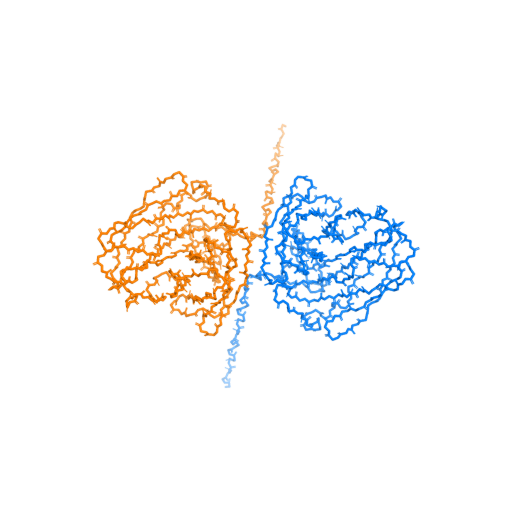9 ? -20.25 6.102 -2.449 1 96.75 159 ASP B CA 1
ATOM 3146 C C . ASP B 1 159 ? -20.281 7.371 -3.295 1 96.75 159 ASP B C 1
ATOM 3148 O O . ASP B 1 159 ? -20.828 7.371 -4.402 1 96.75 159 ASP B O 1
ATOM 3152 N N . ALA B 1 160 ? -19.844 8.531 -2.764 1 98.19 160 ALA B N 1
ATOM 3153 C CA . ALA B 1 160 ? -19.688 9.766 -3.529 1 98.19 160 ALA B CA 1
ATOM 3154 C C . ALA B 1 160 ? -18.219 10.102 -3.732 1 98.19 160 ALA B C 1
ATOM 3156 O O . ALA B 1 160 ? -17.422 10.031 -2.791 1 98.19 160 ALA B O 1
ATOM 3157 N N . LYS B 1 161 ? -17.953 10.445 -4.938 1 98.19 161 LYS B N 1
ATOM 3158 C CA . LYS B 1 161 ? -16.562 10.727 -5.297 1 98.19 161 LYS B CA 1
ATOM 3159 C C . LYS B 1 161 ? -16 11.867 -4.445 1 98.19 161 LYS B C 1
ATOM 3161 O O . LYS B 1 161 ? -16.641 12.906 -4.289 1 98.19 161 LYS B O 1
ATOM 3166 N N . VAL B 1 162 ? -14.82 11.68 -3.889 1 98.5 162 VAL B N 1
ATOM 3167 C CA . VAL B 1 162 ? -14.055 12.695 -3.172 1 98.5 162 VAL B CA 1
ATOM 3168 C C . VAL B 1 162 ? -12.867 13.141 -4.023 1 98.5 162 VAL B C 1
ATOM 3170 O O . VAL B 1 162 ? -12.141 12.305 -4.578 1 98.5 162 VAL B O 1
ATOM 3173 N N . THR B 1 163 ? -12.695 14.391 -4.145 1 98.56 163 THR B N 1
ATOM 3174 C CA . THR B 1 163 ? -11.555 14.945 -4.867 1 98.56 163 THR B CA 1
ATOM 3175 C C . THR B 1 163 ? -10.664 15.75 -3.928 1 98.56 163 THR B C 1
ATOM 3177 O O . THR B 1 163 ? -11.156 16.469 -3.053 1 98.56 163 THR B O 1
ATOM 3180 N N . GLY B 1 164 ? -9.414 15.617 -4.105 1 98.69 164 GLY B N 1
ATOM 3181 C CA . GLY B 1 164 ? -8.422 16.375 -3.373 1 98.69 164 GLY B CA 1
ATOM 3182 C C . GLY B 1 164 ? -7.281 16.875 -4.246 1 98.69 164 GLY B C 1
ATOM 3183 O O . GLY B 1 164 ? -7.211 16.547 -5.43 1 98.69 164 GLY B O 1
ATOM 3184 N N . VAL B 1 165 ? -6.438 17.719 -3.645 1 98.81 165 VAL B N 1
ATOM 3185 C CA . VAL B 1 165 ? -5.266 18.266 -4.32 1 98.81 165 VAL B CA 1
ATOM 3186 C C . VAL B 1 165 ? -4.039 18.141 -3.418 1 98.81 165 VAL B C 1
ATOM 3188 O O . VAL B 1 165 ? -4.164 18.156 -2.191 1 98.81 165 VAL B O 1
ATOM 3191 N N . ALA B 1 166 ? -2.92 17.938 -4.023 1 98.88 166 ALA B N 1
ATOM 3192 C CA . ALA B 1 166 ? -1.646 17.891 -3.311 1 98.88 166 ALA B CA 1
ATOM 3193 C C . ALA B 1 166 ? -0.709 19 -3.793 1 98.88 166 ALA B C 1
ATOM 3195 O O . ALA B 1 166 ? -0.786 19.422 -4.949 1 98.88 166 ALA B O 1
ATOM 3196 N N . SER B 1 167 ? 0.093 19.453 -2.91 1 98.75 167 SER B N 1
ATOM 3197 C CA . SER B 1 167 ? 1.09 20.453 -3.252 1 98.75 167 SER B CA 1
ATOM 3198 C C . SER B 1 167 ? 2.426 20.172 -2.576 1 98.75 167 SER B C 1
ATOM 3200 O O . SER B 1 167 ? 2.473 19.484 -1.55 1 98.75 167 SER B O 1
ATOM 3202 N N . TYR B 1 168 ? 3.445 20.594 -3.164 1 98.5 168 TYR B N 1
ATOM 3203 C CA . TYR B 1 168 ? 4.805 20.547 -2.633 1 98.5 168 TYR B CA 1
ATOM 3204 C C . TYR B 1 168 ? 5.543 21.844 -2.908 1 98.5 168 TYR B C 1
ATOM 3206 O O . TYR B 1 168 ? 5.625 22.297 -4.055 1 98.5 168 TYR B O 1
ATOM 3214 N N . ASP B 1 169 ? 6.051 22.406 -1.874 1 96.81 169 ASP B N 1
ATOM 3215 C CA . ASP B 1 169 ? 6.871 23.625 -1.924 1 96.81 169 ASP B CA 1
ATOM 3216 C C . ASP B 1 169 ? 6.164 24.734 -2.689 1 96.81 169 ASP B C 1
ATOM 3218 O O . ASP B 1 169 ? 6.738 25.328 -3.602 1 96.81 169 ASP B O 1
ATOM 3222 N N . GLY B 1 170 ? 4.848 24.859 -2.496 1 94.12 170 GLY B N 1
ATOM 3223 C CA . GLY B 1 170 ? 4.078 25.984 -3 1 94.12 170 GLY B CA 1
ATOM 3224 C C . GLY B 1 170 ? 3.5 25.75 -4.383 1 94.12 170 GLY B C 1
ATOM 3225 O O . GLY B 1 170 ? 2.777 26.594 -4.914 1 94.12 170 GLY B O 1
ATOM 3226 N N . ALA B 1 171 ? 3.791 24.609 -4.934 1 97.31 171 ALA B N 1
ATOM 3227 C CA . ALA B 1 171 ? 3.268 24.25 -6.254 1 97.31 171 ALA B CA 1
ATOM 3228 C C . ALA B 1 171 ? 2.408 23 -6.188 1 97.31 171 ALA B C 1
ATOM 3230 O O . ALA B 1 171 ? 2.574 22.172 -5.285 1 97.31 171 ALA B O 1
ATOM 3231 N N . ILE B 1 172 ? 1.5 22.938 -7.117 1 97.94 172 ILE B N 1
ATOM 3232 C CA . ILE B 1 172 ? 0.707 21.719 -7.184 1 97.94 172 ILE B CA 1
ATOM 3233 C C . ILE B 1 172 ? 1.615 20.531 -7.492 1 97.94 172 ILE B C 1
ATOM 3235 O O . ILE B 1 172 ? 2.582 20.656 -8.25 1 97.94 172 ILE B O 1
ATOM 3239 N N . ALA B 1 173 ? 1.366 19.469 -6.91 1 98.31 173 ALA B N 1
ATOM 3240 C CA . ALA B 1 173 ? 2.16 18.25 -7.113 1 98.31 173 ALA B CA 1
ATOM 3241 C C . ALA B 1 173 ? 1.557 17.375 -8.203 1 98.31 173 ALA B C 1
ATOM 3243 O O . ALA B 1 173 ? 0.486 16.797 -8.023 1 98.31 173 ALA B O 1
ATOM 3244 N N . LYS B 1 174 ? 2.191 17.266 -9.305 1 97.44 174 LYS B N 1
ATOM 3245 C CA . LYS B 1 174 ? 1.721 16.422 -10.398 1 97.44 174 LYS B CA 1
ATOM 3246 C C . LYS B 1 174 ? 2.359 15.039 -10.336 1 97.44 174 LYS B C 1
ATOM 3248 O O . LYS B 1 174 ? 3.471 14.883 -9.82 1 97.44 174 LYS B O 1
ATOM 3253 N N . GLU B 1 175 ? 1.68 14.078 -10.828 1 95.69 175 GLU B N 1
ATOM 3254 C CA . GLU B 1 175 ? 2.162 12.703 -10.883 1 95.69 175 GLU B CA 1
ATOM 3255 C C . GLU B 1 175 ? 2.693 12.25 -9.523 1 95.69 175 GLU B C 1
ATOM 3257 O O . GLU B 1 175 ? 3.688 11.523 -9.453 1 95.69 175 GLU B O 1
ATOM 3262 N N . ALA B 1 176 ? 2.059 12.828 -8.492 1 96.56 176 ALA B N 1
ATOM 3263 C CA . ALA B 1 176 ? 2.428 12.438 -7.133 1 96.56 176 ALA B CA 1
ATOM 3264 C C . ALA B 1 176 ? 1.628 11.227 -6.668 1 96.56 176 ALA B C 1
ATOM 3266 O O . ALA B 1 176 ? 0.424 11.133 -6.922 1 96.56 176 ALA B O 1
ATOM 3267 N N . LYS B 1 177 ? 2.283 10.32 -6.027 1 94.44 177 LYS B N 1
ATOM 3268 C CA . LYS B 1 177 ? 1.617 9.156 -5.453 1 94.44 177 LYS B CA 1
ATOM 3269 C C . LYS B 1 177 ? 0.89 9.523 -4.16 1 94.44 177 LYS B C 1
ATOM 3271 O O . LYS B 1 177 ? 1.47 10.148 -3.271 1 94.44 177 LYS B O 1
ATOM 3276 N N . ILE B 1 178 ? -0.367 9.18 -4.16 1 97.56 178 ILE B N 1
ATOM 3277 C CA . ILE B 1 178 ? -1.222 9.414 -2.998 1 97.56 178 ILE B CA 1
ATOM 3278 C C . ILE B 1 178 ? -1.721 8.07 -2.455 1 97.56 178 ILE B C 1
ATOM 3280 O O . ILE B 1 178 ? -2.109 7.191 -3.223 1 97.56 178 ILE B O 1
ATOM 3284 N N . LYS B 1 179 ? -1.657 7.898 -1.198 1 96.38 179 LYS B N 1
ATOM 3285 C CA . LYS B 1 179 ? -2.25 6.73 -0.555 1 96.38 179 LYS B CA 1
ATOM 3286 C C . LYS B 1 179 ? -3.479 7.117 0.263 1 96.38 179 LYS B C 1
ATOM 3288 O O . LYS B 1 179 ? -3.426 8.047 1.068 1 96.38 179 LYS B O 1
ATOM 3293 N N . VAL B 1 180 ? -4.531 6.402 0.009 1 98 180 VAL B N 1
ATOM 3294 C CA . VAL B 1 180 ? -5.73 6.566 0.824 1 98 180 VAL B CA 1
ATOM 3295 C C . VAL B 1 180 ? -5.977 5.301 1.643 1 98 180 VAL B C 1
ATOM 3297 O O . VAL B 1 180 ? -5.98 4.195 1.1 1 98 180 VAL B O 1
ATOM 3300 N N . ILE B 1 181 ? -6.195 5.461 2.916 1 97.44 181 ILE B N 1
ATOM 3301 C CA . ILE B 1 181 ? -6.445 4.34 3.814 1 97.44 181 ILE B CA 1
ATOM 3302 C C . ILE B 1 181 ? -7.867 4.422 4.363 1 97.44 181 ILE B C 1
ATOM 3304 O O . ILE B 1 181 ? -8.242 5.422 4.984 1 97.44 181 ILE B O 1
ATOM 3308 N N . ALA B 1 182 ? -8.625 3.404 4.141 1 97.25 182 ALA B N 1
ATOM 3309 C CA . ALA B 1 182 ? -10 3.324 4.633 1 97.25 182 ALA B CA 1
ATOM 3310 C C . ALA B 1 182 ? -10.031 2.932 6.105 1 97.25 182 ALA B C 1
ATOM 3312 O O . ALA B 1 182 ? -9.023 2.482 6.66 1 97.25 182 ALA B O 1
ATOM 3313 N N . PRO B 1 183 ? -11.219 3.145 6.766 1 96.19 183 PRO B N 1
ATOM 3314 C CA . PRO B 1 183 ? -11.305 2.881 8.203 1 96.19 183 PRO B CA 1
ATOM 3315 C C . PRO B 1 183 ? -11.039 1.419 8.555 1 96.19 183 PRO B C 1
ATOM 3317 O O . PRO B 1 183 ? -10.641 1.112 9.68 1 96.19 183 PRO B O 1
ATOM 3320 N N . ASN B 1 184 ? -11.188 0.497 7.602 1 92.88 184 ASN B N 1
ATOM 3321 C CA . ASN B 1 184 ? -11.008 -0.924 7.879 1 92.88 184 ASN B CA 1
ATOM 3322 C C . ASN B 1 184 ? -9.617 -1.4 7.469 1 92.88 184 ASN B C 1
ATOM 3324 O O . ASN B 1 184 ? -9.367 -2.604 7.391 1 92.88 184 ASN B O 1
ATOM 3328 N N . GLY B 1 185 ? -8.812 -0.497 7.023 1 93 185 GLY B N 1
ATOM 3329 C CA . GLY B 1 185 ? -7.41 -0.815 6.785 1 93 185 GLY B CA 1
ATOM 3330 C C . GLY B 1 185 ? -7.102 -1.086 5.324 1 93 185 GLY B C 1
ATOM 3331 O O . GLY B 1 185 ? -5.934 -1.197 4.945 1 93 185 GLY B O 1
ATOM 3332 N N . TRP B 1 186 ? -8.133 -1.278 4.469 1 94.44 186 TRP B N 1
ATOM 3333 C CA . TRP B 1 186 ? -7.871 -1.355 3.037 1 94.44 186 TRP B CA 1
ATOM 3334 C C . TRP B 1 186 ? -7.34 -0.028 2.51 1 94.44 186 TRP B C 1
ATOM 3336 O O . TRP B 1 186 ? -7.773 1.04 2.947 1 94.44 186 TRP B O 1
ATOM 3346 N N . GLU B 1 187 ? -6.445 -0.081 1.611 1 95.44 187 GLU B N 1
ATOM 3347 C CA . GLU B 1 187 ? -5.793 1.113 1.085 1 95.44 187 GLU B CA 1
ATOM 3348 C C . GLU B 1 187 ? -5.902 1.178 -0.436 1 95.44 187 GLU B C 1
ATOM 3350 O O . GLU B 1 187 ? -6.137 0.159 -1.09 1 95.44 187 GLU B O 1
ATOM 3355 N N . LYS B 1 188 ? -5.754 2.383 -0.946 1 94.56 188 LYS B N 1
ATOM 3356 C CA . LYS B 1 188 ? -5.723 2.607 -2.389 1 94.56 188 LYS B CA 1
ATOM 3357 C C . LYS B 1 188 ? -4.613 3.586 -2.768 1 94.56 188 LYS B C 1
ATOM 3359 O O . LYS B 1 188 ? -4.457 4.629 -2.131 1 94.56 188 LYS B O 1
ATOM 3364 N N . GLU B 1 189 ? -3.84 3.137 -3.738 1 93.62 189 GLU B N 1
ATOM 3365 C CA . GLU B 1 189 ? -2.832 4.027 -4.309 1 93.62 189 GLU B CA 1
ATOM 3366 C C . GLU B 1 189 ? -3.402 4.836 -5.469 1 93.62 189 GLU B C 1
ATOM 3368 O O . GLU B 1 189 ? -4.047 4.277 -6.359 1 93.62 189 GLU B O 1
ATOM 3373 N N . LEU B 1 190 ? -3.166 6.109 -5.418 1 95.06 190 LEU B N 1
ATOM 3374 C CA . LEU B 1 190 ? -3.629 7.051 -6.43 1 95.06 190 LEU B CA 1
ATOM 3375 C C . LEU B 1 190 ? -2.477 7.906 -6.945 1 95.06 190 LEU B C 1
ATOM 3377 O O . LEU B 1 190 ? -1.388 7.902 -6.367 1 95.06 190 LEU B O 1
ATOM 3381 N N . TRP B 1 191 ? -2.766 8.625 -8.031 1 94.88 191 TRP B N 1
ATOM 3382 C CA . TRP B 1 191 ? -1.818 9.578 -8.602 1 94.88 191 TRP B CA 1
ATOM 3383 C C . TRP B 1 191 ? -2.506 10.906 -8.922 1 94.88 191 TRP B C 1
ATOM 3385 O O . TRP B 1 191 ? -3.629 10.922 -9.43 1 94.88 191 TRP B O 1
ATOM 3395 N N . THR B 1 192 ? -1.812 11.961 -8.633 1 98.38 192 THR B N 1
ATOM 3396 C CA . THR B 1 192 ? -2.373 13.258 -8.992 1 98.38 192 THR B CA 1
ATOM 3397 C C . THR B 1 192 ? -2.246 13.5 -10.492 1 98.38 192 THR B C 1
ATOM 3399 O O . THR B 1 192 ? -1.305 13.023 -11.133 1 98.38 192 THR B O 1
ATOM 3402 N N . ASN B 1 193 ? -3.199 14.234 -11.016 1 98.25 193 ASN B N 1
ATOM 3403 C CA . ASN B 1 193 ? -3.166 14.617 -12.422 1 98.25 193 ASN B CA 1
ATOM 3404 C C . ASN B 1 193 ? -2.373 15.906 -12.633 1 98.25 193 ASN B C 1
ATOM 3406 O O . ASN B 1 193 ? -1.627 16.328 -11.75 1 98.25 193 ASN B O 1
ATOM 3410 N N . ASP B 1 194 ? -2.49 16.547 -13.82 1 97.69 194 ASP B N 1
ATOM 3411 C CA . ASP B 1 194 ? -1.706 17.703 -14.219 1 97.69 194 ASP B CA 1
ATOM 3412 C C . ASP B 1 194 ? -2.129 18.953 -13.43 1 97.69 194 ASP B C 1
ATOM 3414 O O . ASP B 1 194 ? -1.443 19.969 -13.453 1 97.69 194 ASP B O 1
ATOM 3418 N N . LYS B 1 195 ? -3.229 18.875 -12.766 1 97.81 195 LYS B N 1
ATOM 3419 C CA . LYS B 1 195 ? -3.684 19.969 -11.914 1 97.81 195 LYS B CA 1
ATOM 3420 C C . LYS B 1 195 ? -3.424 19.672 -10.438 1 97.81 195 LYS B C 1
ATOM 3422 O O . LYS B 1 195 ? -3.953 20.344 -9.562 1 97.81 195 LYS B O 1
ATOM 3427 N N . GLY B 1 196 ? -2.701 18.531 -10.156 1 98.56 196 GLY B N 1
ATOM 3428 C CA . GLY B 1 196 ? -2.395 18.125 -8.789 1 98.56 196 GLY B CA 1
ATOM 3429 C C . GLY B 1 196 ? -3.557 17.453 -8.094 1 98.56 196 GLY B C 1
ATOM 3430 O O . GLY B 1 196 ? -3.555 17.312 -6.867 1 98.56 196 GLY B O 1
ATOM 3431 N N . GLU B 1 197 ? -4.555 17.031 -8.898 1 98.75 197 GLU B N 1
ATOM 3432 C CA . GLU B 1 197 ? -5.777 16.484 -8.32 1 98.75 197 GLU B CA 1
ATOM 3433 C C . GLU B 1 197 ? -5.738 14.961 -8.258 1 98.75 197 GLU B C 1
ATOM 3435 O O . GLU B 1 197 ? -5.164 14.32 -9.141 1 98.75 197 GLU B O 1
ATOM 3440 N N . PHE B 1 198 ? -6.328 14.422 -7.242 1 98.56 198 PHE B N 1
ATOM 3441 C CA . PHE B 1 198 ? -6.629 13 -7.121 1 98.56 198 PHE B CA 1
ATOM 3442 C C . PHE B 1 198 ? -8.078 12.781 -6.715 1 98.56 198 PHE B C 1
ATOM 3444 O O . PHE B 1 198 ? -8.742 13.711 -6.246 1 98.56 198 PHE B O 1
ATOM 3451 N N . SER B 1 199 ? -8.594 11.586 -6.906 1 98.5 199 SER B N 1
ATOM 3452 C CA . SER B 1 199 ? -9.961 11.297 -6.488 1 98.5 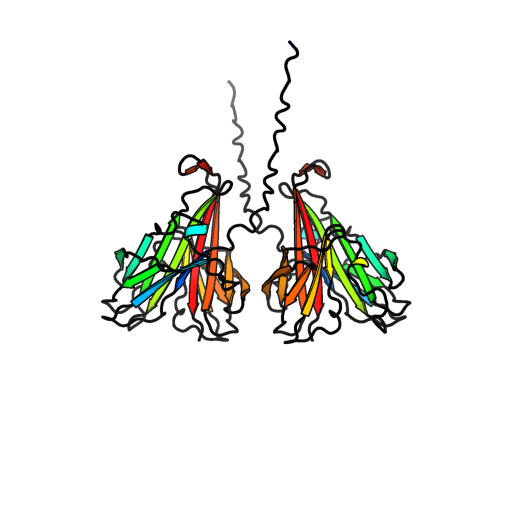199 SER B CA 1
ATOM 3453 C C . SER B 1 199 ? -10.133 9.82 -6.141 1 98.5 199 SER B C 1
ATOM 3455 O O . SER B 1 199 ? -9.359 8.977 -6.582 1 98.5 199 SER B O 1
ATOM 3457 N N . PHE B 1 200 ? -11.07 9.578 -5.348 1 97.44 200 PHE B N 1
ATOM 3458 C CA . PHE B 1 200 ? -11.5 8.227 -5 1 97.44 200 PHE B CA 1
ATOM 3459 C C . PHE B 1 200 ? -12.961 8.219 -4.562 1 97.44 200 PHE B C 1
ATOM 3461 O O . PHE B 1 200 ? -13.516 9.273 -4.238 1 97.44 200 PHE B O 1
ATOM 3468 N N . THR B 1 201 ? -13.547 7.082 -4.602 1 97 201 THR B N 1
ATOM 3469 C CA . THR B 1 201 ? -14.898 6.902 -4.078 1 97 201 THR B CA 1
ATOM 3470 C C . THR B 1 201 ? -14.891 6.016 -2.84 1 97 201 THR B C 1
ATOM 3472 O O . THR B 1 201 ? -14.633 4.812 -2.934 1 97 201 THR B O 1
ATOM 3475 N N . PRO B 1 202 ? -15.125 6.668 -1.676 1 97.5 202 PRO B N 1
ATOM 3476 C CA . PRO B 1 202 ? -15.172 5.848 -0.462 1 97.5 202 PRO B CA 1
ATOM 3477 C C . PRO B 1 202 ? -16.312 4.836 -0.472 1 97.5 202 PRO B C 1
ATOM 3479 O O . PRO B 1 202 ? -17.438 5.184 -0.818 1 97.5 202 PRO B O 1
ATOM 3482 N N . ILE B 1 203 ? -16 3.637 0.002 1 93.62 203 ILE B N 1
ATOM 3483 C CA . ILE B 1 203 ? -17 2.576 -0.018 1 93.62 203 ILE B CA 1
ATOM 3484 C C . ILE B 1 203 ? -17.5 2.305 1.402 1 93.62 203 ILE B C 1
ATOM 3486 O O . ILE B 1 203 ? -18.453 1.566 1.6 1 93.62 203 ILE B O 1
ATOM 3490 N N . TRP B 1 204 ? -16.875 2.848 2.451 1 95.56 204 TRP B N 1
ATOM 3491 C CA . TRP B 1 204 ? -17.25 2.74 3.857 1 95.56 204 TRP B CA 1
ATOM 3492 C C . TRP B 1 204 ? -17.359 4.121 4.496 1 95.56 204 TRP B C 1
ATOM 3494 O O . TRP B 1 204 ? -16.688 5.062 4.074 1 95.56 204 TRP B O 1
ATOM 3504 N N . SER B 1 205 ? -18.203 4.223 5.422 1 97.94 205 SER B N 1
ATOM 3505 C CA . SER B 1 205 ? -18.188 5.402 6.277 1 97.94 205 SER B CA 1
ATOM 3506 C C . SER B 1 205 ? -17.047 5.324 7.293 1 97.94 205 SER B C 1
ATOM 3508 O O . SER B 1 205 ? -16.562 4.234 7.609 1 97.94 205 SER B O 1
ATOM 3510 N N . GLY B 1 206 ? -16.688 6.484 7.789 1 97.88 206 GLY B N 1
ATOM 3511 C CA . GLY B 1 206 ? -15.641 6.539 8.797 1 97.88 206 GLY B CA 1
ATOM 3512 C C . GLY B 1 206 ? -14.477 7.434 8.406 1 97.88 206 GLY B C 1
ATOM 3513 O O . GLY B 1 206 ? -14.609 8.289 7.527 1 97.88 206 GLY B O 1
ATOM 3514 N N . ASN B 1 207 ? -13.367 7.258 9.117 1 97.69 207 ASN B N 1
ATOM 3515 C CA . ASN B 1 207 ? -12.188 8.094 8.906 1 97.69 207 ASN B CA 1
ATOM 3516 C C . ASN B 1 207 ? -11.297 7.531 7.809 1 97.69 207 ASN B C 1
ATOM 3518 O O . ASN B 1 207 ? -10.883 6.375 7.867 1 97.69 207 ASN B O 1
ATOM 3522 N N . TYR B 1 208 ? -11.039 8.289 6.801 1 98.5 208 TYR B N 1
ATOM 3523 C CA . TYR B 1 208 ? -10.055 7.984 5.77 1 98.5 208 TYR B CA 1
ATOM 3524 C C . TYR B 1 208 ? -8.789 8.812 5.949 1 98.5 208 TYR B C 1
ATOM 3526 O O . TYR B 1 208 ? -8.867 10.016 6.223 1 98.5 208 TYR B O 1
ATOM 3534 N N . MET B 1 209 ? -7.676 8.203 5.805 1 98.38 209 MET B N 1
ATOM 3535 C CA . MET B 1 209 ? -6.398 8.906 5.855 1 98.38 209 MET B CA 1
ATOM 3536 C C . MET B 1 209 ? -5.801 9.055 4.461 1 98.38 209 MET B C 1
ATOM 3538 O O . MET B 1 209 ? -5.648 8.07 3.738 1 98.38 209 MET B O 1
ATOM 3542 N N . VAL B 1 210 ? -5.574 10.273 4.059 1 98.75 210 VAL B N 1
ATOM 3543 C CA . VAL B 1 210 ? -4.836 10.547 2.832 1 98.75 210 VAL B CA 1
ATOM 3544 C C . VAL B 1 210 ? -3.373 10.844 3.162 1 98.75 210 VAL B C 1
ATOM 3546 O O . VAL B 1 210 ? -3.08 11.68 4.012 1 98.75 210 VAL B O 1
ATOM 3549 N N . GLU B 1 211 ? -2.479 10.156 2.504 1 98.12 211 GLU B N 1
ATOM 3550 C CA . GLU B 1 211 ? -1.044 10.328 2.715 1 98.12 211 GLU B CA 1
ATOM 3551 C C . GLU B 1 211 ? -0.334 10.688 1.413 1 98.12 211 GLU B C 1
ATOM 3553 O O . GLU B 1 211 ? -0.617 10.102 0.365 1 98.12 211 GLU B O 1
ATOM 3558 N N . TYR B 1 212 ? 0.477 11.641 1.49 1 98.31 212 TYR B N 1
ATOM 3559 C CA . TYR B 1 212 ? 1.377 12.047 0.416 1 98.31 212 TYR B CA 1
ATOM 3560 C C . TYR B 1 212 ? 2.814 12.133 0.915 1 98.31 212 TYR B C 1
ATOM 3562 O O . TYR B 1 212 ? 3.127 12.953 1.781 1 98.31 212 TYR B O 1
ATOM 3570 N N . ALA B 1 213 ? 3.701 11.312 0.415 1 95.56 213 ALA B N 1
ATOM 3571 C CA . ALA B 1 213 ? 5.117 11.336 0.767 1 95.56 213 ALA B CA 1
ATOM 3572 C C . ALA B 1 213 ? 5.969 11.805 -0.411 1 95.56 213 ALA B C 1
ATOM 3574 O O . ALA B 1 213 ? 5.637 11.539 -1.568 1 95.56 213 ALA B O 1
ATOM 3575 N N . HIS B 1 214 ? 6.977 12.531 -0.098 1 95 214 HIS B N 1
ATOM 3576 C CA . HIS B 1 214 ? 7.926 13.055 -1.074 1 95 214 HIS B CA 1
ATOM 3577 C C . HIS B 1 214 ? 9.352 12.984 -0.544 1 95 214 HIS B C 1
ATOM 3579 O O . HIS B 1 214 ? 9.609 13.336 0.61 1 95 214 HIS B O 1
ATOM 3585 N N . THR B 1 215 ? 10.281 12.531 -1.377 1 92.62 215 THR B N 1
ATOM 3586 C CA . THR B 1 215 ? 11.695 12.469 -1.003 1 92.62 215 THR B CA 1
ATOM 3587 C C . THR B 1 215 ? 12.531 13.375 -1.901 1 92.62 215 THR B C 1
ATOM 3589 O O . THR B 1 215 ? 12.469 13.266 -3.129 1 92.62 215 THR B O 1
ATOM 3592 N N . ASP B 1 216 ? 13.242 14.266 -1.268 1 92.5 216 ASP B N 1
ATOM 3593 C CA . ASP B 1 216 ? 14.203 15.117 -1.961 1 92.5 216 ASP B CA 1
ATOM 3594 C C . ASP B 1 216 ? 15.625 14.578 -1.818 1 92.5 216 ASP B C 1
ATOM 3596 O O . ASP B 1 216 ? 16.062 14.281 -0.71 1 92.5 216 ASP B O 1
ATOM 3600 N N . LYS B 1 217 ? 16.281 14.438 -2.98 1 91.12 217 LYS B N 1
ATOM 3601 C CA . LYS B 1 217 ? 17.703 14.133 -2.908 1 91.12 217 LYS B CA 1
ATOM 3602 C C . LYS B 1 217 ? 18.516 15.375 -2.57 1 91.12 217 LYS B C 1
ATOM 3604 O O . LYS B 1 217 ? 18.812 16.188 -3.449 1 91.12 217 LYS B O 1
ATOM 3609 N N . SER B 1 218 ? 18.703 15.633 -1.349 1 92.75 218 SER B N 1
ATOM 3610 C CA . SER B 1 218 ? 19.438 16.781 -0.831 1 92.75 218 SER B CA 1
ATOM 3611 C C . SER B 1 218 ? 20.328 16.375 0.337 1 92.75 218 SER B C 1
ATOM 3613 O O . SER B 1 218 ? 19.844 15.922 1.373 1 92.75 218 SER B O 1
ATOM 3615 N N . ALA B 1 219 ? 21.562 16.578 0.112 1 95.44 219 ALA B N 1
ATOM 3616 C CA . ALA B 1 219 ? 22.5 16.188 1.156 1 95.44 219 ALA B CA 1
ATOM 3617 C C . ALA B 1 219 ? 22.703 17.328 2.158 1 95.44 219 ALA B C 1
ATOM 3619 O O . ALA B 1 219 ? 22.531 18.5 1.819 1 95.44 219 ALA B O 1
ATOM 3620 N N . GLY B 1 220 ? 22.984 16.953 3.357 1 97.12 220 GLY B N 1
ATOM 3621 C CA . GLY B 1 220 ? 23.266 17.922 4.414 1 97.12 220 GLY B CA 1
ATOM 3622 C C . GLY B 1 220 ? 23.641 17.266 5.73 1 97.12 220 GLY B C 1
ATOM 3623 O O . GLY B 1 220 ? 24.094 16.125 5.758 1 97.12 220 GLY B O 1
ATOM 3624 N N . GLU B 1 221 ? 23.688 18.109 6.68 1 97.5 221 GLU B N 1
ATOM 3625 C CA . GLU B 1 221 ? 23.922 17.656 8.047 1 97.5 221 GLU B CA 1
ATOM 3626 C C . GLU B 1 221 ? 22.797 18.078 8.977 1 97.5 221 GLU B C 1
ATOM 3628 O O . GLU B 1 221 ? 22.297 19.203 8.891 1 97.5 221 GLU B O 1
ATOM 3633 N N . HIS B 1 222 ? 22.375 17.141 9.75 1 96.88 222 HIS B N 1
ATOM 3634 C CA . HIS B 1 222 ? 21.328 17.375 10.734 1 96.88 222 HIS B CA 1
ATOM 3635 C C . HIS B 1 222 ? 21.719 16.828 12.102 1 96.88 222 HIS B C 1
ATOM 3637 O O . HIS B 1 222 ? 21.875 15.617 12.266 1 96.88 222 HIS B O 1
ATOM 3643 N N . ASN B 1 223 ? 21.891 17.828 13.062 1 95.56 223 ASN B N 1
ATOM 3644 C CA . ASN B 1 223 ? 22.281 17.469 14.43 1 95.56 223 ASN B CA 1
ATOM 3645 C C . ASN B 1 223 ? 23.5 16.562 14.438 1 95.56 223 ASN B C 1
ATOM 3647 O O . ASN B 1 223 ? 23.5 15.531 15.109 1 95.56 223 ASN B O 1
ATOM 3651 N N . GLY B 1 224 ? 24.453 16.844 13.562 1 96.62 224 GLY B N 1
ATOM 3652 C CA . GLY B 1 224 ? 25.75 16.188 13.578 1 96.62 224 GLY B CA 1
ATOM 3653 C C . GLY B 1 224 ? 25.812 14.953 12.688 1 96.62 224 GLY B C 1
ATOM 3654 O O . GLY B 1 224 ? 26.844 14.305 12.594 1 96.62 224 GLY B O 1
ATOM 3655 N N . LYS B 1 225 ? 24.781 14.602 12.133 1 96.38 225 LYS B N 1
ATOM 3656 C CA . LYS B 1 225 ? 24.766 13.422 11.281 1 96.38 225 LYS B CA 1
ATOM 3657 C C . LYS B 1 225 ? 24.469 13.797 9.828 1 96.38 225 LYS B C 1
ATOM 3659 O O . LYS B 1 225 ? 23.594 14.609 9.555 1 96.38 225 LYS B O 1
ATOM 3664 N N . LYS B 1 226 ? 25.203 13.172 9.031 1 97.19 226 LYS B N 1
ATOM 3665 C CA . LYS B 1 226 ? 25.031 13.43 7.605 1 97.19 226 LYS B CA 1
ATOM 3666 C C . LYS B 1 226 ? 23.797 12.719 7.066 1 97.19 226 LYS B C 1
ATOM 3668 O O . LYS B 1 226 ? 23.438 11.633 7.531 1 97.19 226 LYS B O 1
ATOM 3673 N N . TYR B 1 227 ? 23.094 13.367 6.148 1 96.25 227 TYR B N 1
ATOM 3674 C CA . TYR B 1 227 ? 22 12.766 5.391 1 96.25 227 TYR B CA 1
ATOM 3675 C C . TYR B 1 227 ? 22.141 13.07 3.902 1 96.25 227 TYR B C 1
ATOM 3677 O O . TYR B 1 227 ? 22.828 14.016 3.52 1 96.25 227 TYR B O 1
ATOM 3685 N N . ASP B 1 228 ? 21.516 12.164 3.016 1 95.19 228 ASP B N 1
ATOM 3686 C CA . ASP B 1 228 ? 21.578 12.398 1.576 1 95.19 228 ASP B CA 1
ATOM 3687 C C . ASP B 1 228 ? 20.188 12.633 0.993 1 95.19 228 ASP B C 1
ATOM 3689 O O . ASP B 1 228 ? 20.047 12.961 -0.188 1 95.19 228 ASP B O 1
ATOM 3693 N N . GLU B 1 229 ? 19.188 12.422 1.879 1 94.81 229 GLU B N 1
ATOM 3694 C CA . GLU B 1 229 ? 17.812 12.609 1.435 1 94.81 229 GLU B CA 1
ATOM 3695 C C . GLU B 1 229 ? 16.953 13.242 2.531 1 94.81 229 GLU B C 1
ATOM 3697 O O . GLU B 1 229 ? 17.219 13.047 3.719 1 94.81 229 GLU B O 1
ATOM 3702 N N . ILE B 1 230 ? 15.969 13.992 2.107 1 95.62 230 ILE B N 1
ATOM 3703 C CA . ILE B 1 230 ? 14.93 14.5 3 1 95.62 230 ILE B CA 1
ATOM 3704 C C . ILE B 1 230 ? 13.586 13.875 2.635 1 95.62 230 ILE B C 1
ATOM 3706 O O . ILE B 1 230 ? 13.102 14.039 1.513 1 95.62 230 ILE B O 1
ATOM 3710 N N . TRP B 1 231 ? 13.102 13.094 3.553 1 94.5 231 TRP B N 1
ATOM 3711 C CA . TRP B 1 231 ? 11.781 12.484 3.393 1 94.5 231 TRP B CA 1
ATOM 3712 C C . TRP B 1 231 ? 10.711 13.32 4.09 1 94.5 231 TRP B C 1
ATOM 3714 O O . TRP B 1 231 ? 10.852 13.672 5.262 1 94.5 231 TRP B O 1
ATOM 3724 N N . LYS B 1 232 ? 9.648 13.711 3.35 1 96.75 232 LYS B N 1
ATOM 3725 C CA . LYS B 1 232 ? 8.516 14.445 3.922 1 96.75 232 LYS B CA 1
ATOM 3726 C C . LYS B 1 232 ? 7.207 13.688 3.709 1 96.75 232 LYS B C 1
ATOM 3728 O O . LYS B 1 232 ? 6.992 13.102 2.646 1 96.75 232 LYS B O 1
ATOM 3733 N N . MET B 1 233 ? 6.348 13.797 4.691 1 97.12 233 MET B N 1
ATOM 3734 C CA . MET B 1 233 ? 5.023 13.188 4.566 1 97.12 233 MET B CA 1
ATOM 3735 C C . MET B 1 233 ? 3.936 14.156 5.02 1 97.12 233 MET B C 1
ATOM 3737 O O . MET B 1 233 ? 4.07 14.805 6.059 1 97.12 233 MET B O 1
ATOM 3741 N N . ALA B 1 234 ? 2.906 14.211 4.203 1 98.56 234 ALA B N 1
ATOM 3742 C CA . ALA B 1 234 ? 1.701 14.945 4.582 1 98.56 234 ALA B CA 1
ATOM 3743 C C . ALA B 1 234 ? 0.533 13.992 4.824 1 98.56 234 ALA B C 1
ATOM 3745 O O . ALA B 1 234 ? 0.303 13.07 4.043 1 98.56 234 ALA B O 1
ATOM 3746 N N . THR B 1 235 ? -0.161 14.188 5.938 1 98.69 235 THR B N 1
ATOM 3747 C CA . THR B 1 235 ? -1.397 13.453 6.184 1 98.69 235 THR B CA 1
ATOM 3748 C C . THR B 1 235 ? -2.584 14.406 6.27 1 98.69 235 THR B C 1
ATOM 3750 O O . THR B 1 235 ? -2.436 15.555 6.707 1 98.69 235 THR B O 1
ATOM 3753 N N . TYR B 1 236 ? -3.721 13.961 5.836 1 98.88 236 TYR B N 1
ATOM 3754 C CA . TYR B 1 236 ? -4.996 14.672 5.844 1 98.88 236 TYR B CA 1
ATOM 3755 C C . TYR B 1 236 ? -6.156 13.703 6.023 1 98.88 236 TYR B C 1
ATOM 3757 O O . TYR B 1 236 ? -6.414 12.867 5.156 1 98.88 236 TYR B O 1
ATOM 3765 N N . GLN B 1 237 ? -6.824 13.781 7.168 1 98.56 237 GLN B N 1
ATOM 3766 C CA . GLN B 1 237 ? -7.926 12.859 7.441 1 98.56 237 GLN B CA 1
ATOM 3767 C C . GLN B 1 237 ? -9.242 13.406 6.906 1 98.56 237 GLN B C 1
ATOM 3769 O O . GLN B 1 237 ? -9.547 14.586 7.074 1 98.56 237 GLN B O 1
ATOM 3774 N N . ILE B 1 238 ? -10 12.586 6.23 1 98.62 238 ILE B N 1
ATOM 3775 C CA . ILE B 1 238 ? -11.336 12.914 5.734 1 98.62 238 ILE B CA 1
ATOM 3776 C C . ILE B 1 238 ? -12.367 12.023 6.418 1 98.62 238 ILE B C 1
ATOM 3778 O O . ILE B 1 238 ? -12.289 10.797 6.344 1 98.62 238 ILE B O 1
ATOM 3782 N N . VAL B 1 239 ? -13.305 12.625 7.078 1 98.25 239 VAL B N 1
ATOM 3783 C CA . VAL B 1 239 ? -14.391 11.875 7.703 1 98.25 239 VAL B CA 1
ATOM 3784 C C . VAL B 1 239 ? -15.516 11.672 6.695 1 98.25 239 VAL B C 1
ATOM 3786 O O . VAL B 1 239 ? -16.172 12.625 6.273 1 98.25 239 VAL B O 1
ATOM 3789 N N . VAL B 1 240 ? -15.758 10.461 6.348 1 98.38 240 VAL B N 1
ATOM 3790 C CA . VAL B 1 240 ? -16.797 10.109 5.387 1 98.38 240 VAL B CA 1
ATOM 3791 C C . VAL B 1 240 ? -18.062 9.68 6.129 1 98.38 240 VAL B C 1
ATOM 3793 O O . VAL B 1 240 ? -18.016 8.82 7.012 1 98.38 240 VAL B O 1
ATOM 3796 N N . LYS B 1 241 ? -19.219 10.258 5.719 1 97.38 241 LYS B N 1
ATOM 3797 C CA . LYS B 1 241 ? -20.484 9.977 6.379 1 97.38 241 LYS B CA 1
ATOM 3798 C C . LYS B 1 241 ? -21.281 8.898 5.637 1 97.38 241 LYS B C 1
ATOM 3800 O O . LYS B 1 241 ? -21.141 8.75 4.418 1 97.38 241 LYS B O 1
#

Secondary structure (DSSP, 8-state):
-------------------------EEEEEE-SEE-TTS-EEEEEEEEEGGGTEE--GGGT-TTGGG-EEEEE-TT--EEE---EE-SS-EEEEE---SSEEEEEEEEEEEEEEETTEEEEEEEEEEEEESSSBTB-SGGG--SSEEEE-TTGGG--TTS-EEEEEEETTEE-TT-EEEEE-TTS-EEEEE--TTSEEEE---S-EEEEEEEEEEE---EEETTEEESEEEEEEEEEEEE-/-------------------------EEEEE--SEE-TTSPEEEEEEEEEGGGTEE--GGGT-TTGGG-EEEEE-TT--EEE---EE-SS-EEEEE---SSEEEEEEEEEEEEEEETTEEEEEEEEEEEEES-SSSS-SGGG--SSEEEE-TTGGG--TTS-EEEEEEETTEE-TT-EEEEE-TTS-EEEEE--TTSEEEE---S-EEEEEEEEEEE---EEETTEEESEEEEEEEEEEEE-

Foldseek 3Di:
DDPPPPPPPPPPPPPPPPVPCPPLKAKEKDWQQADEAPDKTKIKIFIDRQLVVDTDDCVVPAVCPLVKWKWKQALVRDIDTWHWDDDRRITMTIDHHHDAEKIKIKIKDWGQDADPQETEIHIEMGIYGYDDYDGCQDFQSHPDQKEKHFSCLNAAAAQDKTKIFIHGRNGTDFQFWKKKADNNNDIDIWGAHPRRMTMDHHHDFAKMKIKTKDKDQCWDDHNHDIHRIYIYMYIYIGGYD/DDDPCPPDPPPPPPPPPPVCCPPLKAKEKDWQQADEAPDKTKIKIFIDRQLVVDTDDCVVPAVCPLVKWKWKQALVRDIDTWHWDDDRRITMTIDHHHDAAKIKIKIKDWGQDADPQETEIHIEMGIYGYHDHPGDQDFQSHPDQKEKHFSCLNAAAAQDKTKIFIHGRNGTDFQFWKKKADNNNDIDIWGAHPRRMTMDHHHDFAKMKIKTKDKDQCWDDGNHDTHRIYIYMYIYIGGYD

Radius of gyration: 26.28 Å; Cα contacts (8 Å, |Δi|>4): 1290; chains: 2; bounding box: 76×74×63 Å

Sequence (482 aa):
MKSKTFKLITFAFLMFFTAPQLFAHALWIETKATGTKGKAQEISIYFGEFSDNDITKADKWFSDLKDFSLVVISPSKKETKLTSKALDNKYQAFFTPTEDGVYTIVMQHTVKDVYGTMKLDYNSSATVVVGNKASGNNITANTNKIAVFSENADTAKKDAKVTGVASYDGAIAKEAKIKVIAPNGWEKELWTNDKGEFSFTPIWSGNYMVEYAHTDKSAGEHNGKKYDEIWKMATYQIVVKMKSKTFKLITFAFLMFFTAPQLFAHALWIETKATGTKGKAQEISIYFGEFSDNDITKADKWFSDLKDFSLVVISPSKKETKLTSKALDNKYQAFFTPTEDGVYTIVMQHTVKDVYGTMKLDYNSSATVVVGNKASGNNITANTNKIAVFSENADTAKKDAKVTGVASYDGAIAKEAKIKVIAPNGWEKELWTNDKGEFSFTPIWSGNYMVEYAHTDKSAGEHNGKKYDEIWKMATYQIVVK

pLDDT: mean 89.23, std 18.77, range [22.83, 98.94]

Nearest PDB structures (foldseek):
  2w1n-assembly1_A  TM=2.473E-01  e=5.139E-06  Clostridium perfringens
  3qec-assembly1_A  TM=4.941E-01  e=8.964E-03  Pseudomonas aeruginosa
  4u33-assembly3_E  TM=4.850E-01  e=9.470E-03  Mycobacterium tuberculosis CDC1551
  5i0e-assembly1_B  TM=2.928E-01  e=1.320E-01  Trueperella pyogenes
  1r6v-assembly1_A  TM=2.419E-01  e=4.939E+00  Fervidobacterium pennivorans